Protein AF-0000000084808706 (afdb_homodimer)

Secondary structure (DSSP, 8-state):
-EEEEEETT-SSS--HHHHHHHHHHHHTT-EEEE--TTT---SEEEEE---TTSPPP----SSEEEEEBGGGTB-S----HHHHTSPP-GGGTT-SSEEE-SEES-S---TT--HHHHH-S-EE---THHHHTT-SEEEE--S-GGG-HHHHHHHHHHHHHT-EEEETT-B-HHHHHH-HHHHHHHHTSEESS-EEEE--SGGGHHHHHHHHHHHHHTT--GGGEEEEEEE-S-HHHHHHHHHHHHHTT-EEEEEE---SSS--PPPHHHHHHHHHHHSHHHHHHS-HHHHHHHT-/-EEEEEETT-SSS--HHHHHHHHHHHHTT-EEEE--TTT---SEEEEE---TTSPPP----SSEEEEEBGGGTB-S----HHHHTSPP-GGGTT-SSEEE-SEES-S---TT--HHHHH-S-EE---THHHHTT-SEEEE--S-GGG-HHHHHHHHHHHHHT-EEEETT-B-HHHHHH-HHHHHHHHTSEESS-EEEE--SGGGHHHHHHHHHHHHHTT--GGGEEEEEEE-S-HHHHHHHHHHHHHTT-EEEEEE---SSS--PPPHHHHHHHHHHHSHHHHHHS-HHHHHHHT-

Nearest PDB structures (foldseek):
  1ybe-assembly1_B  TM=5.327E-01  e=7.512E-02  Agrobacterium tumefaciens
  2im5-assembly4_D  TM=5.122E-01  e=2.230E-01  Porphyromonas gingivalis
  3os4-assembly1_A  TM=6.161E-01  e=4.696E-01  Yersinia pestis CO92
  3os4-assembly2_B  TM=5.072E-01  e=1.582E-01  Yersinia pestis CO92
  1yir-assembly2_B  TM=6.209E-01  e=4.140E+00  Pseudomonas aeruginosa

Solvent-accessible surface area (backbone atoms only — not comparable to full-atom values): 31709 Å² total; per-residue (Å²): 93,39,38,22,37,41,62,44,68,44,84,88,54,85,54,63,70,57,21,15,52,44,31,54,40,45,75,70,68,26,47,71,44,33,48,40,69,73,78,54,81,47,63,32,33,43,37,42,25,66,50,66,83,45,65,77,76,80,76,67,70,96,42,56,71,48,77,38,28,60,22,70,72,35,66,76,68,68,70,55,68,75,42,64,68,40,48,55,32,46,34,73,78,51,55,78,54,19,65,50,49,45,29,40,24,25,84,61,78,56,90,88,54,63,47,44,80,56,52,30,58,57,42,78,68,41,60,73,75,62,37,30,68,87,43,55,32,34,41,33,62,25,58,36,38,82,82,31,72,57,30,48,52,47,51,51,48,34,44,74,70,63,37,27,34,30,53,72,62,19,44,58,30,57,57,30,42,74,34,60,66,50,24,54,54,55,50,62,47,44,56,70,71,41,55,32,23,57,52,62,47,78,88,43,46,66,31,45,53,43,22,52,51,48,26,38,73,54,65,41,56,41,71,38,34,29,28,41,28,40,25,60,92,52,52,65,60,36,50,50,53,46,51,51,34,49,73,62,42,30,39,56,36,46,41,54,50,62,55,87,87,45,98,51,75,57,49,70,65,39,46,52,51,22,51,42,45,57,37,54,73,38,44,77,72,46,56,66,72,64,52,53,56,76,76,102,93,39,38,22,36,40,62,46,68,45,85,89,56,85,56,65,70,59,22,15,50,43,32,54,41,45,74,70,68,26,46,71,44,33,50,41,68,72,78,54,81,46,63,32,33,44,36,42,26,67,50,65,83,45,66,76,78,81,74,66,71,95,44,55,71,48,78,38,28,59,22,70,72,35,67,75,68,69,72,54,69,76,41,65,68,40,47,54,32,46,35,73,78,51,54,78,55,20,64,47,48,45,29,42,24,25,83,62,80,56,90,89,53,61,49,44,81,55,53,30,59,58,41,78,68,42,59,73,76,62,36,31,68,86,43,55,32,33,41,34,63,26,58,38,38,82,80,32,73,58,31,48,51,48,52,52,49,34,42,74,70,63,37,27,34,29,54,72,61,22,44,60,31,57,57,30,41,74,34,59,68,50,25,54,56,56,50,61,45,43,56,70,71,40,54,35,23,56,52,62,48,77,90,43,47,67,31,43,52,43,23,52,50,49,27,39,74,54,65,40,57,43,72,38,35,28,28,42,28,38,26,60,93,52,53,65,59,34,50,52,52,46,49,51,34,49,74,64,42,28,41,56,37,47,40,54,51,62,55,87,86,45,97,53,75,59,50,70,65,38,46,51,51,22,52,42,45,56,37,53,71,40,44,76,71,43,57,65,72,62,54,53,56,74,75,99

InterPro domains:
  IPR007197 Radical SAM [SFLDS00029] (103-145)
  IPR058240 Radical SAM superfamily [SSF102114] (101-260)

Organism: NCBI:txid717959

Radius of gyration: 25.98 Å; Cα contacts (8 Å, |Δi|>4): 1146; chains: 2; bounding box: 60×71×56 Å

Sequence (592 aa):
MRIGLVDVDGHNFPNIALMKLSAWHKRRGDTVEFADPVAGRYDKVYMSKVFTFSRDCTDRYDCEVVRAGTGYRDYATILPEEIEHICPDYSLYGVKEAYGFLTRGCVNRCSWCVVPHKEGEVRAHADIEEFLDGRKRAVLLDNNVLASEWGLMQIEKIVRMGIRVDFNQGLDARRIARTPEIAALLARVRWIRFLRMAYDSRAMQDDVHKAIELLRKHGVPARKLFFYVLIRDDSEDALGRIRELKALGCQPFAQPYRDFEHEGKPSREQWRLAYWCNRKPLFYSVDYEEYRKKRTMRIGLVDVDGHNFPNIALMKLSAWHKRRGDTVEFADPVAGRYDKVYMSKVFTFSRDCTDRYDCEVVRAGTGYRDYATILPEEIEHICPDYSLYGVKEAYGFLTRGCVNRCSWCVVPHKEGEVRAHADIEEFLDGRKRAVLLDNNVLASEWGLMQIEKIVRMGIRVDFNQGLDARRIARTPEIAALLARVRWIRFLRMAYDSRAMQDDVHKAIELLRKHGVPARKLFFYVLIRDDSEDALGRIRELKALGCQPFAQPYRDFEHEGKPSREQWRLAYWCNRKPLFYSVDYEEYRKKRT

pLDDT: mean 94.61, std 6.41, range [48.19, 98.88]

Structure (mmCIF, N/CA/C/O backbone):
data_AF-0000000084808706-model_v1
#
loop_
_entity.id
_entity.type
_entity.pdbx_description
1 polymer 'Radical SAM protein'
#
loop_
_atom_site.group_PDB
_atom_site.id
_atom_site.type_symbol
_atom_site.label_atom_id
_atom_site.label_alt_id
_atom_site.label_comp_id
_atom_site.label_asym_id
_atom_site.label_entity_id
_atom_site.label_seq_id
_atom_site.pdbx_PDB_ins_code
_atom_site.Cartn_x
_atom_site.Cartn_y
_atom_site.Cartn_z
_atom_site.occupancy
_atom_site.B_iso_or_equiv
_atom_site.auth_seq_id
_atom_site.auth_comp_id
_atom_site.auth_asym_id
_atom_site.auth_atom_id
_atom_site.pdbx_PDB_model_num
ATOM 1 N N . MET A 1 1 ? 30.875 5.094 2.734 1 95.38 1 MET A N 1
ATOM 2 C CA . MET A 1 1 ? 30.219 4.09 3.566 1 95.38 1 MET A CA 1
ATOM 3 C C . MET A 1 1 ? 29 3.508 2.852 1 95.38 1 MET A C 1
ATOM 5 O O . MET A 1 1 ? 28.422 4.145 1.964 1 95.38 1 MET A O 1
ATOM 9 N N . ARG A 1 2 ? 28.781 2.316 3.188 1 96.25 2 ARG A N 1
ATOM 10 C CA . ARG A 1 2 ? 27.547 1.681 2.762 1 96.25 2 ARG A CA 1
ATOM 11 C C . ARG A 1 2 ? 26.5 1.726 3.873 1 96.25 2 ARG A C 1
ATOM 13 O O . ARG A 1 2 ? 26.672 1.091 4.918 1 96.25 2 ARG A O 1
ATOM 20 N N . ILE A 1 3 ? 25.422 2.439 3.629 1 98 3 ILE A N 1
ATOM 21 C CA . ILE A 1 3 ? 24.406 2.691 4.648 1 98 3 ILE A CA 1
ATOM 22 C C . ILE A 1 3 ? 23.156 1.864 4.352 1 98 3 ILE A C 1
ATOM 24 O O . ILE A 1 3 ? 22.672 1.84 3.215 1 98 3 ILE A O 1
ATOM 28 N N . GLY A 1 4 ? 22.688 1.126 5.398 1 98 4 GLY A N 1
ATOM 29 C CA . GLY A 1 4 ? 21.406 0.436 5.316 1 98 4 GLY A CA 1
ATOM 30 C C . GLY A 1 4 ? 20.297 1.139 6.074 1 98 4 GLY A C 1
ATOM 31 O O . GLY A 1 4 ? 20.531 1.665 7.168 1 98 4 GLY A O 1
ATOM 32 N N . LEU A 1 5 ? 19.141 1.18 5.477 1 98.19 5 LEU A N 1
ATOM 33 C CA . LEU A 1 5 ? 17.969 1.77 6.117 1 98.19 5 LEU A CA 1
ATOM 34 C C . LEU A 1 5 ? 16.891 0.718 6.348 1 98.19 5 LEU A C 1
ATOM 36 O O . LEU A 1 5 ? 16.625 -0.115 5.473 1 98.19 5 LEU A O 1
ATOM 40 N N . VAL A 1 6 ? 16.266 0.738 7.508 1 96.94 6 VAL A N 1
ATOM 41 C CA . VAL A 1 6 ? 15.156 -0.148 7.82 1 96.94 6 VAL A CA 1
ATOM 42 C C . VAL A 1 6 ? 13.93 0.679 8.188 1 96.94 6 VAL A C 1
ATOM 44 O O . VAL A 1 6 ? 13.938 1.413 9.18 1 96.94 6 VAL A O 1
ATOM 47 N N . ASP A 1 7 ? 12.961 0.632 7.355 1 96.94 7 ASP A N 1
ATOM 48 C CA . ASP A 1 7 ? 11.641 1.16 7.668 1 96.94 7 ASP A CA 1
ATOM 49 C C . ASP A 1 7 ? 10.805 0.135 8.43 1 96.94 7 ASP A C 1
ATOM 51 O O . ASP A 1 7 ? 10.172 -0.733 7.828 1 96.94 7 ASP A O 1
ATOM 55 N N . VAL A 1 8 ? 10.664 0.259 9.695 1 95.62 8 VAL A N 1
ATOM 56 C CA . VAL A 1 8 ? 10.117 -0.779 10.562 1 95.62 8 VAL A CA 1
ATOM 57 C C . VAL A 1 8 ? 8.609 -0.895 10.336 1 95.62 8 VAL A C 1
ATOM 59 O O . VAL A 1 8 ? 8.039 -1.979 10.469 1 95.62 8 VAL A O 1
ATOM 62 N N . ASP A 1 9 ? 7.969 0.252 9.969 1 93.94 9 ASP A N 1
ATOM 63 C CA . ASP A 1 9 ? 6.52 0.268 9.797 1 93.94 9 ASP A CA 1
ATOM 64 C C . ASP A 1 9 ? 6.121 -0.249 8.422 1 93.94 9 ASP A C 1
ATOM 66 O O . ASP A 1 9 ? 4.934 -0.381 8.117 1 93.94 9 ASP A O 1
ATOM 70 N N . GLY A 1 10 ? 7.043 -0.484 7.676 1 84.25 10 GLY A N 1
ATOM 71 C CA . GLY A 1 10 ? 6.754 -0.882 6.309 1 84.25 10 GLY A CA 1
ATOM 72 C C . GLY A 1 10 ? 6.781 0.277 5.332 1 84.25 10 GLY A C 1
ATOM 73 O O . GLY A 1 10 ? 6.934 1.433 5.734 1 84.25 10 GLY A O 1
ATOM 74 N N . HIS A 1 11 ? 6.566 0.006 3.969 1 73.88 11 HIS A N 1
ATOM 75 C CA . HIS A 1 11 ? 6.805 1 2.928 1 73.88 11 HIS A CA 1
ATOM 76 C C . HIS A 1 11 ? 5.492 1.556 2.385 1 73.88 11 HIS A C 1
ATOM 78 O O . HIS A 1 11 ? 5.453 2.098 1.276 1 73.88 11 HIS A O 1
ATOM 84 N N . ASN A 1 12 ? 4.453 1.418 3.234 1 77.19 12 ASN A N 1
ATOM 85 C CA . ASN A 1 12 ? 3.154 1.896 2.766 1 77.19 12 ASN A CA 1
ATOM 86 C C . ASN A 1 12 ? 3.059 3.418 2.842 1 77.19 12 ASN A C 1
ATOM 88 O O . ASN A 1 12 ? 2.154 4.016 2.258 1 77.19 12 ASN A O 1
ATOM 92 N N . PHE A 1 13 ? 3.895 4.051 3.613 1 89.25 13 PHE A N 1
ATOM 93 C CA . PHE A 1 13 ? 4.086 5.496 3.629 1 89.25 13 PHE A CA 1
ATOM 94 C C . PHE A 1 13 ? 5.562 5.848 3.771 1 89.25 13 PHE A C 1
ATOM 96 O O . PHE A 1 13 ? 6.332 5.086 4.363 1 89.25 13 PHE A O 1
ATOM 103 N N . PRO A 1 14 ? 5.93 6.973 3.275 1 94.69 14 PRO A N 1
ATOM 104 C CA . PRO A 1 14 ? 7.352 7.328 3.342 1 94.69 14 PRO A CA 1
ATOM 105 C C . PRO A 1 14 ? 7.781 7.77 4.738 1 94.69 14 PRO A C 1
ATOM 107 O O . PRO A 1 14 ? 7.035 8.469 5.43 1 94.69 14 PRO A O 1
ATOM 110 N N . ASN A 1 15 ? 8.891 7.242 5.16 1 97.38 15 ASN A N 1
ATOM 111 C CA . ASN A 1 15 ? 9.508 7.648 6.418 1 97.38 15 ASN A CA 1
ATOM 112 C C . ASN A 1 15 ? 10.438 8.844 6.227 1 97.38 15 ASN A C 1
ATOM 114 O O . ASN A 1 15 ? 11.531 8.711 5.672 1 97.38 15 ASN A O 1
ATOM 118 N N . ILE A 1 16 ? 10.039 9.961 6.699 1 97.44 16 ILE A N 1
ATOM 119 C CA . ILE A 1 16 ? 10.734 11.211 6.406 1 97.44 16 ILE A CA 1
ATOM 120 C C . ILE A 1 16 ? 12.117 11.188 7.047 1 97.44 16 ILE A C 1
ATOM 122 O O . ILE A 1 16 ? 13.078 11.727 6.48 1 97.44 16 ILE A O 1
ATOM 126 N N . ALA A 1 17 ? 12.273 10.609 8.227 1 97.75 17 ALA A N 1
ATOM 127 C CA . ALA A 1 17 ? 13.586 10.523 8.859 1 97.75 17 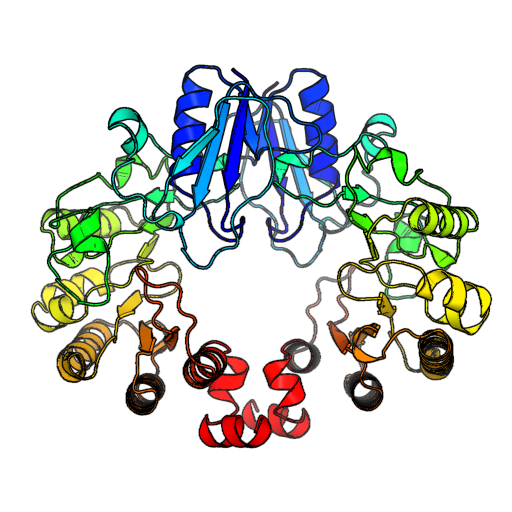ALA A CA 1
ATOM 128 C C . ALA A 1 17 ? 14.57 9.742 7.992 1 97.75 17 ALA A C 1
ATOM 130 O O . ALA A 1 17 ? 15.719 10.156 7.809 1 97.75 17 ALA A O 1
ATOM 131 N N . LEU A 1 18 ? 14.078 8.656 7.438 1 98.31 18 LEU A N 1
ATOM 132 C CA . LEU A 1 18 ? 14.93 7.844 6.582 1 98.31 18 LEU A CA 1
ATOM 133 C C . LEU A 1 18 ? 15.273 8.578 5.293 1 98.31 18 LEU A C 1
ATOM 135 O O . LEU A 1 18 ? 16.391 8.477 4.793 1 98.31 18 LEU A O 1
ATOM 139 N N . MET A 1 19 ? 14.336 9.312 4.734 1 98.38 19 MET A N 1
ATOM 140 C CA . MET A 1 19 ? 14.609 10.086 3.523 1 98.38 19 MET A CA 1
ATOM 141 C C . MET A 1 19 ? 15.672 11.148 3.783 1 98.38 19 MET A C 1
ATOM 143 O O . MET A 1 19 ? 16.531 11.391 2.936 1 98.38 19 MET A O 1
ATOM 147 N N . LYS A 1 20 ? 15.602 11.766 4.945 1 98.69 20 LYS A N 1
ATOM 148 C CA . LYS A 1 20 ? 16.578 12.805 5.281 1 98.69 20 LYS A CA 1
ATOM 149 C C . LYS A 1 20 ? 17.953 12.195 5.547 1 98.69 20 LYS A C 1
ATOM 151 O O . LYS A 1 20 ? 18.969 12.75 5.133 1 98.69 20 LYS A O 1
ATOM 156 N N . LEU A 1 21 ? 17.984 11.055 6.207 1 98.62 21 LEU A N 1
ATOM 157 C CA . LEU A 1 21 ? 19.25 10.359 6.422 1 98.62 21 LEU A CA 1
ATOM 158 C C . LEU A 1 21 ? 19.859 9.922 5.09 1 98.62 21 LEU A C 1
ATOM 160 O O . LEU A 1 21 ? 21.078 10.039 4.895 1 98.62 21 LEU A O 1
ATOM 164 N N . SER A 1 22 ? 19 9.445 4.203 1 98.44 22 SER A N 1
ATOM 165 C CA . SER A 1 22 ? 19.469 9.078 2.869 1 98.44 22 SER A CA 1
ATOM 166 C C . SER A 1 22 ? 20.094 10.273 2.158 1 98.44 22 SER A C 1
ATOM 168 O O . SER A 1 22 ? 21.203 10.172 1.636 1 98.44 22 SER A O 1
ATOM 170 N N . ALA A 1 23 ? 19.422 11.391 2.184 1 98.12 23 ALA A N 1
ATOM 171 C CA . ALA A 1 23 ? 19.938 12.594 1.551 1 98.12 23 ALA A CA 1
ATOM 172 C C . ALA A 1 23 ? 21.281 12.992 2.148 1 98.12 23 ALA A C 1
ATOM 174 O O . ALA A 1 23 ? 22.234 13.305 1.418 1 98.12 23 ALA A O 1
ATOM 175 N N . TRP A 1 24 ? 21.391 12.969 3.445 1 98.44 24 TRP A N 1
ATOM 176 C CA . TRP A 1 24 ? 22.594 13.383 4.16 1 98.44 24 TRP A CA 1
ATOM 177 C C . TRP A 1 24 ? 23.781 12.5 3.787 1 98.44 24 TRP A C 1
ATOM 179 O O . TRP A 1 24 ? 24.859 13 3.455 1 98.44 24 TRP A O 1
ATOM 189 N N . HIS A 1 25 ? 23.625 11.203 3.812 1 98.19 25 HIS A N 1
ATOM 190 C CA . HIS A 1 25 ? 24.703 10.266 3.521 1 98.19 25 HIS A CA 1
ATOM 191 C C . HIS A 1 25 ? 25.094 10.32 2.051 1 98.19 25 HIS A C 1
ATOM 193 O O . HIS A 1 25 ? 26.281 10.305 1.726 1 98.19 25 HIS A O 1
ATOM 199 N N . LYS A 1 26 ? 24.125 10.422 1.167 1 96.44 26 LYS A N 1
ATOM 200 C CA . LYS A 1 26 ? 24.438 10.5 -0.257 1 96.44 26 LYS A CA 1
ATOM 201 C C . LYS A 1 26 ? 25.234 11.758 -0.582 1 96.44 26 LYS A C 1
ATOM 203 O O . LYS A 1 26 ? 26.156 11.734 -1.403 1 96.44 26 LYS A O 1
ATOM 208 N N . ARG A 1 27 ? 24.922 12.844 0.062 1 96.56 27 ARG A N 1
ATOM 209 C CA . ARG A 1 27 ? 25.641 14.094 -0.139 1 96.56 27 ARG A CA 1
ATOM 210 C C . ARG A 1 27 ? 27.109 13.953 0.28 1 96.56 27 ARG A C 1
ATOM 212 O O . ARG A 1 27 ? 27.969 14.688 -0.21 1 96.56 27 ARG A O 1
ATOM 219 N N . ARG A 1 28 ? 27.359 13.016 1.096 1 96.69 28 ARG A N 1
ATOM 220 C CA . ARG A 1 28 ? 28.719 12.812 1.618 1 96.69 28 ARG A CA 1
ATOM 221 C C . ARG A 1 28 ? 29.438 11.711 0.854 1 96.69 28 ARG A C 1
ATOM 223 O O . ARG A 1 28 ? 30.516 11.281 1.255 1 96.69 28 ARG A O 1
ATOM 230 N N . GLY A 1 29 ? 28.75 11.195 -0.149 1 94.88 29 GLY A N 1
ATOM 231 C CA . GLY A 1 29 ? 29.391 10.211 -1.016 1 94.88 29 GLY A CA 1
ATOM 232 C C . GLY A 1 29 ? 29.125 8.781 -0.583 1 94.88 29 GLY A C 1
ATOM 233 O O . GLY A 1 29 ? 29.703 7.848 -1.146 1 94.88 29 GLY A O 1
ATOM 234 N N . ASP A 1 30 ? 28.281 8.586 0.4 1 96.38 30 ASP A N 1
ATOM 235 C CA . ASP A 1 30 ? 27.906 7.246 0.843 1 96.38 30 ASP A CA 1
ATOM 236 C C . ASP A 1 30 ? 26.891 6.613 -0.1 1 96.38 30 ASP A C 1
ATOM 238 O O . ASP A 1 30 ? 26.25 7.312 -0.88 1 96.38 30 ASP A O 1
ATOM 242 N N . THR A 1 31 ? 26.859 5.285 -0.116 1 94.56 31 THR A N 1
ATOM 243 C CA . THR A 1 31 ? 25.766 4.566 -0.764 1 94.56 31 THR A CA 1
ATOM 244 C C . THR A 1 31 ? 24.672 4.234 0.241 1 94.56 31 THR A C 1
ATOM 246 O O . THR A 1 31 ? 24.953 3.908 1.396 1 94.56 31 THR A O 1
ATOM 249 N N . VAL A 1 32 ? 23.453 4.426 -0.222 1 96.69 32 VAL A N 1
ATOM 250 C CA . VAL A 1 32 ? 22.312 4.211 0.666 1 96.69 32 VAL A CA 1
ATOM 251 C C . VAL A 1 32 ? 21.297 3.307 -0.015 1 96.69 32 VAL A C 1
ATOM 253 O O . VAL A 1 32 ? 21 3.475 -1.2 1 96.69 32 VAL A O 1
ATOM 256 N N . GLU A 1 33 ? 20.812 2.365 0.687 1 95.69 33 GLU A N 1
ATOM 257 C CA . GLU A 1 33 ? 19.734 1.497 0.221 1 95.69 33 GLU A CA 1
ATOM 258 C C . GLU A 1 33 ? 18.938 0.937 1.393 1 95.69 33 GLU A C 1
ATOM 260 O O . GLU A 1 33 ? 19.344 1.059 2.549 1 95.69 33 GLU A O 1
ATOM 265 N N . PHE A 1 34 ? 17.797 0.408 1.131 1 96.31 34 PHE A N 1
ATOM 266 C CA . PHE A 1 34 ? 17.125 -0.351 2.178 1 96.31 34 PHE A CA 1
ATOM 267 C C . PHE A 1 34 ? 17.922 -1.583 2.559 1 96.31 34 PHE A C 1
ATOM 269 O O . PHE A 1 34 ? 18.469 -2.275 1.69 1 96.31 34 PHE A O 1
ATOM 276 N N . ALA A 1 35 ? 17.953 -1.838 3.824 1 96 35 ALA A N 1
ATOM 277 C CA . ALA A 1 35 ? 18.844 -2.871 4.324 1 96 35 ALA A CA 1
ATOM 278 C C . ALA A 1 35 ? 18.344 -4.266 3.959 1 96 35 ALA A C 1
ATOM 280 O O . ALA A 1 35 ? 17.156 -4.559 4.102 1 96 35 ALA A O 1
ATOM 281 N N . ASP A 1 36 ? 19.188 -5.051 3.459 1 91.75 36 ASP A N 1
ATOM 282 C CA . ASP A 1 36 ? 18.984 -6.477 3.236 1 91.75 36 ASP A CA 1
ATOM 283 C C . ASP A 1 36 ? 19.656 -7.305 4.324 1 91.75 36 ASP A C 1
ATOM 285 O O . ASP A 1 36 ? 20.875 -7.391 4.379 1 91.75 36 ASP A O 1
ATOM 289 N N . PRO A 1 37 ? 18.875 -7.91 5.18 1 89 37 PRO A N 1
ATOM 290 C CA . PRO A 1 37 ? 19.484 -8.625 6.305 1 89 37 PRO A CA 1
ATOM 291 C C . PRO A 1 37 ? 20.188 -9.914 5.883 1 89 37 PRO A C 1
ATOM 293 O O . PRO A 1 37 ? 20.953 -10.484 6.656 1 89 37 PRO A O 1
ATOM 296 N N . VAL A 1 38 ? 19.875 -10.359 4.73 1 86.56 38 VAL A N 1
ATOM 297 C CA . VAL A 1 38 ? 20.422 -11.648 4.293 1 86.56 38 VAL A CA 1
ATOM 298 C C . VAL A 1 38 ? 21.734 -11.43 3.547 1 86.56 38 VAL A C 1
ATOM 300 O O . VAL A 1 38 ? 22.781 -11.906 3.975 1 86.56 38 VAL A O 1
ATOM 303 N N . ALA A 1 39 ? 21.734 -10.578 2.545 1 76.56 39 ALA A N 1
ATOM 304 C CA . ALA A 1 39 ? 22.875 -10.492 1.638 1 76.56 39 ALA A CA 1
ATOM 305 C C . ALA A 1 39 ? 23.672 -9.211 1.872 1 76.56 39 ALA A C 1
ATOM 307 O O . ALA A 1 39 ? 24.812 -9.086 1.401 1 76.56 39 ALA A O 1
ATOM 308 N N . GLY A 1 40 ? 23.141 -8.414 2.633 1 82.44 40 GLY A N 1
ATOM 309 C CA . GLY A 1 40 ? 23.75 -7.09 2.703 1 82.44 40 GLY A CA 1
ATOM 310 C C . GLY A 1 40 ? 24.844 -6.984 3.746 1 82.44 40 GLY A C 1
ATOM 311 O O . GLY A 1 40 ? 24.781 -7.633 4.793 1 82.44 40 GLY A O 1
ATOM 312 N N . ARG A 1 41 ? 25.906 -6.277 3.354 1 91.62 41 ARG A N 1
ATOM 313 C CA . ARG A 1 41 ? 26.938 -5.824 4.285 1 91.62 41 ARG A CA 1
ATOM 314 C C . ARG A 1 41 ? 26.969 -4.301 4.363 1 91.62 41 ARG A C 1
ATOM 316 O O . ARG A 1 41 ? 27.141 -3.625 3.346 1 91.62 41 ARG A O 1
ATOM 323 N N . TYR A 1 42 ? 26.828 -3.811 5.617 1 97.38 42 TYR A N 1
ATOM 324 C CA . TYR A 1 42 ? 26.703 -2.367 5.789 1 97.38 42 TYR A CA 1
ATOM 325 C C . TYR A 1 42 ? 27.703 -1.854 6.816 1 97.38 42 TYR A C 1
ATOM 327 O O . TYR A 1 42 ? 28.109 -2.592 7.719 1 97.38 42 TYR A O 1
ATOM 335 N N . ASP A 1 43 ? 28.125 -0.626 6.656 1 98.19 43 ASP A N 1
ATOM 336 C CA . ASP A 1 43 ? 28.938 0.05 7.656 1 98.19 43 ASP A CA 1
ATOM 337 C C . ASP A 1 43 ? 28.078 0.559 8.812 1 98.19 43 ASP A C 1
ATOM 339 O O . ASP A 1 43 ? 28.547 0.646 9.945 1 98.19 43 ASP A O 1
ATOM 343 N N . LYS A 1 44 ? 26.891 0.884 8.539 1 98.12 44 LYS A N 1
ATOM 344 C CA . LYS A 1 44 ? 25.938 1.418 9.508 1 98.12 44 LYS A CA 1
ATOM 345 C C . LYS A 1 44 ? 24.5 1.195 9.039 1 98.12 44 LYS A C 1
ATOM 347 O O . LYS A 1 44 ? 24.219 1.246 7.844 1 98.12 44 LYS A O 1
ATOM 352 N N . VAL A 1 45 ? 23.609 0.921 9.992 1 98.12 45 VAL A N 1
ATOM 353 C CA . VAL A 1 45 ? 22.188 0.73 9.68 1 98.12 45 VAL A CA 1
ATOM 354 C C . VAL A 1 45 ? 21.344 1.651 10.555 1 98.12 45 VAL A C 1
ATOM 356 O O . VAL A 1 45 ? 21.609 1.798 11.75 1 98.12 45 VAL A O 1
ATOM 359 N N . TYR A 1 46 ? 20.406 2.346 9.945 1 97.94 46 TYR A N 1
ATOM 360 C CA . TYR A 1 46 ? 19.406 3.121 10.664 1 97.94 46 TYR A CA 1
ATOM 361 C C . TYR A 1 46 ? 18.062 2.41 10.648 1 97.94 46 TYR A C 1
ATOM 363 O O . TYR A 1 46 ? 17.594 1.965 9.602 1 97.94 46 TYR A O 1
ATOM 371 N N . MET A 1 47 ? 17.438 2.279 11.828 1 97.19 47 MET A N 1
ATOM 372 C CA . MET A 1 47 ? 16.094 1.73 11.969 1 97.19 47 MET A CA 1
ATOM 373 C C . MET A 1 47 ? 15.133 2.781 12.508 1 97.19 47 MET A C 1
ATOM 375 O O . MET A 1 47 ? 15.367 3.35 13.578 1 97.19 47 MET A O 1
ATOM 379 N N . SER A 1 48 ? 14.141 3.062 11.734 1 97.06 48 SER A N 1
ATOM 380 C CA . SER A 1 48 ? 13.148 4.047 12.164 1 97.06 48 SER A CA 1
ATOM 381 C C . SER A 1 48 ? 11.773 3.406 12.336 1 97.06 48 SER A C 1
ATOM 383 O O . SER A 1 48 ? 11.297 2.697 11.445 1 97.06 48 SER A O 1
ATOM 385 N N . LYS A 1 49 ? 11.188 3.57 13.516 1 95.75 49 LYS A N 1
ATOM 386 C CA . LYS A 1 49 ? 9.859 3.062 13.844 1 95.75 49 LYS A CA 1
ATOM 387 C C . LYS A 1 49 ? 8.93 4.195 14.289 1 95.75 49 LYS A C 1
ATOM 389 O O . LYS A 1 49 ? 9.234 4.914 15.242 1 95.75 49 LYS A O 1
ATOM 394 N N . VAL A 1 50 ? 7.77 4.367 13.547 1 93.19 50 VAL A N 1
ATOM 395 C CA . VAL A 1 50 ? 6.867 5.488 13.789 1 93.19 50 VAL A CA 1
ATOM 396 C C . VAL A 1 50 ? 5.781 5.074 14.773 1 93.19 50 VAL A C 1
ATOM 398 O O . VAL A 1 50 ? 5.434 5.832 15.688 1 93.19 50 VAL A O 1
ATOM 401 N N . PHE A 1 51 ? 5.227 3.863 14.617 1 90.38 51 PHE A N 1
ATOM 402 C CA . PHE A 1 51 ? 4.086 3.436 15.422 1 90.38 51 PHE A CA 1
ATOM 403 C C . PHE A 1 51 ? 4.508 2.387 16.453 1 90.38 51 PHE A C 1
ATOM 405 O O . PHE A 1 51 ? 5.215 1.434 16.109 1 90.38 51 PHE A O 1
ATOM 412 N N . THR A 1 52 ? 3.969 2.459 17.625 1 88.5 52 THR A N 1
ATOM 413 C CA . THR A 1 52 ? 4.312 1.538 18.703 1 88.5 52 THR A CA 1
ATOM 414 C C . THR A 1 52 ? 3.762 0.144 18.422 1 88.5 52 THR A C 1
ATOM 416 O O . THR A 1 52 ? 4.32 -0.855 18.875 1 88.5 52 THR A O 1
ATOM 419 N N . PHE A 1 53 ? 2.713 0.104 17.594 1 86.69 53 PHE A N 1
ATOM 420 C CA . PHE A 1 53 ? 2.055 -1.18 17.391 1 86.69 53 PHE A CA 1
ATOM 421 C C . PHE A 1 53 ? 2.709 -1.944 16.25 1 86.69 53 PHE A C 1
ATOM 423 O O . PHE A 1 53 ? 2.438 -3.131 16.047 1 86.69 53 PHE A O 1
ATOM 430 N N . SER A 1 54 ? 3.564 -1.279 15.492 1 90.12 54 SER A N 1
ATOM 431 C CA . SER A 1 54 ? 4.281 -2.004 14.445 1 90.12 54 SER A CA 1
ATOM 432 C C . SER A 1 54 ? 5.207 -3.059 15.039 1 90.12 54 SER A C 1
ATOM 434 O O . SER A 1 54 ? 5.898 -2.799 16.031 1 90.12 54 SER A O 1
ATOM 436 N N . ARG A 1 55 ? 5.199 -4.281 14.484 1 89.31 55 ARG A N 1
ATOM 437 C CA . ARG A 1 55 ? 6.129 -5.316 14.914 1 89.31 55 ARG A CA 1
ATOM 438 C C . ARG A 1 55 ? 7.574 -4.883 14.688 1 89.31 55 ARG A C 1
ATOM 440 O O . ARG A 1 55 ? 7.922 -4.398 13.609 1 89.31 55 ARG A O 1
ATOM 447 N N . ASP A 1 56 ? 8.328 -5.051 15.711 1 91.62 56 ASP A N 1
ATOM 448 C CA . ASP A 1 56 ? 9.711 -4.602 15.609 1 91.62 56 ASP A CA 1
ATOM 449 C C . ASP A 1 56 ? 10.508 -5.48 14.648 1 91.62 56 ASP A C 1
ATOM 451 O O . ASP A 1 56 ? 10.156 -6.641 14.43 1 91.62 56 ASP A O 1
ATOM 455 N N . CYS A 1 57 ? 11.5 -4.883 14.094 1 91.25 57 CYS A N 1
ATOM 456 C CA . CYS A 1 57 ? 12.422 -5.609 13.227 1 91.25 57 CYS A CA 1
ATOM 457 C C . CYS A 1 57 ? 13.328 -6.531 14.031 1 91.25 57 CYS A C 1
ATOM 459 O O . CYS A 1 57 ? 13.953 -6.098 15 1 91.25 57 CYS A O 1
ATOM 461 N N . THR A 1 58 ? 13.453 -7.758 13.672 1 90.88 58 THR A N 1
ATOM 462 C CA . THR A 1 58 ? 14.273 -8.727 14.398 1 90.88 58 THR A CA 1
ATOM 463 C C . THR A 1 58 ? 15.516 -9.086 13.594 1 90.88 58 THR A C 1
ATOM 465 O O . THR A 1 58 ? 16.328 -9.906 14.031 1 90.88 58 THR A O 1
ATOM 468 N N . ASP A 1 59 ? 15.68 -8.484 12.484 1 91.81 59 ASP A N 1
ATOM 469 C CA . ASP A 1 59 ? 16.859 -8.75 11.664 1 91.81 59 ASP A CA 1
ATOM 470 C C . ASP A 1 59 ? 18.125 -8.281 12.359 1 91.81 59 ASP A C 1
ATOM 472 O O . ASP A 1 59 ? 18.109 -7.301 13.109 1 91.81 59 ASP A O 1
ATOM 476 N N . ARG A 1 60 ? 19.203 -9.055 12.086 1 91.88 60 ARG A N 1
ATOM 477 C CA . ARG A 1 60 ? 20.484 -8.719 12.688 1 91.88 60 ARG A CA 1
ATOM 478 C C . ARG A 1 60 ? 21.469 -8.211 11.641 1 91.88 60 ARG A C 1
ATOM 480 O O . ARG A 1 60 ? 21.516 -8.734 10.523 1 91.88 60 ARG A O 1
ATOM 487 N N . TYR A 1 61 ? 22.094 -7.168 11.984 1 95.38 61 TYR A N 1
ATOM 488 C CA . TYR A 1 61 ? 23.141 -6.59 11.148 1 95.38 61 TYR A CA 1
ATOM 489 C C . TYR A 1 61 ? 24.453 -6.473 11.922 1 95.38 61 TYR A C 1
ATOM 491 O O . TYR A 1 61 ? 24.469 -6.008 13.062 1 95.38 61 TYR A O 1
ATOM 499 N N . ASP A 1 62 ? 25.594 -6.934 11.328 1 94.38 62 ASP A N 1
ATOM 500 C CA . ASP A 1 62 ? 26.891 -6.906 11.969 1 94.38 62 ASP A CA 1
ATOM 501 C C . ASP A 1 62 ? 27.562 -5.547 11.797 1 94.38 62 ASP A C 1
ATOM 503 O O . ASP A 1 62 ? 28.641 -5.449 11.195 1 94.38 62 ASP A O 1
ATOM 507 N N . CYS A 1 63 ? 26.984 -4.52 12.234 1 97.19 63 CYS A N 1
ATOM 508 C CA . CYS A 1 63 ? 27.469 -3.145 12.195 1 97.19 63 CYS A CA 1
ATOM 509 C C . CYS A 1 63 ? 26.766 -2.287 13.234 1 97.19 63 CYS A C 1
ATOM 511 O O . CYS A 1 63 ? 25.984 -2.799 14.047 1 97.19 63 CYS A O 1
ATOM 513 N N . GLU A 1 64 ? 27.172 -1.059 13.344 1 96.88 64 GLU A N 1
ATOM 514 C CA . GLU A 1 64 ? 26.438 -0.136 14.203 1 96.88 64 GLU A CA 1
ATOM 515 C C . GLU A 1 64 ? 25 0.028 13.742 1 96.88 64 GLU A C 1
ATOM 517 O O . GLU A 1 64 ? 24.75 0.297 12.562 1 96.88 64 GLU A O 1
ATOM 522 N N . VAL A 1 65 ? 24.078 -0.203 14.648 1 96.81 65 VAL A N 1
ATOM 523 C CA . VAL A 1 65 ? 22.656 -0.039 14.359 1 96.81 65 VAL A CA 1
ATOM 524 C C . VAL A 1 65 ? 22.078 1.064 15.242 1 96.81 65 VAL A C 1
ATOM 526 O O . VAL A 1 65 ? 22.188 1.014 16.469 1 96.81 65 VAL A O 1
ATOM 529 N N . VAL A 1 66 ? 21.516 2.078 14.617 1 96.31 66 VAL A N 1
ATOM 530 C CA . VAL A 1 66 ? 20.859 3.172 15.328 1 96.31 66 VAL A CA 1
ATOM 531 C C . VAL A 1 66 ? 19.344 3.02 15.227 1 96.31 66 VAL A C 1
ATOM 533 O O . VAL A 1 66 ? 18.781 3.053 14.133 1 96.31 66 VAL A O 1
ATOM 536 N N . ARG A 1 67 ? 18.703 2.854 16.328 1 95.5 67 ARG A N 1
ATOM 537 C CA . ARG A 1 67 ? 17.25 2.727 16.406 1 95.5 67 ARG A CA 1
ATOM 538 C C . ARG A 1 67 ? 16.625 3.986 16.984 1 95.5 67 ARG A C 1
ATOM 540 O O . ARG A 1 67 ? 17.062 4.484 18.016 1 95.5 67 ARG A O 1
ATOM 547 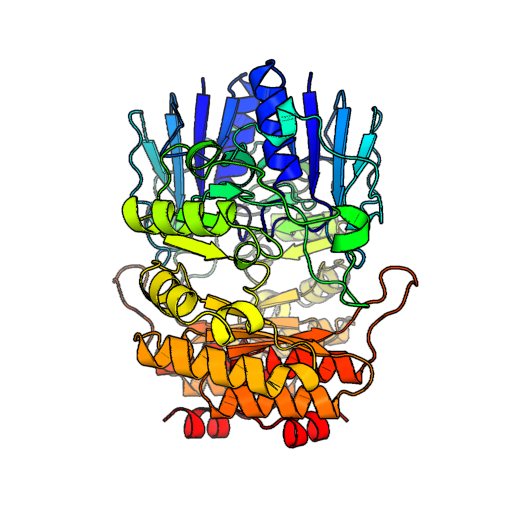N N . ALA A 1 68 ? 15.625 4.559 16.203 1 95.88 68 ALA A N 1
ATOM 548 C CA . ALA A 1 68 ? 14.953 5.746 16.719 1 95.88 68 ALA A CA 1
ATOM 549 C C . ALA A 1 68 ? 13.547 5.879 16.141 1 95.88 68 ALA A C 1
ATOM 551 O O . ALA A 1 68 ? 13.203 5.199 15.164 1 95.88 68 ALA A O 1
ATOM 552 N N . GLY A 1 69 ? 12.758 6.773 16.734 1 94.31 69 GLY A N 1
ATOM 553 C CA . GLY A 1 69 ? 11.398 7.082 16.297 1 94.31 69 GLY A CA 1
ATOM 554 C C . GLY A 1 69 ? 10.375 6.973 17.422 1 94.31 69 GLY A C 1
ATOM 555 O O . GLY A 1 69 ? 10.602 6.277 18.406 1 94.31 69 GLY A O 1
ATOM 556 N N . THR A 1 70 ? 9.234 7.504 17.172 1 91.75 70 THR A N 1
ATOM 557 C CA . THR A 1 70 ? 8.164 7.535 18.156 1 91.75 70 THR A CA 1
ATOM 558 C C . THR A 1 70 ? 7.723 6.121 18.531 1 91.75 70 THR A C 1
ATOM 560 O O . THR A 1 70 ? 7.352 5.859 19.672 1 91.75 70 THR A O 1
ATOM 563 N N . GLY A 1 71 ? 7.836 5.238 17.594 1 91.38 71 GLY A N 1
ATOM 564 C CA . GLY A 1 71 ? 7.406 3.869 17.828 1 91.38 71 GLY A CA 1
ATOM 565 C C . GLY A 1 71 ? 8.234 3.15 18.875 1 91.38 71 GLY A C 1
ATOM 566 O O . GLY A 1 71 ? 7.762 2.193 19.5 1 91.38 71 GLY A O 1
ATOM 567 N N . TYR A 1 72 ? 9.477 3.568 19.047 1 91.88 72 TYR A N 1
ATOM 568 C CA . TYR A 1 72 ? 10.344 3 20.078 1 91.88 72 TYR A CA 1
ATOM 569 C C . TYR A 1 72 ? 10.156 3.725 21.406 1 91.88 72 TYR A C 1
ATOM 571 O O . TYR A 1 72 ? 10.867 3.445 22.375 1 91.88 72 TYR A O 1
ATOM 579 N N . ARG A 1 73 ? 9.211 4.719 21.438 1 88.06 73 ARG A N 1
ATOM 580 C CA . ARG A 1 73 ? 9.008 5.59 22.594 1 88.06 73 ARG A CA 1
ATOM 581 C C . ARG A 1 73 ? 10.297 6.324 22.953 1 88.06 73 ARG A C 1
ATOM 583 O O . ARG A 1 73 ? 10.594 6.527 24.125 1 88.06 73 ARG A O 1
ATOM 590 N N . ASP A 1 74 ? 11.102 6.457 21.891 1 86.56 74 ASP A N 1
ATOM 591 C CA . ASP A 1 74 ? 12.32 7.258 21.984 1 86.56 74 ASP A CA 1
ATOM 592 C C . ASP A 1 74 ? 12.055 8.711 21.609 1 86.56 74 ASP A C 1
ATOM 594 O O . ASP A 1 74 ? 11.93 9.039 20.422 1 86.56 74 ASP A O 1
ATOM 598 N N . TYR A 1 75 ? 12.094 9.516 22.625 1 86.62 75 TYR A N 1
ATOM 599 C CA . TYR A 1 75 ? 11.781 10.914 22.344 1 86.62 75 TYR A CA 1
ATOM 600 C C . TYR A 1 75 ? 13.023 11.789 22.484 1 86.62 75 TYR A C 1
ATOM 602 O O . TYR A 1 75 ? 12.953 13.008 22.281 1 86.62 75 TYR A O 1
ATOM 610 N N . ALA A 1 76 ? 14.055 11.148 22.734 1 85.19 76 ALA A N 1
ATOM 611 C CA . ALA A 1 76 ? 15.297 11.875 22.984 1 85.19 76 ALA A CA 1
ATOM 612 C C . ALA A 1 76 ? 16.172 11.883 21.734 1 85.19 76 ALA A C 1
ATOM 614 O O . ALA A 1 76 ? 16.891 12.852 21.484 1 85.19 76 ALA A O 1
ATOM 615 N N . THR A 1 77 ? 16.094 10.836 21.062 1 84.88 77 THR A N 1
ATOM 616 C CA . THR A 1 77 ? 16.906 10.758 19.844 1 84.88 77 THR A CA 1
ATOM 617 C C . THR A 1 77 ? 16.25 11.531 18.703 1 84.88 77 THR A C 1
ATOM 619 O O . THR A 1 77 ? 15.188 11.148 18.219 1 84.88 77 THR A O 1
ATOM 622 N N . ILE A 1 78 ? 16.859 12.625 18.375 1 90.12 78 ILE A N 1
ATOM 623 C CA . ILE A 1 78 ? 16.359 13.477 17.297 1 90.12 78 ILE A CA 1
ATOM 624 C C . ILE A 1 78 ? 17.438 13.625 16.219 1 90.12 78 ILE A C 1
ATOM 626 O O . ILE A 1 78 ? 18.625 13.398 16.469 1 90.12 78 ILE A O 1
ATOM 630 N N . LEU A 1 79 ? 17.016 13.977 15.102 1 95.62 79 LEU A N 1
ATOM 631 C CA . LEU A 1 79 ? 17.969 14.242 14.031 1 95.62 79 LEU A CA 1
ATOM 632 C C . LEU A 1 79 ? 18.766 15.516 14.305 1 95.62 79 LEU A C 1
ATOM 634 O O . LEU A 1 79 ? 18.203 16.5 14.773 1 95.62 79 LEU A O 1
ATOM 638 N N . PRO A 1 80 ? 20.047 15.484 14.039 1 96.19 80 PRO A N 1
ATOM 639 C CA . PRO A 1 80 ? 20.797 16.75 14.078 1 96.19 80 PRO A CA 1
ATOM 640 C C . PRO A 1 80 ? 20.172 17.812 13.18 1 96.19 80 PRO A C 1
ATOM 642 O O . PRO A 1 80 ? 19.547 17.5 12.172 1 96.19 80 PRO A O 1
ATOM 645 N N . GLU A 1 81 ? 20.422 19.047 13.523 1 96 81 GLU A N 1
ATOM 646 C CA . GLU A 1 81 ? 19.797 20.172 12.836 1 96 81 GLU A CA 1
ATOM 647 C C . GLU A 1 81 ? 20.078 20.141 11.344 1 96 81 GLU A C 1
ATOM 649 O O . GLU A 1 81 ? 19.188 20.391 10.531 1 96 81 GLU A O 1
ATOM 654 N N . GLU A 1 82 ? 21.281 19.781 10.992 1 96.44 82 GLU A N 1
ATOM 655 C CA . GLU A 1 82 ? 21.672 19.766 9.586 1 96.44 82 GLU A CA 1
ATOM 656 C C . GLU A 1 82 ? 20.922 18.688 8.812 1 96.44 82 GLU A C 1
ATOM 658 O O . GLU A 1 82 ? 20.656 18.844 7.621 1 96.44 82 GLU A O 1
ATOM 663 N N . ILE A 1 83 ? 20.594 17.625 9.5 1 97.94 83 ILE A N 1
ATOM 664 C CA . ILE A 1 83 ? 19.828 16.562 8.859 1 97.94 83 ILE A CA 1
ATOM 665 C C . ILE A 1 83 ? 18.344 16.891 8.875 1 97.94 83 ILE A C 1
ATOM 667 O O . ILE A 1 83 ? 17.641 16.688 7.883 1 97.94 83 ILE A O 1
ATOM 671 N N . GLU A 1 84 ? 17.906 17.453 9.953 1 97.5 84 GLU A N 1
ATOM 672 C CA . GLU A 1 84 ? 16.5 17.844 10.117 1 97.5 84 GLU A CA 1
ATOM 673 C C . GLU A 1 84 ? 16.078 18.812 9.016 1 97.5 84 GLU A C 1
ATOM 675 O O . GLU A 1 84 ? 14.938 18.734 8.531 1 97.5 84 GLU A O 1
ATOM 680 N N . HIS A 1 85 ? 16.938 19.625 8.531 1 97.88 85 HIS A N 1
ATOM 681 C CA . HIS A 1 85 ? 16.562 20.688 7.59 1 97.88 85 HIS A CA 1
ATOM 682 C C . HIS A 1 85 ? 17.109 20.391 6.195 1 97.88 85 HIS A C 1
ATOM 684 O O . HIS A 1 85 ? 17.141 21.281 5.344 1 97.88 85 HIS A O 1
ATOM 690 N N . ILE A 1 86 ? 17.547 19.172 5.996 1 98 86 ILE A N 1
ATOM 691 C CA . ILE A 1 86 ? 17.953 18.781 4.648 1 98 86 ILE A CA 1
ATOM 692 C C . ILE A 1 86 ? 16.719 18.406 3.826 1 98 86 ILE A C 1
ATOM 694 O O . ILE A 1 86 ? 15.734 17.891 4.367 1 98 86 ILE A O 1
ATOM 698 N N . CYS A 1 87 ? 16.734 18.734 2.523 1 97.75 87 CYS A N 1
ATOM 699 C CA . CYS A 1 87 ? 15.664 18.266 1.646 1 97.75 87 CYS A CA 1
ATOM 700 C C . CYS A 1 87 ? 15.641 16.734 1.581 1 97.75 87 CYS A C 1
ATOM 702 O O . CYS A 1 87 ? 16.672 16.109 1.343 1 97.75 87 CYS A O 1
ATOM 704 N N . PRO A 1 88 ? 14.508 16.125 1.851 1 98.12 88 PRO A N 1
ATOM 705 C CA . PRO A 1 88 ? 14.43 14.664 1.83 1 98.12 88 PRO A CA 1
ATOM 706 C C . PRO A 1 88 ? 14.828 14.07 0.481 1 98.12 88 PRO A C 1
ATOM 708 O O . PRO A 1 88 ? 14.633 14.711 -0.559 1 98.12 88 PRO A O 1
ATOM 711 N N . ASP A 1 89 ? 15.453 12.891 0.493 1 97.12 89 ASP A N 1
ATOM 712 C CA . ASP A 1 89 ? 15.695 12.086 -0.701 1 97.12 89 ASP A CA 1
ATOM 713 C C . ASP A 1 89 ? 14.422 11.367 -1.146 1 97.12 89 ASP A C 1
ATOM 715 O O . ASP A 1 89 ? 14.164 10.234 -0.716 1 97.12 89 ASP A O 1
ATOM 719 N N . TYR A 1 90 ? 13.688 11.977 -2.062 1 95.94 90 TYR A N 1
ATOM 720 C CA . TYR A 1 90 ? 12.383 11.461 -2.473 1 95.94 90 TYR A CA 1
ATOM 721 C C . TYR A 1 90 ? 12.539 10.234 -3.361 1 95.94 90 TYR A C 1
ATOM 723 O O . TYR A 1 90 ? 11.602 9.453 -3.521 1 95.94 90 TYR A O 1
ATOM 731 N N . SER A 1 91 ? 13.719 10.016 -3.92 1 93.81 91 SER A N 1
ATOM 732 C CA . SER A 1 91 ? 13.977 8.867 -4.777 1 93.81 91 SER A CA 1
ATOM 733 C C . SER A 1 91 ? 14.031 7.574 -3.969 1 93.81 91 SER A C 1
ATOM 735 O O . SER A 1 91 ? 13.93 6.48 -4.531 1 93.81 91 SER A O 1
ATOM 737 N N . LEU A 1 92 ? 14.258 7.754 -2.641 1 94.5 92 LEU A N 1
ATOM 738 C CA . LEU A 1 92 ? 14.32 6.578 -1.777 1 94.5 92 LEU A CA 1
ATOM 739 C C . LEU A 1 92 ? 13.039 5.762 -1.882 1 94.5 92 LEU A C 1
ATOM 741 O O . LEU A 1 92 ? 13.086 4.531 -1.934 1 94.5 92 LEU A O 1
ATOM 745 N N . TYR A 1 93 ? 11.914 6.461 -1.901 1 93.69 93 TYR A N 1
ATOM 746 C CA . TYR A 1 93 ? 10.617 5.805 -1.954 1 93.69 93 TYR A CA 1
ATOM 747 C C . TYR A 1 93 ? 9.977 5.965 -3.33 1 93.69 93 TYR A C 1
ATOM 749 O O . TYR A 1 93 ? 8.961 5.332 -3.627 1 93.69 93 TYR A O 1
ATOM 757 N N . GLY A 1 94 ? 10.508 6.863 -4.18 1 91.38 94 GLY A N 1
ATOM 758 C CA . GLY A 1 94 ? 9.922 7.125 -5.484 1 91.38 94 GLY A CA 1
ATOM 759 C C . GLY A 1 94 ? 8.633 7.922 -5.414 1 91.38 94 GLY A C 1
ATOM 760 O O . GLY A 1 94 ? 7.703 7.672 -6.18 1 91.38 94 GLY A O 1
ATOM 761 N N . VAL A 1 95 ? 8.531 8.781 -4.453 1 92.38 95 VAL A N 1
ATOM 762 C CA . VAL A 1 95 ? 7.32 9.578 -4.277 1 92.38 95 VAL A CA 1
ATOM 763 C C . VAL A 1 95 ? 7.418 10.859 -5.102 1 92.38 95 VAL A C 1
ATOM 765 O O . VAL A 1 95 ? 8.516 11.367 -5.348 1 92.38 95 VAL A O 1
ATOM 768 N N . LYS A 1 96 ? 6.266 11.391 -5.465 1 90.94 96 LYS A N 1
ATOM 769 C CA . LYS A 1 96 ? 6.211 12.602 -6.273 1 90.94 96 LYS A CA 1
ATOM 770 C C . LYS A 1 96 ? 5.961 13.828 -5.402 1 90.94 96 LYS A C 1
ATOM 772 O O . LYS A 1 96 ? 6.332 14.945 -5.773 1 90.94 96 LYS A O 1
ATOM 777 N N . GLU A 1 97 ? 5.309 13.609 -4.254 1 95.88 97 GLU A N 1
ATOM 778 C CA . GLU A 1 97 ? 5.012 14.711 -3.344 1 95.88 97 GLU A CA 1
ATOM 779 C C . GLU A 1 97 ? 6.211 15.039 -2.461 1 95.88 97 GLU A C 1
ATOM 781 O O . GLU A 1 97 ? 7.039 14.172 -2.18 1 95.88 97 GLU A O 1
ATOM 786 N N . ALA A 1 98 ? 6.285 16.25 -2.062 1 97.88 98 ALA A N 1
ATOM 787 C CA . ALA A 1 98 ? 7.211 16.641 -1.001 1 97.88 98 ALA A CA 1
ATOM 788 C C . ALA A 1 98 ? 6.645 16.297 0.374 1 97.88 98 ALA A C 1
ATOM 790 O O . ALA A 1 98 ? 5.43 16.156 0.532 1 97.88 98 ALA A O 1
ATOM 791 N N . TYR A 1 99 ? 7.52 16.156 1.298 1 98.31 99 TYR A N 1
ATOM 792 C CA . TYR A 1 99 ? 7.141 15.852 2.672 1 98.31 99 TYR A CA 1
ATOM 793 C C . TYR A 1 99 ? 7.887 16.734 3.656 1 98.31 99 TYR A C 1
ATOM 795 O O . TYR A 1 99 ? 9.086 16.984 3.494 1 98.31 99 TYR A O 1
ATOM 803 N N . GLY A 1 100 ? 7.184 17.234 4.594 1 98.19 100 GLY A N 1
ATOM 804 C CA . GLY A 1 100 ? 7.895 18.016 5.582 1 98.19 100 GLY A CA 1
ATOM 805 C C . GLY A 1 100 ? 6.988 18.594 6.656 1 98.19 100 GLY A C 1
ATOM 806 O O . GLY A 1 100 ? 5.832 18.188 6.777 1 98.19 100 GLY A O 1
ATOM 807 N N . PHE A 1 101 ? 7.641 19.375 7.473 1 98.44 101 PHE A N 1
ATOM 808 C CA . PHE A 1 101 ? 6.996 20.109 8.555 1 98.44 101 PHE A CA 1
ATOM 809 C C . PHE A 1 101 ? 7.188 21.625 8.375 1 98.44 101 PHE A C 1
ATOM 811 O O . PHE A 1 101 ? 8.289 22.078 8.07 1 98.44 101 PHE A O 1
ATOM 818 N N . LEU A 1 102 ? 6.094 22.266 8.547 1 98.81 102 LEU A N 1
ATOM 819 C CA . LEU A 1 102 ? 6.199 23.719 8.633 1 98.81 102 LEU A CA 1
ATOM 820 C C . LEU A 1 102 ? 6.367 24.172 10.078 1 98.81 102 LEU A C 1
ATOM 822 O O . LEU A 1 102 ? 7.039 25.156 10.352 1 98.81 102 LEU A O 1
ATOM 826 N N . THR A 1 103 ? 5.742 23.5 10.961 1 98.69 103 THR A N 1
ATOM 827 C CA . THR A 1 103 ? 5.793 23.734 12.398 1 98.69 103 THR A CA 1
ATOM 828 C C . THR A 1 103 ? 6.047 22.438 13.156 1 98.69 103 THR A C 1
ATOM 830 O O . THR A 1 103 ? 5.812 21.344 12.625 1 98.69 103 THR A O 1
ATOM 833 N N . ARG A 1 104 ? 6.598 22.578 14.305 1 97.38 104 ARG A N 1
ATOM 834 C CA . ARG A 1 104 ? 6.727 21.469 15.234 1 97.38 104 ARG A CA 1
ATOM 835 C C . ARG A 1 104 ? 6.043 21.766 16.562 1 97.38 104 ARG A C 1
ATOM 837 O O . ARG A 1 104 ? 5.82 22.938 16.906 1 97.38 104 ARG A O 1
ATOM 844 N N . GLY A 1 105 ? 5.676 20.75 17.234 1 96.88 105 GLY A N 1
ATOM 845 C CA . GLY A 1 105 ? 5.039 20.922 18.547 1 96.88 105 GLY A CA 1
ATOM 846 C C . GLY A 1 105 ? 3.547 21.172 18.438 1 96.88 105 GLY A C 1
ATOM 847 O O . GLY A 1 105 ? 2.963 21.078 17.359 1 96.88 105 GLY A O 1
ATOM 848 N N . CYS A 1 106 ? 2.988 21.391 19.594 1 97.62 106 CYS A N 1
ATOM 849 C CA . CYS A 1 106 ? 1.551 21.625 19.672 1 97.62 106 CYS A CA 1
ATOM 850 C C . CYS A 1 106 ? 1.191 22.422 20.922 1 97.62 106 CYS A C 1
ATOM 852 O O . CYS A 1 106 ? 1.834 22.266 21.969 1 97.62 106 CYS A O 1
ATOM 854 N N . VAL A 1 107 ? 0.161 23.203 20.844 1 97 107 VAL A N 1
ATOM 855 C CA . VAL A 1 107 ? -0.271 24.031 21.969 1 97 107 VAL A CA 1
ATOM 856 C C . VAL A 1 107 ? -1.245 23.234 22.828 1 97 107 VAL A C 1
ATOM 858 O O . VAL A 1 107 ? -1.471 23.578 24 1 97 107 VAL A O 1
ATOM 861 N N . ASN A 1 108 ? -1.867 22.203 22.188 1 95.5 108 ASN A N 1
ATOM 862 C CA . ASN A 1 108 ? -2.85 21.422 22.922 1 95.5 108 ASN A CA 1
ATOM 863 C C . ASN A 1 108 ? -2.18 20.438 23.875 1 95.5 108 ASN A C 1
ATOM 865 O O . ASN A 1 108 ? -1 20.125 23.719 1 95.5 108 ASN A O 1
ATOM 869 N N . ARG A 1 109 ? -2.912 20.109 24.859 1 93.12 109 ARG A N 1
ATOM 870 C CA . ARG A 1 109 ? -2.422 19.156 25.859 1 93.12 109 ARG A CA 1
ATOM 871 C C . ARG A 1 109 ? -3.377 17.969 26 1 93.12 109 ARG A C 1
ATOM 873 O O . ARG A 1 109 ? -3.779 17.625 27.125 1 93.12 109 ARG A O 1
ATOM 880 N N . CYS A 1 110 ? -3.668 17.438 24.875 1 92.69 110 CYS A N 1
ATOM 881 C CA . CYS A 1 110 ? -4.586 16.312 24.891 1 92.69 110 CYS A CA 1
ATOM 882 C C . CYS A 1 110 ? -3.982 15.133 25.656 1 92.69 110 CYS A C 1
ATOM 884 O O . CYS A 1 110 ? -2.799 14.82 25.5 1 92.69 110 CYS A O 1
ATOM 886 N N . SER A 1 111 ? -4.734 14.445 26.484 1 88.81 111 SER A N 1
ATOM 887 C CA . SER A 1 111 ? -4.246 13.391 27.359 1 88.81 111 SER A CA 1
ATOM 888 C C . SER A 1 111 ? -3.812 12.164 26.562 1 88.81 111 SER A C 1
ATOM 890 O O . SER A 1 111 ? -3.059 11.328 27.062 1 88.81 111 SER A O 1
ATOM 892 N N . TRP A 1 112 ? -4.289 12.031 25.344 1 89.62 112 TRP A N 1
ATOM 893 C CA . TRP A 1 112 ? -4.004 10.852 24.531 1 89.62 112 TRP A CA 1
ATOM 894 C C . TRP A 1 112 ? -2.889 11.133 23.531 1 89.62 112 TRP A C 1
ATOM 896 O O . TRP A 1 112 ? -2.568 10.281 22.703 1 89.62 112 TRP A O 1
ATOM 906 N N . CYS A 1 113 ? -2.328 12.305 23.672 1 92.06 113 CYS A N 1
ATOM 907 C CA . CYS A 1 113 ? -1.37 12.734 22.656 1 92.06 113 CYS A CA 1
ATOM 908 C C . CYS A 1 113 ? 0.044 12.773 23.219 1 92.06 113 CYS A C 1
ATOM 910 O O . CYS A 1 113 ? 0.261 13.273 24.328 1 92.06 113 CYS A O 1
ATOM 912 N N . VAL A 1 114 ? 0.994 12.336 22.484 1 91.25 114 VAL A N 1
ATOM 913 C CA . VAL A 1 114 ? 2.377 12.266 22.938 1 91.25 114 VAL A CA 1
ATOM 914 C C . VAL A 1 114 ? 3.113 13.547 22.562 1 91.25 114 VAL A C 1
ATOM 916 O O . VAL A 1 114 ? 4.199 13.828 23.078 1 91.25 114 VAL A O 1
ATOM 919 N N . VAL A 1 115 ? 2.578 14.383 21.719 1 93.06 115 VAL A N 1
ATOM 920 C CA . VAL A 1 115 ? 3.281 15.461 21.031 1 93.06 115 VAL A CA 1
ATOM 921 C C . VAL A 1 115 ? 3.809 16.469 22.031 1 93.06 115 VAL A C 1
ATOM 923 O O . VAL A 1 115 ? 4.973 16.875 21.984 1 93.06 115 VAL A O 1
ATOM 926 N N . PRO A 1 116 ? 2.992 16.859 23 1 91.38 116 PRO A N 1
ATOM 927 C CA . PRO A 1 116 ? 3.523 17.859 23.938 1 91.38 116 PRO A CA 1
ATOM 928 C C . PRO A 1 116 ? 4.773 17.359 24.656 1 91.38 116 PRO A C 1
ATOM 930 O O . PRO A 1 116 ? 5.695 18.141 24.906 1 91.38 116 PRO A O 1
ATOM 933 N N . HIS A 1 117 ? 4.797 16.156 24.938 1 89.69 117 HIS A N 1
ATOM 934 C CA . HIS A 1 117 ? 5.945 15.57 25.609 1 89.69 117 HIS A CA 1
ATOM 935 C C . HIS A 1 117 ? 7.129 15.414 24.656 1 89.69 117 HIS A C 1
ATOM 937 O O . HIS A 1 117 ? 8.266 15.734 25.016 1 89.69 117 HIS A O 1
ATOM 943 N N . LYS A 1 118 ? 6.848 15.086 23.484 1 92.44 118 LYS A N 1
ATOM 944 C CA . LYS A 1 118 ? 7.879 14.719 22.516 1 92.44 118 LYS A CA 1
ATOM 945 C C . LYS A 1 118 ? 8.453 15.961 21.828 1 92.44 118 LYS A C 1
ATOM 947 O O . LYS A 1 118 ? 9.648 16.016 21.562 1 92.44 118 LYS A O 1
ATOM 952 N N . GLU A 1 119 ? 7.586 16.938 21.562 1 94.62 119 GLU A N 1
ATOM 953 C CA . GLU A 1 119 ? 8.023 18.016 20.688 1 94.62 119 GLU A CA 1
ATOM 954 C C . GLU A 1 119 ? 7.875 19.375 21.375 1 94.62 119 GLU A C 1
ATOM 956 O O . GLU A 1 119 ? 8.383 20.375 20.875 1 94.62 119 GLU A O 1
ATOM 961 N N . GLY A 1 120 ? 7.168 19.438 22.422 1 94.62 120 GLY A N 1
ATOM 962 C CA . GLY A 1 120 ? 7.016 20.688 23.141 1 94.62 120 GLY A CA 1
ATOM 963 C C . GLY A 1 120 ? 5.98 21.609 22.531 1 94.62 120 GLY A C 1
ATOM 964 O O . GLY A 1 120 ? 4.984 21.156 21.969 1 94.62 120 GLY A O 1
ATOM 965 N N . GLU A 1 121 ? 6.168 22.891 22.703 1 96.75 121 GLU A N 1
ATOM 966 C CA . GLU A 1 121 ? 5.211 23.906 22.25 1 96.75 121 GLU A CA 1
ATOM 967 C C . GLU A 1 121 ? 5.344 24.156 20.766 1 96.75 121 GLU A C 1
ATOM 969 O O . GLU A 1 121 ? 6.402 23.906 20.172 1 96.75 121 GLU A O 1
ATOM 974 N N . VAL A 1 122 ? 4.273 24.672 20.219 1 97.75 122 VAL A N 1
ATOM 975 C CA . VAL A 1 122 ? 4.258 24.922 18.781 1 97.75 122 VAL A CA 1
ATOM 976 C C . VAL A 1 122 ? 5.293 26 18.438 1 97.75 122 VAL A C 1
ATOM 978 O O . VAL A 1 122 ? 5.449 26.984 19.172 1 97.75 122 VAL A O 1
ATOM 981 N N . ARG A 1 123 ? 6.066 25.781 17.406 1 98.12 123 ARG A N 1
ATOM 982 C CA . ARG A 1 123 ? 7.094 26.719 16.969 1 98.12 123 ARG A CA 1
ATOM 983 C C . ARG A 1 123 ? 7.328 26.609 15.461 1 98.12 123 ARG A C 1
ATOM 985 O O . ARG A 1 123 ? 7.047 25.562 14.867 1 98.12 123 ARG A O 1
ATOM 992 N N . ALA A 1 124 ? 7.844 27.703 14.953 1 98.5 124 ALA A N 1
ATOM 993 C CA . ALA A 1 124 ? 8.25 27.688 13.547 1 98.5 124 ALA A CA 1
ATOM 994 C C . ALA A 1 124 ? 9.328 26.641 13.297 1 98.5 124 ALA A C 1
ATOM 996 O O . ALA A 1 124 ? 10.219 26.453 14.133 1 98.5 124 ALA A O 1
ATOM 997 N N . HIS A 1 125 ? 9.281 25.969 12.156 1 98.25 125 HIS A N 1
ATOM 998 C CA . HIS A 1 125 ? 10.25 24.906 11.906 1 98.25 125 HIS A CA 1
ATOM 999 C C . HIS A 1 125 ? 10.914 25.078 10.547 1 98.25 125 HIS A C 1
ATOM 1001 O O . HIS A 1 125 ? 12.148 25.125 10.461 1 98.25 125 HIS A O 1
ATOM 1007 N N . ALA A 1 126 ? 10.141 25.172 9.461 1 98.56 126 ALA A N 1
ATOM 1008 C CA . ALA A 1 126 ? 10.742 25.297 8.133 1 98.56 126 ALA A CA 1
ATOM 1009 C C . ALA A 1 126 ? 9.844 26.094 7.195 1 98.56 126 ALA A C 1
ATOM 1011 O O . ALA A 1 126 ? 8.633 26.172 7.402 1 98.56 126 ALA A O 1
ATOM 1012 N N . ASP A 1 127 ? 10.484 26.672 6.25 1 98.69 127 ASP A N 1
ATOM 1013 C CA . ASP A 1 127 ? 9.789 27.25 5.105 1 98.69 127 ASP A CA 1
ATOM 1014 C C . ASP A 1 127 ? 9.422 26.172 4.086 1 98.69 127 ASP A C 1
ATOM 1016 O O . ASP A 1 127 ? 10.211 25.266 3.816 1 98.69 127 ASP A O 1
ATOM 1020 N N . ILE A 1 128 ? 8.188 26.297 3.512 1 98.62 128 ILE A N 1
ATOM 1021 C CA . ILE A 1 128 ? 7.691 25.312 2.564 1 98.62 128 ILE A CA 1
ATOM 1022 C C . ILE A 1 128 ? 8.711 25.125 1.44 1 98.62 128 ILE A C 1
ATOM 1024 O O . ILE A 1 128 ? 8.852 24.016 0.911 1 98.62 128 ILE A O 1
ATOM 1028 N N . GLU A 1 129 ? 9.492 26.062 1.051 1 98.19 129 GLU A N 1
ATOM 1029 C CA . GLU A 1 129 ? 10.43 26 -0.063 1 98.19 129 GLU A CA 1
ATOM 1030 C C . GLU A 1 129 ? 11.68 25.203 0.317 1 98.19 129 GLU A C 1
ATOM 1032 O O . GLU A 1 129 ? 12.477 24.828 -0.55 1 98.19 129 GLU A O 1
ATOM 1037 N N . GLU A 1 130 ? 11.867 25.016 1.621 1 97.5 130 GLU A N 1
ATOM 1038 C CA . GLU A 1 130 ? 13.031 24.281 2.1 1 97.5 130 GLU A CA 1
ATOM 1039 C C . GLU A 1 130 ? 13.039 22.844 1.559 1 97.5 130 GLU A C 1
ATOM 1041 O O . GLU A 1 130 ? 14.102 22.266 1.338 1 97.5 130 GLU A O 1
ATOM 1046 N N . PHE A 1 131 ? 11.789 22.328 1.26 1 98.12 131 PHE A N 1
ATOM 1047 C CA . PHE A 1 131 ? 11.789 20.906 0.955 1 98.12 131 PHE A CA 1
ATOM 1048 C C . PHE A 1 131 ? 10.914 20.609 -0.257 1 98.12 131 PHE A C 1
ATOM 1050 O O . PHE A 1 131 ? 10.727 19.453 -0.63 1 98.12 131 PHE A O 1
ATOM 1057 N N . LEU A 1 132 ? 10.375 21.578 -0.937 1 97.5 132 LEU A N 1
ATOM 1058 C CA . LEU A 1 132 ? 9.547 21.359 -2.115 1 97.5 132 LEU A CA 1
ATOM 1059 C C . LEU A 1 132 ? 10.367 20.781 -3.26 1 97.5 132 LEU A C 1
ATOM 1061 O O . LEU A 1 132 ? 9.898 19.891 -3.979 1 97.5 132 LEU A O 1
ATOM 1065 N N . ASP A 1 133 ? 11.641 21.297 -3.354 1 95.38 133 ASP A N 1
ATOM 1066 C CA . ASP A 1 133 ? 12.547 20.844 -4.406 1 95.38 133 ASP A CA 1
ATOM 1067 C C . ASP A 1 133 ? 11.859 20.875 -5.77 1 95.38 133 ASP A C 1
ATOM 1069 O O . ASP A 1 133 ? 11.914 19.891 -6.52 1 95.38 133 ASP A O 1
ATOM 1073 N N . GLY A 1 134 ? 11.055 21.953 -6.051 1 93.44 134 GLY A N 1
ATOM 1074 C CA . GLY A 1 134 ? 10.422 22.156 -7.344 1 93.44 134 GLY A CA 1
ATOM 1075 C C . GLY A 1 134 ? 9.094 21.438 -7.48 1 93.44 134 GLY A C 1
ATOM 1076 O O . GLY A 1 134 ? 8.406 21.594 -8.492 1 93.44 134 GLY A O 1
ATOM 1077 N N . ARG A 1 135 ? 8.672 20.703 -6.512 1 96 135 ARG A N 1
ATOM 1078 C CA . ARG A 1 135 ? 7.422 19.953 -6.543 1 96 135 ARG A CA 1
ATOM 1079 C C . ARG A 1 135 ? 6.23 20.875 -6.305 1 96 135 ARG A C 1
ATOM 1081 O O . ARG A 1 135 ? 6.367 21.938 -5.68 1 96 135 ARG A O 1
ATOM 1088 N N . LYS A 1 136 ? 5.102 20.375 -6.797 1 96.25 136 LYS A N 1
ATOM 1089 C CA . LYS A 1 136 ? 3.891 21.188 -6.695 1 96.25 136 LYS A CA 1
ATOM 1090 C C . LYS A 1 136 ? 2.877 20.547 -5.754 1 96.25 136 LYS A C 1
ATOM 1092 O O . LYS A 1 136 ? 1.749 21.031 -5.625 1 96.25 136 LYS A O 1
ATOM 1097 N N . ARG A 1 137 ? 3.266 19.469 -5.172 1 97.81 137 ARG A N 1
ATOM 1098 C CA . ARG A 1 137 ? 2.449 18.781 -4.184 1 97.81 137 ARG A CA 1
ATOM 1099 C C . ARG A 1 137 ? 3.254 18.469 -2.922 1 97.81 137 ARG A C 1
ATOM 1101 O O . ARG A 1 137 ? 4.438 18.141 -3 1 97.81 137 ARG A O 1
ATOM 1108 N N . ALA A 1 138 ? 2.6 18.594 -1.783 1 98.5 138 ALA A N 1
ATOM 1109 C CA . ALA A 1 138 ? 3.314 18.344 -0.533 1 98.5 138 ALA A CA 1
ATOM 1110 C C . ALA A 1 138 ? 2.393 17.734 0.516 1 98.5 138 ALA A C 1
ATOM 1112 O O . ALA A 1 138 ? 1.222 18.109 0.619 1 98.5 138 ALA A O 1
ATOM 1113 N N . VAL A 1 139 ? 2.904 16.797 1.187 1 98.5 139 VAL A N 1
ATOM 1114 C CA . VAL A 1 139 ? 2.268 16.25 2.383 1 98.5 139 VAL A CA 1
ATOM 1115 C C . VAL A 1 139 ? 2.914 16.859 3.629 1 98.5 139 VAL A C 1
ATOM 1117 O O . VAL A 1 139 ? 4.117 16.703 3.85 1 98.5 139 VAL A O 1
ATOM 1120 N N . LEU A 1 140 ? 2.146 17.531 4.355 1 98.75 140 LEU A N 1
ATOM 1121 C CA . LEU A 1 140 ? 2.623 18.25 5.531 1 98.75 140 LEU A CA 1
ATOM 1122 C C . LEU A 1 140 ? 2.197 17.547 6.812 1 98.75 140 LEU A C 1
ATOM 1124 O O . LEU A 1 140 ? 1.027 17.188 6.973 1 98.75 140 LEU A O 1
ATOM 1128 N N . LEU A 1 141 ? 3.143 17.359 7.719 1 98 141 LEU A N 1
ATOM 1129 C CA . LEU A 1 141 ? 2.963 16.453 8.844 1 98 141 LEU A CA 1
ATOM 1130 C C . LEU A 1 141 ? 2.834 17.219 10.156 1 98 141 LEU A C 1
ATOM 1132 O O . LEU A 1 141 ? 3.055 16.656 11.227 1 98 141 LEU A O 1
ATOM 1136 N N . ASP A 1 142 ? 2.473 18.438 10.102 1 98.25 142 ASP A N 1
ATOM 1137 C CA . ASP A 1 142 ? 2.375 19.312 11.266 1 98.25 142 ASP A CA 1
ATOM 1138 C C . ASP A 1 142 ? 1.283 18.844 12.219 1 98.25 142 ASP A C 1
ATOM 1140 O O . ASP A 1 142 ? 0.229 18.375 11.781 1 98.25 142 ASP A O 1
ATOM 1144 N N . ASN A 1 143 ? 1.507 19.078 13.469 1 96.81 143 ASN A N 1
ATOM 1145 C CA . ASN A 1 143 ? 0.542 18.672 14.484 1 96.81 143 ASN A CA 1
ATOM 1146 C C . ASN A 1 143 ? -0.552 19.719 14.664 1 96.81 143 ASN A C 1
ATOM 1148 O O . ASN A 1 143 ? -1.715 19.375 14.891 1 96.81 143 ASN A O 1
ATOM 1152 N N . ASN A 1 144 ? -0.171 20.938 14.672 1 97.31 144 ASN A N 1
ATOM 1153 C CA . ASN A 1 144 ? -1.105 22.047 14.875 1 97.31 144 ASN A CA 1
ATOM 1154 C C . ASN A 1 144 ? -0.626 23.312 14.188 1 97.31 144 ASN A C 1
ATOM 1156 O O . ASN A 1 144 ? -0.363 24.328 14.852 1 97.31 144 ASN A O 1
ATOM 1160 N N . VAL A 1 145 ? -0.636 23.266 12.891 1 98.62 145 VAL A N 1
ATOM 1161 C CA . VAL A 1 145 ? -0.064 24.328 12.078 1 98.62 145 VAL A CA 1
ATOM 1162 C C . VAL A 1 145 ? -0.892 25.609 12.227 1 98.62 145 VAL A C 1
ATOM 1164 O O . VAL A 1 145 ? -0.354 26.719 12.18 1 98.62 145 VAL A O 1
ATOM 1167 N N . LEU A 1 146 ? -2.162 25.484 12.5 1 98.62 146 LEU A N 1
ATOM 1168 C CA . LEU A 1 146 ? -3.059 26.641 12.578 1 98.62 146 LEU A CA 1
ATOM 1169 C C . LEU A 1 146 ? -2.812 27.438 13.852 1 98.62 146 LEU A C 1
ATOM 1171 O O . LEU A 1 146 ? -3.25 28.578 13.969 1 98.62 146 LEU A O 1
ATOM 1175 N N . ALA A 1 147 ? -2.143 26.844 14.844 1 97.5 147 ALA A N 1
ATOM 1176 C CA . ALA A 1 147 ? -1.891 27.5 16.125 1 97.5 147 ALA A CA 1
ATOM 1177 C C . ALA A 1 147 ? -0.648 28.375 16.047 1 97.5 147 ALA A C 1
ATOM 1179 O O . ALA A 1 147 ? -0.292 29.047 17.016 1 97.5 147 ALA A O 1
ATOM 1180 N N . SER A 1 148 ? 0.015 28.422 14.922 1 98 148 SER A N 1
ATOM 1181 C CA . SER A 1 148 ? 1.254 29.172 14.719 1 98 148 SER A CA 1
ATOM 1182 C C . SER A 1 148 ? 1.071 30.281 13.688 1 98 148 SER A C 1
ATOM 1184 O O . SER A 1 148 ? 0.593 30.031 12.578 1 98 148 SER A O 1
ATOM 1186 N N . GLU A 1 149 ? 1.539 31.484 14.086 1 98.12 149 GLU A N 1
ATOM 1187 C CA . GLU A 1 149 ? 1.526 32.562 13.102 1 98.12 149 GLU A CA 1
ATOM 1188 C C . GLU A 1 149 ? 2.377 32.219 11.883 1 98.12 149 GLU A C 1
ATOM 1190 O O . GLU A 1 149 ? 1.991 32.5 10.75 1 98.12 149 GLU A O 1
ATOM 1195 N N . TRP A 1 150 ? 3.459 31.609 12.195 1 98.69 150 TRP A N 1
ATOM 1196 C CA . TRP A 1 150 ? 4.309 31.141 11.109 1 98.69 150 TRP A CA 1
ATOM 1197 C C . TRP A 1 150 ? 3.553 30.156 10.219 1 98.69 150 TRP A C 1
ATOM 1199 O O . TRP A 1 150 ? 3.604 30.25 8.992 1 98.69 150 TRP A O 1
ATOM 1209 N N . GLY A 1 151 ? 2.861 29.25 10.844 1 98.75 151 GLY A N 1
ATOM 1210 C CA . GLY A 1 151 ? 2.068 28.297 10.094 1 98.75 151 GLY A CA 1
ATOM 1211 C C . GLY A 1 151 ? 1.059 28.938 9.164 1 98.75 151 GLY A C 1
ATOM 1212 O O . GLY A 1 151 ? 0.952 28.562 7.996 1 98.75 151 GLY A O 1
ATOM 1213 N N . LEU A 1 152 ? 0.364 29.891 9.672 1 98.75 152 LEU A N 1
ATOM 1214 C CA . LEU A 1 152 ? -0.633 30.594 8.867 1 98.75 152 LEU A CA 1
ATOM 1215 C C . LEU A 1 152 ? 0.024 31.328 7.703 1 98.75 152 LEU A C 1
ATOM 1217 O O . LEU A 1 152 ? -0.494 31.312 6.586 1 98.75 152 LEU A O 1
ATOM 1221 N N . MET A 1 153 ? 1.162 31.891 8 1 98.81 153 MET A N 1
ATOM 1222 C CA . MET A 1 153 ? 1.91 32.562 6.945 1 98.81 153 MET A CA 1
ATOM 1223 C C . MET A 1 153 ? 2.328 31.594 5.859 1 98.81 153 MET A C 1
ATOM 1225 O O . MET A 1 153 ? 2.271 31.906 4.668 1 98.81 153 MET A O 1
ATOM 1229 N N . GLN A 1 154 ? 2.748 30.438 6.281 1 98.88 154 GLN A N 1
ATOM 1230 C CA . GLN A 1 154 ? 3.162 29.422 5.32 1 98.88 154 GLN A CA 1
ATOM 1231 C C . GLN A 1 154 ? 1.979 28.938 4.48 1 98.88 154 GLN A C 1
ATOM 1233 O O . GLN A 1 154 ? 2.127 28.672 3.287 1 98.88 154 GLN A O 1
ATOM 1238 N N . ILE A 1 155 ? 0.783 28.812 5.074 1 98.88 155 ILE A N 1
ATOM 1239 C CA . ILE A 1 155 ? -0.399 28.406 4.324 1 98.88 155 ILE A CA 1
ATOM 1240 C C . ILE A 1 155 ? -0.746 29.469 3.279 1 98.88 155 ILE A C 1
ATOM 1242 O O . ILE A 1 155 ? -1.095 29.125 2.145 1 98.88 155 ILE A O 1
ATOM 1246 N N . GLU A 1 156 ? -0.613 30.703 3.633 1 98.88 156 GLU A N 1
ATOM 1247 C CA . GLU A 1 156 ? -0.811 31.781 2.658 1 98.88 156 GLU A CA 1
ATOM 1248 C C . GLU A 1 156 ? 0.175 31.656 1.499 1 98.88 156 GLU A C 1
ATOM 1250 O O . GLU A 1 156 ? -0.201 31.812 0.337 1 98.88 156 GLU A O 1
ATOM 1255 N N . LYS A 1 157 ? 1.391 31.438 1.863 1 98.81 157 LYS A N 1
ATOM 1256 C CA . LYS A 1 157 ? 2.428 31.266 0.85 1 98.81 157 LYS A CA 1
ATOM 1257 C C . LYS A 1 157 ? 2.113 30.078 -0.063 1 98.81 157 LYS A C 1
ATOM 1259 O O . LYS A 1 157 ? 2.281 30.172 -1.281 1 98.81 157 LYS A O 1
ATOM 1264 N N . ILE A 1 158 ? 1.661 28.984 0.491 1 98.81 158 ILE A N 1
ATOM 1265 C CA . ILE A 1 158 ? 1.271 27.781 -0.248 1 98.81 158 ILE A CA 1
ATOM 1266 C C . ILE A 1 158 ? 0.191 28.141 -1.268 1 98.81 158 ILE A C 1
ATOM 1268 O O . ILE A 1 158 ? 0.271 27.734 -2.432 1 98.81 158 ILE A O 1
ATOM 1272 N N . VAL A 1 159 ? -0.802 28.891 -0.792 1 98.81 159 VAL A N 1
ATOM 1273 C CA . VAL A 1 159 ? -1.883 29.328 -1.671 1 98.81 159 VAL A CA 1
ATOM 1274 C C . VAL A 1 159 ? -1.315 30.172 -2.809 1 98.81 159 VAL A C 1
ATOM 1276 O O . VAL A 1 159 ? -1.627 29.938 -3.979 1 98.81 159 VAL A O 1
ATOM 1279 N N . ARG A 1 160 ? -0.432 31.094 -2.473 1 98.62 160 ARG A N 1
ATOM 1280 C CA . ARG A 1 160 ? 0.148 32 -3.465 1 98.62 160 ARG A CA 1
ATOM 1281 C C . ARG A 1 160 ? 0.971 31.219 -4.488 1 98.62 160 ARG A C 1
ATOM 1283 O O . ARG A 1 160 ? 0.951 31.547 -5.68 1 98.62 160 ARG A O 1
ATOM 1290 N N . MET A 1 161 ? 1.652 30.234 -4.047 1 98.44 161 MET A N 1
ATOM 1291 C CA . MET A 1 161 ? 2.549 29.469 -4.91 1 98.44 161 MET A CA 1
ATOM 1292 C C . MET A 1 161 ? 1.776 28.422 -5.703 1 98.44 161 MET A C 1
ATOM 1294 O O . MET A 1 161 ? 2.326 27.797 -6.609 1 98.44 161 MET A O 1
ATOM 1298 N N . GLY A 1 162 ? 0.523 28.172 -5.32 1 98.12 162 GLY A N 1
ATOM 1299 C CA . GLY A 1 162 ? -0.305 27.203 -6.023 1 98.12 162 GLY A CA 1
ATOM 1300 C C . GLY A 1 162 ? 0.078 25.766 -5.73 1 98.12 162 GLY A C 1
ATOM 1301 O O . GLY A 1 162 ? -0.07 24.891 -6.59 1 98.12 162 GLY A O 1
ATOM 1302 N N . ILE A 1 163 ? 0.66 25.469 -4.539 1 98.44 163 ILE A N 1
ATOM 1303 C CA . ILE A 1 163 ? 1.055 24.125 -4.137 1 98.44 163 ILE A CA 1
ATOM 1304 C C . ILE A 1 163 ? -0.167 23.359 -3.633 1 98.44 163 ILE A C 1
ATOM 1306 O O . ILE A 1 163 ? -0.945 23.875 -2.828 1 98.44 163 ILE A O 1
ATOM 1310 N N . ARG A 1 164 ? -0.446 22.203 -4.121 1 98.5 164 ARG A N 1
ATOM 1311 C CA . ARG A 1 164 ? -1.474 21.312 -3.584 1 98.5 164 ARG A CA 1
ATOM 1312 C C . ARG A 1 164 ? -0.972 20.578 -2.344 1 98.5 164 ARG A C 1
ATOM 1314 O O . ARG A 1 164 ? 0.134 20.031 -2.344 1 98.5 164 ARG A O 1
ATOM 1321 N N . VAL A 1 165 ? -1.79 20.531 -1.292 1 98.69 165 VAL A N 1
ATOM 1322 C CA . VAL A 1 165 ? -1.208 20 -0.064 1 98.69 165 VAL A CA 1
ATOM 1323 C C . VAL A 1 165 ? -2.18 19.016 0.583 1 98.69 165 VAL A C 1
ATOM 1325 O O . VAL A 1 165 ? -3.363 18.984 0.238 1 98.69 165 VAL A O 1
ATOM 1328 N N . ASP A 1 166 ? -1.673 18.156 1.336 1 98.38 166 ASP A N 1
ATOM 1329 C CA . ASP A 1 166 ? -2.361 17.312 2.307 1 98.38 166 ASP A CA 1
ATOM 1330 C C . ASP A 1 166 ? -1.798 17.516 3.711 1 98.38 166 ASP A C 1
ATOM 1332 O O . ASP A 1 166 ? -0.631 17.219 3.969 1 98.38 166 ASP A O 1
ATOM 1336 N N . PHE A 1 167 ? -2.533 18.109 4.543 1 98.5 167 PHE A N 1
ATOM 1337 C CA . PHE A 1 167 ? -2.18 18.125 5.957 1 98.5 167 PHE A CA 1
ATOM 1338 C C . PHE A 1 167 ? -2.635 16.844 6.641 1 98.5 167 PHE A C 1
ATOM 1340 O O . PHE A 1 167 ? -3.809 16.703 6.992 1 98.5 167 PHE A O 1
ATOM 1347 N N . ASN A 1 168 ? -1.653 15.984 6.961 1 96.38 168 ASN A N 1
ATOM 1348 C CA . ASN A 1 168 ? -1.974 14.594 7.254 1 96.38 168 ASN A CA 1
ATOM 1349 C C . ASN A 1 168 ? -2.391 14.414 8.711 1 96.38 168 ASN A C 1
ATOM 1351 O O . ASN A 1 168 ? -3.088 13.453 9.047 1 96.38 168 ASN A O 1
ATOM 1355 N N . GLN A 1 169 ? -2.029 15.188 9.773 1 93.69 169 GLN A N 1
ATOM 1356 C CA . GLN A 1 169 ? -2.316 15 11.188 1 93.69 169 GLN A CA 1
ATOM 1357 C C . GLN A 1 169 ? -3.627 15.68 11.578 1 93.69 169 GLN A C 1
ATOM 1359 O O . GLN A 1 169 ? -4.082 15.555 12.719 1 93.69 169 GLN A O 1
ATOM 1364 N N . GLY A 1 170 ? -4.355 16.312 10.789 1 93.69 170 GLY A N 1
ATOM 1365 C CA . GLY A 1 170 ? -5.633 16.953 11.07 1 93.69 170 GLY A CA 1
ATOM 1366 C C . GLY A 1 170 ? -5.5 18.391 11.547 1 93.69 170 GLY A C 1
ATOM 1367 O O . GLY A 1 170 ? -4.727 18.672 12.461 1 93.69 170 GLY A O 1
ATOM 1368 N N . LEU A 1 171 ? -6.188 19.203 10.953 1 98.19 171 LEU A N 1
ATOM 1369 C CA . LEU A 1 171 ? -6.246 20.609 11.344 1 98.19 171 LEU A CA 1
ATOM 1370 C C . LEU A 1 171 ? -7.18 20.812 12.531 1 98.19 171 LEU A C 1
ATOM 1372 O O . LEU A 1 171 ? -8.188 20.109 12.656 1 98.19 171 LEU A O 1
ATOM 1376 N N . ASP A 1 172 ? -6.832 21.719 13.406 1 97.75 172 ASP A N 1
ATOM 1377 C CA . ASP A 1 172 ? -7.551 21.953 14.656 1 97.75 172 ASP A CA 1
ATOM 1378 C C . ASP A 1 172 ? -8.859 22.688 14.398 1 97.75 172 ASP A C 1
ATOM 1380 O O . ASP A 1 172 ? -8.867 23.906 14.203 1 97.75 172 ASP A O 1
ATOM 1384 N N . ALA A 1 173 ? -9.945 22 14.508 1 98.19 173 ALA A N 1
ATOM 1385 C CA . ALA A 1 173 ? -11.266 22.562 14.242 1 98.19 173 ALA A CA 1
ATOM 1386 C C . ALA A 1 173 ? -11.562 23.734 15.18 1 98.19 173 ALA A C 1
ATOM 1388 O O . ALA A 1 173 ? -12.305 24.656 14.82 1 98.19 173 ALA A O 1
ATOM 1389 N N . ARG A 1 174 ? -11.047 23.781 16.375 1 97 174 ARG A N 1
ATOM 1390 C CA . ARG A 1 174 ? -11.273 24.844 17.344 1 97 174 ARG A CA 1
ATOM 1391 C C . ARG A 1 174 ? -10.758 26.188 16.812 1 97 174 ARG A C 1
ATOM 1393 O O . ARG A 1 174 ? -11.414 27.219 16.969 1 97 174 ARG A O 1
ATOM 1400 N N . ARG A 1 175 ? -9.602 26.062 16.172 1 97.62 175 ARG A N 1
ATOM 1401 C CA . ARG A 1 175 ? -9 27.266 15.617 1 97.62 175 ARG A CA 1
ATOM 1402 C C . ARG A 1 175 ? -9.836 27.797 14.461 1 97.62 175 ARG A C 1
ATOM 1404 O O . ARG A 1 175 ? -10.008 29.016 14.32 1 97.62 175 ARG A O 1
ATOM 1411 N N . ILE A 1 176 ? -10.32 26.891 13.648 1 98.5 176 ILE A N 1
ATOM 1412 C CA . ILE A 1 176 ? -11.156 27.281 12.523 1 98.5 176 ILE A CA 1
ATOM 1413 C C . ILE A 1 176 ? -12.453 27.906 13.031 1 98.5 176 ILE A C 1
ATOM 1415 O O . ILE A 1 176 ? -12.883 28.953 12.539 1 98.5 176 ILE A O 1
ATOM 1419 N N . ALA A 1 177 ? -13.047 27.281 14.047 1 98.19 177 ALA A N 1
ATOM 1420 C CA . ALA A 1 177 ? -14.312 27.734 14.617 1 98.19 177 ALA A CA 1
ATOM 1421 C C . ALA A 1 177 ? -14.172 29.125 15.234 1 98.19 177 ALA A C 1
ATOM 1423 O O . ALA A 1 177 ? -15.07 29.953 15.117 1 98.19 177 ALA A O 1
ATOM 1424 N N . ARG A 1 178 ? -13.039 29.422 15.844 1 96.5 178 ARG A N 1
ATOM 1425 C CA . ARG A 1 178 ? -12.859 30.641 16.625 1 96.5 178 ARG A CA 1
ATOM 1426 C C . ARG A 1 178 ? -12.32 31.766 15.758 1 96.5 178 ARG A C 1
ATOM 1428 O O . ARG A 1 178 ? -12.43 32.938 16.125 1 96.5 178 ARG A O 1
ATOM 1435 N N . THR A 1 179 ? -11.711 31.453 14.672 1 96.38 179 THR A N 1
ATOM 1436 C CA . THR A 1 179 ? -11.141 32.469 13.781 1 96.38 179 THR A CA 1
ATOM 1437 C C . THR A 1 179 ? -11.617 32.219 12.344 1 96.38 179 THR A C 1
ATOM 1439 O O . THR A 1 179 ? -10.938 31.594 11.547 1 96.38 179 THR A O 1
ATOM 1442 N N . PRO A 1 180 ? -12.711 32.844 11.961 1 96.06 180 PRO A N 1
ATOM 1443 C CA . PRO A 1 180 ? -13.336 32.625 10.656 1 96.06 180 PRO A CA 1
ATOM 1444 C C . PRO A 1 180 ? -12.375 32.875 9.492 1 96.06 180 PRO A C 1
ATOM 1446 O O . PRO A 1 180 ? -12.492 32.25 8.445 1 96.06 180 PRO A O 1
ATOM 1449 N N . GLU A 1 181 ? -11.43 33.781 9.703 1 97.81 181 GLU A N 1
ATOM 1450 C CA . GLU A 1 181 ? -10.453 34.094 8.664 1 97.81 181 GLU A CA 1
ATOM 1451 C C . GLU A 1 181 ? -9.656 32.844 8.273 1 97.81 181 GLU A C 1
ATOM 1453 O O . GLU A 1 181 ? -9.203 32.719 7.133 1 97.81 181 GLU A O 1
ATOM 1458 N N . ILE A 1 182 ? -9.508 31.938 9.18 1 98.5 182 ILE A N 1
ATOM 1459 C CA . ILE A 1 182 ? -8.781 30.703 8.906 1 98.5 182 ILE A CA 1
ATOM 1460 C C . ILE A 1 182 ? -9.57 29.844 7.922 1 98.5 182 ILE A C 1
ATOM 1462 O O . ILE A 1 182 ? -9 29.25 7.004 1 98.5 182 ILE A O 1
ATOM 1466 N N . ALA A 1 183 ? -10.883 29.75 8.102 1 98.5 183 ALA A N 1
ATOM 1467 C CA . ALA A 1 183 ? -11.734 29 7.176 1 98.5 183 ALA A CA 1
ATOM 1468 C C . ALA A 1 183 ? -11.617 29.547 5.758 1 98.5 183 ALA A C 1
ATOM 1470 O O . ALA A 1 183 ? -11.523 28.797 4.797 1 98.5 183 ALA A O 1
ATOM 1471 N N . ALA A 1 184 ? -11.633 30.891 5.699 1 98.56 184 ALA A N 1
ATOM 1472 C CA . ALA A 1 184 ? -11.492 31.531 4.395 1 98.56 184 ALA A CA 1
ATOM 1473 C C . ALA A 1 184 ? -10.148 31.188 3.75 1 98.56 184 ALA A C 1
ATOM 1475 O O . ALA A 1 184 ? -10.086 30.906 2.551 1 98.56 184 ALA A O 1
ATOM 1476 N N . LEU A 1 185 ? -9.117 31.234 4.527 1 98.75 185 LEU A N 1
ATOM 1477 C CA . LEU A 1 185 ? -7.785 30.906 4.047 1 98.75 185 LEU A CA 1
ATOM 1478 C C . LEU A 1 185 ? -7.73 29.453 3.564 1 98.75 185 LEU A C 1
ATOM 1480 O O . LEU A 1 185 ? -7.254 29.172 2.463 1 98.75 185 LEU A O 1
ATOM 1484 N N . LEU A 1 186 ? -8.281 28.516 4.312 1 98.81 186 LEU A N 1
ATOM 1485 C CA . LEU A 1 186 ? -8.234 27.094 4.004 1 98.81 186 LEU A CA 1
ATOM 1486 C C . LEU A 1 186 ? -9.055 26.766 2.76 1 98.81 186 LEU A C 1
ATOM 1488 O O . LEU A 1 186 ? -8.727 25.859 2.008 1 98.81 186 LEU A O 1
ATOM 1492 N N . ALA A 1 187 ? -10.102 27.516 2.555 1 98.5 187 ALA A N 1
ATOM 1493 C CA . ALA A 1 187 ? -10.953 27.312 1.384 1 98.5 187 ALA A CA 1
ATOM 1494 C C . ALA A 1 187 ? -10.195 27.609 0.095 1 98.5 187 ALA A C 1
ATOM 1496 O O . ALA A 1 187 ? -10.594 27.156 -0.984 1 98.5 187 ALA A O 1
ATOM 1497 N N . ARG A 1 188 ? -9.117 28.391 0.203 1 98.5 188 ARG A N 1
ATOM 1498 C CA . ARG A 1 188 ? -8.336 28.766 -0.969 1 98.5 188 ARG A CA 1
ATOM 1499 C C . ARG A 1 188 ? -7.219 27.766 -1.228 1 98.5 188 ARG A C 1
ATOM 1501 O O . ARG A 1 188 ? -6.551 27.812 -2.262 1 98.5 188 ARG A O 1
ATOM 1508 N N . VAL A 1 189 ? -6.957 26.875 -0.3 1 98.56 189 VAL A N 1
ATOM 1509 C CA . VAL A 1 189 ? -5.91 25.859 -0.429 1 98.56 189 VAL A CA 1
ATOM 1510 C C . VAL A 1 189 ? -6.34 24.797 -1.433 1 98.56 189 VAL A C 1
ATOM 1512 O O . VAL A 1 189 ? -7.492 24.359 -1.424 1 98.56 189 VAL A O 1
ATOM 1515 N N . ARG A 1 190 ? -5.457 24.469 -2.316 1 98.12 190 ARG A N 1
ATOM 1516 C CA . ARG A 1 190 ? -5.684 23.312 -3.172 1 98.12 190 ARG A CA 1
ATOM 1517 C C . ARG A 1 190 ? -5.34 22.016 -2.441 1 98.12 190 ARG A C 1
ATOM 1519 O O . ARG A 1 190 ? -4.164 21.688 -2.273 1 98.12 190 ARG A O 1
ATOM 1526 N N . TRP A 1 191 ? -6.359 21.297 -2.148 1 98.25 191 TRP A N 1
ATOM 1527 C CA . TRP A 1 191 ? -6.191 20.094 -1.344 1 98.25 191 TRP A CA 1
ATOM 1528 C C . TRP A 1 191 ? -5.949 18.875 -2.23 1 98.25 191 TRP A C 1
ATOM 1530 O O . TRP A 1 191 ? -6.613 18.703 -3.254 1 98.25 191 TRP A O 1
ATOM 1540 N N . ILE A 1 192 ? -4.984 18.016 -1.938 1 96.69 192 ILE A N 1
ATOM 1541 C CA . ILE A 1 192 ? -4.734 16.797 -2.682 1 96.69 192 ILE A CA 1
ATOM 1542 C C . ILE A 1 192 ? -5.957 15.875 -2.6 1 96.69 192 ILE A C 1
ATOM 1544 O O . ILE A 1 192 ? -6.391 15.32 -3.609 1 96.69 192 ILE A O 1
ATOM 1548 N N . ARG A 1 193 ? -6.555 15.695 -1.397 1 91.81 193 ARG A N 1
ATOM 1549 C CA . ARG A 1 193 ? -7.746 14.852 -1.3 1 91.81 193 ARG A CA 1
ATOM 1550 C C . ARG A 1 193 ? -8.75 15.438 -0.309 1 91.81 193 ARG A C 1
ATOM 1552 O O . ARG A 1 193 ? -9.797 15.953 -0.708 1 91.81 193 ARG A O 1
ATOM 1559 N N . PHE A 1 194 ? -8.312 15.516 0.949 1 97.56 194 PHE A N 1
ATOM 1560 C CA . PHE A 1 194 ? -9.227 15.922 2.008 1 97.56 194 PHE A CA 1
ATOM 1561 C C . PHE A 1 194 ? -8.648 17.078 2.805 1 97.56 194 PHE A C 1
ATOM 1563 O O . PHE A 1 194 ? -7.434 17.281 2.824 1 97.56 194 PHE A O 1
ATOM 1570 N N . LEU A 1 195 ? -9.5 17.891 3.264 1 98.69 195 LEU A N 1
ATOM 1571 C CA . LEU A 1 195 ? -9.195 18.688 4.445 1 98.69 195 LEU A CA 1
ATOM 1572 C C . LEU A 1 195 ? -9.461 17.891 5.723 1 98.69 195 LEU A C 1
ATOM 1574 O O . LEU A 1 195 ? -10.617 17.594 6.035 1 98.69 195 LEU A O 1
ATOM 1578 N N . ARG A 1 196 ? -8.391 17.594 6.441 1 98.69 196 ARG A N 1
ATOM 1579 C CA . ARG A 1 196 ? -8.5 16.656 7.562 1 98.69 196 ARG A CA 1
ATOM 1580 C C . ARG A 1 196 ? -8.586 17.422 8.891 1 98.69 196 ARG A C 1
ATOM 1582 O O . ARG A 1 196 ? -7.836 18.375 9.117 1 98.69 196 ARG A O 1
ATOM 1589 N N . MET A 1 197 ? -9.477 17.016 9.711 1 98.69 197 MET A N 1
ATOM 1590 C CA . MET A 1 197 ? -9.641 17.516 11.078 1 98.69 197 MET A CA 1
ATOM 1591 C C . MET A 1 197 ? -9.828 16.375 12.055 1 98.69 197 MET A C 1
ATOM 1593 O O . MET A 1 197 ? -9.789 15.203 11.664 1 98.69 197 MET A O 1
ATOM 1597 N N . ALA A 1 198 ? -9.867 16.703 13.328 1 97.25 198 ALA A N 1
ATOM 1598 C CA . ALA A 1 198 ? -10.094 15.695 14.352 1 97.25 198 ALA A CA 1
ATOM 1599 C C . ALA A 1 198 ? -11.383 15.977 15.125 1 97.25 198 ALA A C 1
ATOM 1601 O O . ALA A 1 198 ? -11.742 17.125 15.344 1 97.25 198 ALA A O 1
ATOM 1602 N N . TYR A 1 199 ? -12.086 15 15.383 1 97.94 199 TYR A N 1
ATOM 1603 C CA . TYR A 1 199 ? -13.234 14.984 16.281 1 97.94 199 TYR A CA 1
ATOM 1604 C C . TYR A 1 199 ? -13.062 13.93 17.375 1 97.94 199 TYR A C 1
ATOM 1606 O O . TYR A 1 199 ? -13.797 12.938 17.406 1 97.94 199 TYR A O 1
ATOM 1614 N N . ASP A 1 200 ? -12.195 14.195 18.391 1 95.81 200 ASP A N 1
ATOM 1615 C CA . ASP A 1 200 ? -11.664 13.203 19.312 1 95.81 200 ASP A CA 1
ATOM 1616 C C . ASP A 1 200 ? -12.609 12.984 20.484 1 95.81 200 ASP A C 1
ATOM 1618 O O . ASP A 1 200 ? -12.539 11.961 21.172 1 95.81 200 ASP A O 1
ATOM 1622 N N . SER A 1 201 ? -13.414 14.031 20.781 1 94.44 201 SER A N 1
ATOM 1623 C CA . SER A 1 201 ? -14.328 13.938 21.922 1 94.44 201 SER A CA 1
ATOM 1624 C C . SER A 1 201 ? -15.586 14.773 21.688 1 94.44 201 SER A C 1
ATOM 1626 O O . SER A 1 201 ? -15.586 15.695 20.875 1 94.44 201 SER A O 1
ATOM 1628 N N . ARG A 1 202 ? -16.578 14.391 22.438 1 94.88 202 ARG A N 1
ATOM 1629 C CA . ARG A 1 202 ? -17.859 15.094 22.344 1 94.88 202 ARG A CA 1
ATOM 1630 C C . ARG A 1 202 ? -17.719 16.547 22.766 1 94.88 202 ARG A C 1
ATOM 1632 O O . ARG A 1 202 ? -18.5 17.406 22.344 1 94.88 202 ARG A O 1
ATOM 1639 N N . ALA A 1 203 ? -16.766 16.812 23.562 1 94.31 203 ALA A N 1
ATOM 1640 C CA . ALA A 1 203 ? -16.516 18.172 24.031 1 94.31 203 ALA A CA 1
ATOM 1641 C C . ALA A 1 203 ? -16.203 19.109 22.875 1 94.31 203 ALA A C 1
ATOM 1643 O O . ALA A 1 203 ? -16.344 20.328 23 1 94.31 203 ALA A O 1
ATOM 1644 N N . MET A 1 204 ? -15.828 18.578 21.734 1 96.12 204 MET A N 1
ATOM 1645 C CA . MET A 1 204 ? -15.43 19.375 20.578 1 96.12 204 MET A CA 1
ATOM 1646 C C . MET A 1 204 ? -16.609 19.594 19.625 1 96.12 204 MET A C 1
ATOM 1648 O O . MET A 1 204 ? -16.453 20.219 18.578 1 96.12 204 MET A O 1
ATOM 1652 N N . GLN A 1 205 ? -17.75 19.062 19.938 1 97.94 205 GLN A N 1
ATOM 1653 C CA . GLN A 1 205 ? -18.875 19 19.016 1 97.94 205 GLN A CA 1
ATOM 1654 C C . GLN A 1 205 ? -19.203 20.391 18.453 1 97.94 205 GLN A C 1
ATOM 1656 O O . GLN A 1 205 ? -19.281 20.562 17.234 1 97.94 205 GLN A O 1
ATOM 1661 N N . ASP A 1 206 ? -19.312 21.375 19.312 1 98.12 206 ASP A N 1
ATOM 1662 C CA . ASP A 1 206 ? -19.688 22.703 18.875 1 98.12 206 ASP A CA 1
ATOM 1663 C C . ASP A 1 206 ? -18.641 23.297 17.938 1 98.12 206 ASP A C 1
ATOM 1665 O O . ASP A 1 206 ? -18.969 23.891 16.906 1 98.12 206 ASP A O 1
ATOM 1669 N N . ASP A 1 207 ? -17.406 23.125 18.344 1 98.12 207 ASP A N 1
ATOM 1670 C CA . ASP A 1 207 ? -16.312 23.641 17.516 1 98.12 207 ASP A CA 1
ATOM 1671 C C . ASP A 1 207 ? -16.281 22.953 16.156 1 98.12 207 ASP A C 1
ATOM 1673 O O . ASP A 1 207 ? -16.094 23.609 15.133 1 98.12 207 ASP A O 1
ATOM 1677 N N . VAL A 1 208 ? -16.469 21.625 16.125 1 98.56 208 VAL A N 1
ATOM 1678 C CA . VAL A 1 208 ? -16.453 20.859 14.898 1 98.56 208 VAL A CA 1
ATOM 1679 C C . VAL A 1 208 ? -17.594 21.297 13.984 1 98.56 208 VAL A C 1
ATOM 1681 O O . VAL A 1 208 ? -17.375 21.578 12.797 1 98.56 208 VAL A O 1
ATOM 1684 N N . HIS A 1 209 ? -18.797 21.469 14.547 1 98.56 209 HIS A N 1
ATOM 1685 C CA . HIS A 1 209 ? -19.953 21.891 13.766 1 98.56 209 HIS A CA 1
ATOM 1686 C C . HIS A 1 209 ? -19.734 23.297 13.188 1 98.56 209 HIS A C 1
ATOM 1688 O O . HIS A 1 209 ? -20.016 23.547 12.016 1 98.56 209 HIS A O 1
ATOM 1694 N N . LYS A 1 210 ? -19.219 24.125 14.031 1 98.62 210 LYS A N 1
ATOM 1695 C CA . LYS A 1 210 ? -18.969 25.5 13.586 1 98.62 210 LYS A CA 1
ATOM 1696 C C . LYS A 1 210 ? -17.906 25.531 12.492 1 98.62 210 LYS A C 1
ATOM 1698 O O . LYS A 1 210 ? -18.031 26.281 11.516 1 98.62 210 LYS A O 1
ATOM 1703 N N . ALA A 1 211 ? -16.859 24.781 12.633 1 98.75 211 ALA A N 1
ATOM 1704 C CA . ALA A 1 211 ? -15.805 24.703 11.617 1 98.75 211 ALA A CA 1
ATOM 1705 C C . ALA A 1 211 ? -16.375 24.219 10.281 1 98.75 211 ALA A C 1
ATOM 1707 O O . ALA A 1 211 ? -16.078 24.797 9.234 1 98.75 211 ALA A O 1
ATOM 1708 N N . ILE A 1 212 ? -17.219 23.125 10.32 1 98.75 212 ILE A N 1
ATOM 1709 C CA . ILE A 1 212 ? -17.844 22.594 9.117 1 98.75 212 ILE A CA 1
ATOM 1710 C C . ILE A 1 212 ? -18.688 23.672 8.453 1 98.75 212 ILE A C 1
ATOM 1712 O O . ILE A 1 212 ? -18.594 23.891 7.238 1 98.75 212 ILE A O 1
ATOM 1716 N N . GLU A 1 213 ? -19.453 24.375 9.273 1 98.56 213 GLU A N 1
ATOM 1717 C CA . GLU A 1 213 ? -20.312 25.422 8.766 1 98.56 213 GLU A CA 1
ATOM 1718 C C . GLU A 1 213 ? -19.5 26.531 8.078 1 98.56 213 GLU A C 1
ATOM 1720 O O . GLU A 1 213 ? -19.828 26.938 6.969 1 98.56 213 GLU A O 1
ATOM 1725 N N . LEU A 1 214 ? -18.469 26.984 8.727 1 98.69 214 LEU A N 1
ATOM 1726 C CA . LEU A 1 214 ? -17.641 28.047 8.195 1 98.69 214 LEU A CA 1
ATOM 1727 C C . LEU A 1 214 ? -16.969 27.625 6.902 1 98.69 214 LEU A C 1
ATOM 1729 O O . LEU A 1 214 ? -16.938 28.375 5.93 1 98.69 214 LEU A O 1
ATOM 1733 N N . LEU A 1 215 ? -16.422 26.422 6.852 1 98.75 215 LEU A N 1
ATOM 1734 C CA . LEU A 1 215 ? -15.75 25.906 5.652 1 98.75 215 LEU A CA 1
ATOM 1735 C C . LEU A 1 215 ? -16.734 25.781 4.5 1 98.75 215 LEU A C 1
ATOM 1737 O O . LEU A 1 215 ? -16.438 26.172 3.371 1 98.75 215 LEU A O 1
ATOM 1741 N N . ARG A 1 216 ? -17.906 25.25 4.809 1 98.44 216 ARG A N 1
ATOM 1742 C CA . ARG A 1 216 ? -18.938 25.125 3.785 1 98.44 216 ARG A CA 1
ATOM 1743 C C . ARG A 1 216 ? -19.359 26.5 3.252 1 98.44 216 ARG A C 1
ATOM 1745 O O . ARG A 1 216 ? -19.594 26.656 2.051 1 98.44 216 ARG A O 1
ATOM 1752 N N . LYS A 1 217 ? -19.484 27.438 4.129 1 98.12 217 LYS A N 1
ATOM 1753 C CA . LYS A 1 217 ? -19.844 28.797 3.74 1 98.12 217 LYS A CA 1
ATOM 1754 C C . LYS A 1 217 ? -18.844 29.359 2.73 1 98.12 217 LYS A C 1
ATOM 1756 O O . LYS A 1 217 ? -19.203 30.141 1.853 1 98.12 217 LYS A O 1
ATOM 1761 N N . HIS A 1 218 ? -17.625 28.922 2.863 1 98.25 218 HIS A N 1
ATOM 1762 C CA . HIS A 1 218 ? -16.594 29.422 1.967 1 98.25 218 HIS A CA 1
ATOM 1763 C C . HIS A 1 218 ? -16.422 28.5 0.763 1 98.25 218 HIS A C 1
ATOM 1765 O O . HIS A 1 218 ? -15.469 28.656 -0.007 1 98.25 218 HIS A O 1
ATOM 1771 N N . GLY A 1 219 ? -17.266 27.453 0.659 1 97.38 219 GLY A N 1
ATOM 1772 C CA . GLY A 1 219 ? -17.328 26.703 -0.58 1 97.38 219 GLY A CA 1
ATOM 1773 C C . GLY A 1 219 ? -16.656 25.344 -0.486 1 97.38 219 GLY A C 1
ATOM 1774 O O . GLY A 1 219 ? -16.516 24.641 -1.489 1 97.38 219 GLY A O 1
ATOM 1775 N N . VAL A 1 220 ? -16.203 24.875 0.642 1 98.19 220 VAL A N 1
ATOM 1776 C CA . VAL A 1 220 ? -15.633 23.531 0.794 1 98.19 220 VAL A CA 1
ATOM 1777 C C . VAL A 1 220 ? -16.766 22.516 0.98 1 98.19 220 VAL A C 1
ATOM 1779 O O . VAL A 1 220 ? -17.5 22.578 1.962 1 98.19 220 VAL A O 1
ATOM 1782 N N . PRO A 1 221 ? -16.922 21.641 0.051 1 98 221 PRO A N 1
ATOM 1783 C CA . PRO A 1 221 ? -18.016 20.688 0.205 1 98 221 PRO A CA 1
ATOM 1784 C C . PRO A 1 221 ? -17.797 19.719 1.371 1 98 221 PRO A C 1
ATOM 1786 O O . PRO A 1 221 ? -16.656 19.344 1.659 1 98 221 PRO A O 1
ATOM 1789 N N . ALA A 1 222 ? -18.828 19.281 1.963 1 98.06 222 ALA A N 1
ATOM 1790 C CA . ALA A 1 222 ? -18.781 18.406 3.131 1 98.06 222 ALA A CA 1
ATOM 1791 C C . ALA A 1 222 ? -18.047 17.109 2.816 1 98.06 222 ALA A C 1
ATOM 1793 O O . ALA A 1 222 ? -17.312 16.578 3.656 1 98.06 222 ALA A O 1
ATOM 1794 N N . ARG A 1 223 ? -18.234 16.594 1.635 1 97.31 223 ARG A N 1
ATOM 1795 C CA . ARG A 1 223 ? -17.641 15.32 1.244 1 97.31 223 ARG A CA 1
ATOM 1796 C C . ARG A 1 223 ? -16.125 15.391 1.245 1 97.31 223 ARG A C 1
ATOM 1798 O O . ARG A 1 223 ? -15.445 14.359 1.241 1 97.31 223 ARG A O 1
ATOM 1805 N N . LYS A 1 224 ? -15.523 16.578 1.26 1 98.12 224 LYS A N 1
ATOM 1806 C CA . LYS A 1 224 ? -14.07 16.766 1.257 1 98.12 224 LYS A CA 1
ATOM 1807 C C . LYS A 1 224 ? -13.539 16.953 2.676 1 98.12 224 LYS A C 1
ATOM 1809 O O . LYS A 1 224 ? -12.328 17.031 2.881 1 98.12 224 LYS A O 1
ATOM 1814 N N . LEU A 1 225 ? -14.469 17.047 3.588 1 98.75 225 LEU A N 1
ATOM 1815 C CA . LEU A 1 225 ? -14.062 17.203 4.984 1 98.75 225 LEU A CA 1
ATOM 1816 C C . LEU A 1 225 ? -13.906 15.836 5.648 1 98.75 225 LEU A C 1
ATOM 1818 O O . LEU A 1 225 ? -14.875 15.086 5.781 1 98.75 225 LEU A O 1
ATOM 1822 N N . PHE A 1 226 ? -12.688 15.5 6.02 1 98.75 226 PHE A N 1
ATOM 1823 C CA . PHE A 1 226 ? -12.289 14.234 6.633 1 98.75 226 PHE A CA 1
ATOM 1824 C C . PHE A 1 226 ? -12.039 14.414 8.125 1 98.75 226 PHE A C 1
ATOM 1826 O O . PHE A 1 226 ? -11.422 15.398 8.547 1 98.75 226 PHE A O 1
ATOM 1833 N N . PHE A 1 227 ? -12.484 13.461 8.969 1 98.81 227 PHE A N 1
ATOM 1834 C CA . PHE A 1 227 ? -12.328 13.602 10.414 1 98.81 227 PHE A CA 1
ATOM 1835 C C . PHE A 1 227 ? -11.734 12.336 11.016 1 98.81 227 PHE A C 1
ATOM 1837 O O . PHE A 1 227 ? -12.312 11.25 10.891 1 98.81 227 PHE A O 1
ATOM 1844 N N . TYR A 1 228 ? -10.633 12.484 11.703 1 98.5 228 TYR A N 1
ATOM 1845 C CA . TYR A 1 228 ? -10.203 11.438 12.625 1 98.5 228 TYR A CA 1
ATOM 1846 C C . TYR A 1 228 ? -11.117 11.375 13.844 1 98.5 228 TYR A C 1
ATOM 1848 O O . TYR A 1 228 ? -11.359 12.391 14.5 1 98.5 228 TYR A O 1
ATOM 1856 N N . VAL A 1 229 ? -11.609 10.266 14.094 1 98.56 229 VAL A N 1
ATOM 1857 C CA . VAL A 1 229 ? -12.469 10.062 15.258 1 98.56 229 VAL A CA 1
ATOM 1858 C C . VAL A 1 229 ? -11.805 9.094 16.234 1 98.56 229 VAL A C 1
ATOM 1860 O O . VAL A 1 229 ? -11.664 7.902 15.93 1 98.56 229 VAL A O 1
ATOM 1863 N N . LEU A 1 230 ? -11.422 9.578 17.406 1 97.5 230 LEU A N 1
ATOM 1864 C CA . LEU A 1 230 ? -10.766 8.75 18.422 1 97.5 230 LEU A CA 1
ATOM 1865 C C . LEU A 1 230 ? -11.789 7.898 19.156 1 97.5 230 LEU A C 1
ATOM 1867 O O . LEU A 1 230 ? -12.828 8.398 19.594 1 97.5 230 LEU A O 1
ATOM 1871 N N . ILE A 1 231 ? -11.477 6.617 19.188 1 97.31 231 ILE A N 1
ATOM 1872 C CA . ILE A 1 231 ? -12.305 5.707 19.969 1 97.31 231 ILE A CA 1
ATOM 1873 C C . ILE A 1 231 ? -11.594 5.375 21.281 1 97.31 231 ILE A C 1
ATOM 1875 O O . ILE A 1 231 ? -10.609 4.633 21.297 1 97.31 231 ILE A O 1
ATOM 1879 N N . ARG A 1 232 ? -12.102 5.879 22.266 1 92.94 232 ARG A N 1
ATOM 1880 C CA . ARG A 1 232 ? -11.57 5.559 23.594 1 92.94 232 ARG A CA 1
ATOM 1881 C C . ARG A 1 232 ? -12.445 4.535 24.297 1 92.94 232 ARG A C 1
ATOM 1883 O O . ARG A 1 232 ? -12.898 3.564 23.688 1 92.94 232 ARG A O 1
ATOM 1890 N N . ASP A 1 233 ? -12.711 4.605 25.578 1 88.56 233 ASP A N 1
ATOM 1891 C CA . ASP A 1 233 ? -13.398 3.576 26.344 1 88.56 233 ASP A CA 1
ATOM 1892 C C . ASP A 1 233 ? -14.891 3.553 26.016 1 88.56 233 ASP A C 1
ATOM 1894 O O . ASP A 1 233 ? -15.531 2.504 26.094 1 88.56 233 ASP A O 1
ATOM 1898 N N . ASP A 1 234 ? -15.375 4.633 25.547 1 93 234 ASP A N 1
ATOM 1899 C CA . ASP A 1 234 ? -16.797 4.723 25.234 1 93 234 ASP A CA 1
ATOM 1900 C C . ASP A 1 234 ? -17.031 4.629 23.734 1 93 234 ASP A C 1
ATOM 1902 O O . ASP A 1 234 ? -17.109 5.652 23.047 1 93 234 ASP A O 1
ATOM 1906 N N . SER A 1 235 ? -17.312 3.463 23.266 1 94.75 235 SER A N 1
ATOM 1907 C CA . SER A 1 235 ? -17.516 3.242 21.844 1 94.75 235 SER A CA 1
ATOM 1908 C C . SER A 1 235 ? -18.844 3.83 21.375 1 94.75 235 SER A C 1
ATOM 1910 O O . SER A 1 235 ? -18.969 4.223 20.203 1 94.75 235 SER A O 1
ATOM 1912 N N . GLU A 1 236 ? -19.766 3.912 22.203 1 95.94 236 GLU A N 1
ATOM 1913 C CA . GLU A 1 236 ? -21.062 4.488 21.844 1 95.94 236 GLU A CA 1
ATOM 1914 C C . GLU A 1 236 ? -20.938 5.98 21.547 1 95.94 236 GLU A C 1
ATOM 1916 O O . GLU A 1 236 ? -21.594 6.496 20.641 1 95.94 236 GLU A O 1
ATOM 1921 N N . ASP A 1 237 ? -20.172 6.582 22.406 1 97.25 237 ASP A N 1
ATOM 1922 C CA . ASP A 1 237 ? -19.891 7.992 22.141 1 97.25 237 ASP A CA 1
ATOM 1923 C C . ASP A 1 237 ? -19.266 8.188 20.766 1 97.25 237 ASP A C 1
ATOM 1925 O O . ASP A 1 237 ? -19.672 9.07 20.016 1 97.25 237 ASP A O 1
ATOM 1929 N N . ALA A 1 238 ? -18.266 7.395 20.469 1 98.19 238 ALA A N 1
ATOM 1930 C CA . ALA A 1 238 ? -17.578 7.473 19.188 1 98.19 238 ALA A CA 1
ATOM 1931 C C . ALA A 1 238 ? -18.547 7.199 18.031 1 98.19 238 ALA A C 1
ATOM 1933 O O . ALA A 1 238 ? -18.531 7.895 17.016 1 98.19 238 ALA A O 1
ATOM 1934 N N . LEU A 1 239 ? -19.359 6.172 18.234 1 98.25 239 LEU A N 1
ATOM 1935 C CA . LEU A 1 239 ? -20.359 5.863 17.219 1 98.25 239 LEU A CA 1
ATOM 1936 C C . LEU A 1 239 ? -21.266 7.062 16.969 1 98.25 239 LEU A C 1
ATOM 1938 O O . LEU A 1 239 ? -21.594 7.367 15.82 1 98.25 239 LEU A O 1
ATOM 1942 N N . GLY A 1 240 ? -21.703 7.695 18.031 1 98 240 GLY A N 1
ATOM 1943 C CA . GLY A 1 240 ? -22.516 8.891 17.891 1 98 240 GLY A CA 1
ATOM 1944 C C . GLY A 1 240 ? -21.859 9.969 17.062 1 98 240 GLY A C 1
ATOM 1945 O O . GLY A 1 240 ? -22.5 10.586 16.203 1 98 240 GLY A O 1
ATOM 1946 N N . ARG A 1 241 ? -20.609 10.203 17.297 1 98.56 241 ARG A N 1
ATOM 1947 C CA . ARG A 1 241 ? -19.859 11.203 16.547 1 98.56 241 ARG A CA 1
ATOM 1948 C C . ARG A 1 241 ? -19.719 10.789 15.078 1 98.56 241 ARG A C 1
ATOM 1950 O O . ARG A 1 241 ? -19.844 11.617 14.18 1 98.56 241 ARG A O 1
ATOM 1957 N N . ILE A 1 242 ? -19.453 9.5 14.805 1 98.69 242 ILE A N 1
ATOM 1958 C CA . ILE A 1 242 ? -19.344 8.977 13.453 1 98.69 242 ILE A CA 1
ATOM 1959 C C . ILE A 1 242 ? -20.656 9.195 12.695 1 98.69 242 ILE A C 1
ATOM 1961 O O . ILE A 1 242 ? -20.656 9.672 11.562 1 98.69 242 ILE A O 1
ATOM 1965 N N . ARG A 1 243 ? -21.75 8.914 13.336 1 98 243 ARG A N 1
ATOM 1966 C CA . ARG A 1 243 ? -23.062 9.078 12.719 1 98 243 ARG A CA 1
ATOM 1967 C C . ARG A 1 243 ? -23.344 10.547 12.422 1 98 243 ARG A C 1
ATOM 1969 O O . ARG A 1 243 ? -23.938 10.867 11.391 1 98 243 ARG A O 1
ATOM 1976 N N . GLU A 1 244 ? -22.969 11.336 13.352 1 98.06 244 GLU A N 1
ATOM 1977 C CA . GLU A 1 244 ? -23.125 12.773 13.148 1 98.06 244 GLU A CA 1
ATOM 1978 C C . GLU A 1 244 ? -22.391 13.242 11.898 1 98.06 244 GLU A C 1
ATOM 1980 O O . GLU A 1 244 ? -22.953 13.961 11.07 1 98.06 244 GLU A O 1
ATOM 1985 N N . LEU A 1 245 ? -21.188 12.844 11.766 1 98.69 245 LEU A N 1
ATOM 1986 C CA . LEU A 1 245 ? -20.375 13.219 10.617 1 98.69 245 LEU A CA 1
ATOM 1987 C C . LEU A 1 245 ? -20.969 12.656 9.328 1 98.69 245 LEU A C 1
ATOM 1989 O O . LEU A 1 245 ? -21.016 13.344 8.305 1 98.69 245 LEU A O 1
ATOM 1993 N N . LYS A 1 246 ? -21.391 11.391 9.414 1 98.06 246 LYS A N 1
ATOM 1994 C CA . LYS A 1 246 ? -22.047 10.766 8.266 1 98.06 246 LYS A CA 1
ATOM 1995 C C . LYS A 1 246 ? -23.25 11.57 7.816 1 98.06 246 LYS A C 1
ATOM 1997 O O . LYS A 1 246 ? -23.422 11.828 6.621 1 98.06 246 LYS A O 1
ATOM 2002 N N . ALA A 1 247 ? -24.062 12.031 8.75 1 97.75 247 ALA A N 1
ATOM 2003 C CA . ALA A 1 247 ? -25.266 12.789 8.469 1 97.75 247 ALA A CA 1
ATOM 2004 C C . ALA A 1 247 ? -24.938 14.133 7.82 1 97.75 247 ALA A C 1
ATOM 2006 O O . ALA A 1 247 ? -25.703 14.641 6.996 1 97.75 247 ALA A O 1
ATOM 2007 N N . LEU A 1 248 ? -23.828 14.672 8.164 1 98.12 248 LEU A N 1
ATOM 2008 C CA . LEU A 1 248 ? -23.406 15.961 7.641 1 98.12 248 LEU A CA 1
ATOM 2009 C C . LEU A 1 248 ? -22.719 15.805 6.289 1 98.12 248 LEU A C 1
ATOM 2011 O O . LEU A 1 248 ? -22.344 16.797 5.652 1 98.12 248 LEU A O 1
ATOM 2015 N N . GLY A 1 249 ? -22.516 14.562 5.852 1 97.75 249 GLY A N 1
ATOM 2016 C CA . GLY A 1 249 ? -21.891 14.289 4.566 1 97.75 249 GLY A CA 1
ATOM 2017 C C . GLY A 1 249 ? -20.375 14.289 4.617 1 97.75 249 GLY A C 1
ATOM 2018 O O . GLY A 1 249 ? -19.719 14.328 3.578 1 97.75 249 GLY A O 1
ATOM 2019 N N . CYS A 1 250 ? -19.797 14.32 5.852 1 98.62 250 CYS A N 1
ATOM 2020 C CA . CYS A 1 250 ? -18.344 14.312 6.035 1 98.62 250 CYS A CA 1
ATOM 2021 C C . CYS A 1 250 ? -17.797 12.891 6.047 1 98.62 250 CYS A C 1
ATOM 2023 O O . CYS A 1 250 ? -18.578 11.93 6.027 1 98.62 250 CYS A O 1
ATOM 2025 N N . GLN A 1 251 ? -16.453 12.742 6.047 1 98.38 251 GLN A N 1
ATOM 2026 C CA . GLN A 1 251 ? -15.789 11.445 5.961 1 98.38 251 GLN A CA 1
ATOM 2027 C C . GLN A 1 251 ? -15.086 11.102 7.273 1 98.38 251 GLN A C 1
ATOM 2029 O O . GLN A 1 251 ? -13.969 11.555 7.523 1 98.38 251 GLN A O 1
ATOM 2034 N N . PRO A 1 252 ? -15.742 10.242 8.094 1 98.75 252 PRO A N 1
ATOM 2035 C CA . PRO A 1 252 ? -15.062 9.852 9.328 1 98.75 252 PRO A CA 1
ATOM 2036 C C . PRO A 1 252 ? -14.039 8.742 9.117 1 98.75 252 PRO A C 1
ATOM 2038 O O . PRO A 1 252 ? -14.211 7.902 8.227 1 98.75 252 PRO A O 1
ATOM 2041 N N . PHE A 1 253 ? -13.07 8.734 9.852 1 98.69 253 PHE A N 1
ATOM 2042 C CA . PHE A 1 253 ? -12.062 7.695 10.008 1 98.69 253 PHE A CA 1
ATOM 2043 C C . PHE A 1 253 ? -11.781 7.418 11.477 1 98.69 253 PHE A C 1
ATOM 2045 O O . PHE A 1 253 ? -11.211 8.266 12.18 1 98.69 253 PHE A O 1
ATOM 2052 N N . ALA A 1 254 ? -12.102 6.254 11.93 1 98.38 254 ALA A N 1
ATOM 2053 C CA . ALA A 1 254 ? -12.07 5.941 13.359 1 98.38 254 ALA A CA 1
ATOM 2054 C C . ALA A 1 254 ? -10.719 5.352 13.758 1 98.38 254 ALA A C 1
ATOM 2056 O O . ALA A 1 254 ? -10.203 4.461 13.078 1 98.38 254 ALA A O 1
ATOM 2057 N N . GLN A 1 255 ? -10.195 5.812 14.836 1 96.62 255 GLN A N 1
ATOM 2058 C CA . GLN A 1 255 ? -8.898 5.379 15.344 1 96.62 255 GLN A CA 1
ATOM 2059 C C . GLN A 1 255 ? -9.008 4.914 16.797 1 96.62 255 GLN A C 1
ATOM 2061 O O . GLN A 1 255 ? -9.164 5.73 17.703 1 96.62 255 GLN A O 1
ATOM 2066 N N . PRO A 1 256 ? -8.891 3.617 17.047 1 95.69 256 PRO A N 1
ATOM 2067 C CA . PRO A 1 256 ? -8.875 3.168 18.438 1 95.69 256 PRO A CA 1
ATOM 2068 C C . PRO A 1 256 ? -7.684 3.715 19.219 1 95.69 256 PRO A C 1
ATOM 2070 O O . PRO A 1 256 ? -6.562 3.73 18.703 1 95.69 256 PRO A O 1
ATOM 2073 N N . TYR A 1 257 ? -8.008 4.145 20.359 1 92.44 257 TYR A N 1
ATOM 2074 C CA . TYR A 1 257 ? -6.949 4.656 21.219 1 92.44 257 TYR A CA 1
ATOM 2075 C C . TYR A 1 257 ? -5.988 3.545 21.625 1 92.44 257 TYR A C 1
ATOM 2077 O O . TYR A 1 257 ? -6.41 2.438 21.953 1 92.44 257 TYR A O 1
ATOM 2085 N N . ARG A 1 258 ? -4.727 3.818 21.484 1 86.62 258 ARG A N 1
ATOM 2086 C CA . ARG A 1 258 ? -3.666 2.922 21.938 1 86.62 258 ARG A CA 1
ATOM 2087 C C . ARG A 1 258 ? -2.801 3.592 23 1 86.62 258 ARG A C 1
ATOM 2089 O O . ARG A 1 258 ? -2.232 4.66 22.75 1 86.62 258 ARG A O 1
ATOM 2096 N N . ASP A 1 259 ? -2.764 2.916 24.062 1 78.94 259 ASP A N 1
ATOM 2097 C CA . ASP A 1 259 ? -1.949 3.453 25.141 1 78.94 259 ASP A CA 1
ATOM 2098 C C . ASP A 1 259 ? -0.461 3.357 24.812 1 78.94 259 ASP A C 1
ATOM 2100 O O . ASP A 1 259 ? 0.067 2.26 24.625 1 78.94 259 ASP A O 1
ATOM 2104 N N . PHE A 1 260 ? 0.193 4.41 24.766 1 73.94 260 PHE A N 1
ATOM 2105 C CA . PHE A 1 260 ? 1.589 4.465 24.344 1 73.94 260 PHE A CA 1
ATOM 2106 C C . PHE A 1 260 ? 2.508 3.986 25.469 1 73.94 260 PHE A C 1
ATOM 2108 O O . PHE A 1 260 ? 3.666 3.645 25.219 1 73.94 260 PHE A O 1
ATOM 2115 N N . GLU A 1 261 ? 1.997 4.078 26.656 1 70.88 261 GLU A N 1
ATOM 2116 C CA . GLU A 1 261 ? 2.826 3.742 27.812 1 70.88 261 GLU A CA 1
ATOM 2117 C C . GLU A 1 261 ? 2.674 2.273 28.188 1 70.88 261 GLU A C 1
ATOM 2119 O O . GLU A 1 261 ? 3.623 1.651 28.672 1 70.88 261 GLU A O 1
ATOM 2124 N N . HIS A 1 262 ? 1.454 1.877 28.031 1 70.44 262 HIS A N 1
ATOM 2125 C CA . HIS A 1 262 ? 1.213 0.484 28.375 1 70.44 262 HIS A CA 1
ATOM 2126 C C . HIS A 1 262 ? 0.86 -0.347 27.156 1 70.44 262 HIS A C 1
ATOM 2128 O O . HIS A 1 262 ? 0.24 0.158 26.219 1 70.44 262 HIS A O 1
ATOM 2134 N N . GLU A 1 263 ? 1.604 -1.453 27.078 1 64.5 263 GLU A N 1
ATOM 2135 C CA . GLU A 1 263 ? 1.328 -2.334 25.953 1 64.5 263 GLU A CA 1
ATOM 2136 C C . GLU A 1 263 ? -0.117 -2.826 25.969 1 64.5 263 GLU A C 1
ATOM 2138 O O . GLU A 1 263 ? -0.553 -3.445 26.953 1 64.5 263 GLU A O 1
ATOM 2143 N N . GLY A 1 264 ? -1.087 -2.02 25.516 1 70.75 264 GLY A N 1
ATOM 2144 C CA . GLY A 1 264 ? -2.449 -2.525 25.438 1 70.75 264 GLY A CA 1
ATOM 2145 C C . GLY A 1 264 ? -3.043 -2.428 24.047 1 70.75 264 GLY A C 1
ATOM 2146 O O . GLY A 1 264 ? -2.656 -1.561 23.266 1 70.75 264 GLY A O 1
ATOM 2147 N N . LYS A 1 265 ? -3.725 -3.439 23.781 1 84.19 265 LYS A N 1
ATOM 2148 C CA . LYS A 1 265 ? -4.461 -3.486 22.531 1 84.19 265 LYS A CA 1
ATOM 2149 C C . LYS A 1 265 ? -5.883 -2.965 22.703 1 84.19 265 LYS A C 1
ATOM 2151 O O . LYS A 1 265 ? -6.48 -3.121 23.766 1 84.19 265 LYS A O 1
ATOM 2156 N N . PRO A 1 266 ? -6.32 -2.182 21.703 1 89.81 266 PRO A N 1
ATOM 2157 C CA . PRO A 1 266 ? -7.734 -1.799 21.734 1 89.81 266 PRO A CA 1
ATOM 2158 C C . PRO A 1 266 ? -8.664 -2.996 21.922 1 89.81 266 PRO A C 1
ATOM 2160 O O . PRO A 1 266 ? -8.297 -4.121 21.578 1 89.81 266 PRO A O 1
ATOM 2163 N N . SER A 1 267 ? -9.75 -2.762 22.5 1 90.38 267 SER A N 1
ATOM 2164 C CA . SER A 1 267 ? -10.742 -3.818 22.688 1 90.38 267 SER A CA 1
ATOM 2165 C C . SER A 1 267 ? -11.312 -4.281 21.344 1 90.38 267 SER A C 1
ATOM 2167 O O . SER A 1 267 ? -11.156 -3.604 20.328 1 90.38 267 SER A O 1
ATOM 2169 N N . ARG A 1 268 ? -11.914 -5.391 21.422 1 90.56 268 ARG A N 1
ATOM 2170 C CA . ARG A 1 268 ? -12.562 -5.938 20.234 1 90.56 268 ARG A CA 1
ATOM 2171 C C . ARG A 1 268 ? -13.625 -4.98 19.703 1 90.56 268 ARG A C 1
ATOM 2173 O O . ARG A 1 268 ? -13.758 -4.809 18.484 1 90.56 268 ARG A O 1
ATOM 2180 N N . GLU A 1 269 ? -14.32 -4.375 20.594 1 92.81 269 GLU A N 1
ATOM 2181 C CA . GLU A 1 269 ? -15.375 -3.451 20.188 1 92.81 269 GLU A CA 1
ATOM 2182 C C . GLU A 1 269 ? -14.805 -2.213 19.516 1 92.81 269 GLU A C 1
ATOM 2184 O O . GLU A 1 269 ? -15.359 -1.723 18.531 1 92.81 269 GLU A O 1
ATOM 2189 N N . GLN A 1 270 ? -13.773 -1.705 20.078 1 94.69 270 GLN A N 1
ATOM 2190 C CA . GLN A 1 270 ? -13.109 -0.56 19.469 1 94.69 270 GLN A CA 1
ATOM 2191 C C . GLN A 1 270 ? -12.648 -0.882 18.047 1 94.69 270 GLN A C 1
ATOM 2193 O O . GLN A 1 270 ? -12.859 -0.091 17.125 1 94.69 270 GLN A O 1
ATOM 2198 N N . TRP A 1 271 ? -12.164 -2.053 17.922 1 93.56 271 TRP A N 1
ATOM 2199 C CA . TRP A 1 271 ? -11.672 -2.488 16.625 1 93.56 271 TRP A CA 1
ATOM 2200 C C . TRP A 1 271 ? -12.828 -2.691 15.648 1 93.56 271 TRP A C 1
ATOM 2202 O O . TRP A 1 271 ? -12.742 -2.297 14.477 1 93.56 271 TRP A O 1
ATOM 2212 N N . ARG A 1 272 ? -13.828 -3.328 16.094 1 93.69 272 ARG A N 1
ATOM 2213 C CA . ARG A 1 272 ? -14.992 -3.592 15.25 1 93.69 272 ARG A CA 1
ATOM 2214 C C . ARG A 1 272 ? -15.586 -2.293 14.719 1 93.69 272 ARG A C 1
ATOM 2216 O O . ARG A 1 272 ? -15.914 -2.188 13.539 1 93.69 272 ARG A O 1
ATOM 2223 N N . LEU A 1 273 ? -15.695 -1.345 15.586 1 96.69 273 LEU A N 1
ATOM 2224 C CA . LEU A 1 273 ? -16.25 -0.054 15.195 1 96.69 273 LEU A CA 1
ATOM 2225 C C . LEU A 1 273 ? -15.344 0.635 14.172 1 96.69 273 LEU A C 1
ATOM 2227 O O . LEU A 1 273 ? -15.828 1.17 13.172 1 96.69 273 LEU A O 1
ATOM 2231 N N . ALA A 1 274 ? -14.078 0.616 14.453 1 97.44 274 ALA A N 1
ATOM 2232 C CA . ALA A 1 274 ? -13.125 1.223 13.531 1 97.44 274 ALA A CA 1
ATOM 2233 C C . ALA A 1 274 ? -13.156 0.528 12.172 1 97.44 274 ALA A C 1
ATOM 2235 O O . ALA A 1 274 ? -13.133 1.187 11.125 1 97.44 274 ALA A O 1
ATOM 2236 N N . TYR A 1 275 ? -13.203 -0.753 12.227 1 94.88 275 TYR A N 1
ATOM 2237 C CA . TYR A 1 275 ? -13.242 -1.543 11 1 94.88 275 TYR A CA 1
ATOM 2238 C C . TYR A 1 275 ? -14.469 -1.193 10.164 1 94.88 275 TYR A C 1
ATOM 2240 O O . TYR A 1 275 ? -14.359 -0.945 8.961 1 94.88 275 TYR A O 1
ATOM 2248 N N . TRP A 1 276 ? -15.562 -1.13 10.75 1 95.62 276 TRP A N 1
ATOM 2249 C CA . TRP A 1 276 ? -16.812 -0.777 10.094 1 95.62 276 TRP A CA 1
ATOM 2250 C C . TRP A 1 276 ? -16.75 0.63 9.508 1 95.62 276 TRP A C 1
ATOM 2252 O O . TRP A 1 276 ? -17.078 0.844 8.344 1 95.62 276 TRP A O 1
ATOM 2262 N N . CYS A 1 277 ? -16.297 1.521 10.219 1 97.88 277 CYS A N 1
ATOM 2263 C CA . CYS A 1 277 ? -16.25 2.926 9.828 1 97.88 277 CYS A CA 1
ATOM 2264 C C . CYS A 1 277 ? -15.281 3.143 8.68 1 97.88 277 CYS A C 1
ATOM 2266 O O . CYS A 1 277 ? -15.555 3.916 7.762 1 97.88 277 CYS A O 1
ATOM 2268 N N . ASN A 1 278 ? -14.172 2.451 8.75 1 97.25 278 ASN A N 1
ATOM 2269 C CA . ASN A 1 278 ? -13.055 2.748 7.867 1 97.25 278 ASN A CA 1
ATOM 2270 C C . ASN A 1 278 ? -13.164 1.992 6.547 1 97.25 278 ASN A C 1
ATOM 2272 O O . ASN A 1 278 ? -12.492 2.326 5.574 1 97.25 278 ASN A O 1
ATOM 2276 N N . ARG A 1 279 ? -13.945 0.971 6.551 1 93.88 279 ARG A N 1
ATOM 2277 C CA . ARG A 1 279 ? -14.242 0.284 5.297 1 93.88 279 ARG A CA 1
ATOM 2278 C C . ARG A 1 279 ? -15.484 0.868 4.637 1 93.88 279 ARG A C 1
ATOM 2280 O O . ARG A 1 279 ? -16.594 0.385 4.859 1 93.88 279 ARG A O 1
ATOM 2287 N N . LYS A 1 280 ? -15.312 1.777 3.727 1 92.31 280 LYS A N 1
ATOM 2288 C CA . LYS A 1 280 ? -16.359 2.697 3.275 1 92.31 280 LYS A CA 1
ATOM 2289 C C . LYS A 1 280 ? -17.469 1.95 2.559 1 92.31 280 LYS A C 1
ATOM 2291 O O . LYS A 1 280 ? -18.656 2.275 2.727 1 92.31 280 LYS A O 1
ATOM 2296 N N . PRO A 1 281 ? -17.141 0.943 1.815 1 85.56 281 PRO A N 1
ATOM 2297 C CA . PRO A 1 281 ? -18.281 0.219 1.252 1 85.56 281 PRO A CA 1
ATOM 2298 C C . PRO A 1 281 ? -19.188 -0.374 2.326 1 85.56 281 PRO A C 1
ATOM 2300 O O . PRO A 1 281 ? -20.422 -0.353 2.182 1 85.56 281 PRO A O 1
ATOM 2303 N N . LEU A 1 282 ? -18.562 -0.929 3.336 1 89.62 282 LEU A N 1
ATOM 2304 C CA . LEU A 1 282 ? -19.328 -1.437 4.465 1 89.62 282 LEU A CA 1
ATOM 2305 C C . LEU A 1 282 ? -20.031 -0.3 5.195 1 89.62 282 LEU A C 1
ATOM 2307 O O . LEU A 1 282 ? -21.234 -0.383 5.461 1 89.62 282 LEU A O 1
ATOM 2311 N N . PHE A 1 283 ? -19.438 0.777 5.379 1 94.69 283 PHE A N 1
ATOM 2312 C CA . PHE A 1 283 ? -19.875 1.949 6.129 1 94.69 283 PHE A CA 1
ATOM 2313 C C . PHE A 1 283 ? -21.141 2.539 5.523 1 94.69 283 PHE A C 1
ATOM 2315 O O . PHE A 1 283 ? -22.047 2.949 6.25 1 94.69 283 PHE A O 1
ATOM 2322 N N . TYR A 1 284 ? -21.203 2.521 4.203 1 91.38 284 TYR A N 1
ATOM 2323 C CA . TYR A 1 284 ? -22.328 3.168 3.535 1 91.38 284 TYR A CA 1
ATOM 2324 C C . TYR A 1 284 ? -23.406 2.156 3.205 1 91.38 284 TYR A C 1
ATOM 2326 O O . TYR A 1 284 ? -24.531 2.535 2.865 1 91.38 284 TYR A O 1
ATOM 2334 N N . SER A 1 285 ? -23.125 0.812 3.385 1 88.25 285 SER A N 1
ATOM 2335 C CA . SER A 1 285 ? -24.078 -0.195 2.951 1 88.25 285 SER A CA 1
ATOM 2336 C C . SER A 1 285 ? -24.844 -0.78 4.137 1 88.25 285 SER A C 1
ATOM 2338 O O . SER A 1 285 ? -25.969 -1.236 3.988 1 88.25 285 SER A O 1
ATOM 2340 N N . VAL A 1 286 ? -24.141 -0.845 5.328 1 89.56 286 VAL A N 1
ATOM 2341 C CA . VAL A 1 286 ? -24.75 -1.51 6.477 1 89.56 286 VAL A CA 1
ATOM 2342 C C . VAL A 1 286 ? -24.578 -0.639 7.723 1 89.56 286 VAL A C 1
ATOM 2344 O O . VAL A 1 286 ? -23.5 -0.11 7.98 1 89.56 286 VAL A O 1
ATOM 2347 N N . ASP A 1 287 ? -25.672 -0.509 8.414 1 91.19 287 ASP A N 1
ATOM 2348 C CA . ASP A 1 287 ? -25.562 0.218 9.68 1 91.19 287 ASP A CA 1
ATOM 2349 C C . ASP A 1 287 ? -24.75 -0.575 10.703 1 91.19 287 ASP A C 1
ATOM 2351 O O . ASP A 1 287 ? -24.719 -1.806 10.648 1 91.19 287 ASP A O 1
ATOM 2355 N N . TYR A 1 288 ? -24.203 0.097 11.648 1 94.62 288 TYR A N 1
ATOM 2356 C CA . TYR A 1 288 ? -23.297 -0.537 12.594 1 94.62 288 TYR A CA 1
ATOM 2357 C C . TYR A 1 288 ? -24.016 -1.6 13.414 1 94.62 288 TYR A C 1
ATOM 2359 O O . TYR A 1 288 ? -23.453 -2.66 13.703 1 94.62 288 TYR A O 1
ATOM 2367 N N . GLU A 1 289 ? -25.219 -1.308 13.883 1 92.5 289 GLU A N 1
ATOM 2368 C CA . GLU A 1 289 ? -25.969 -2.256 14.703 1 92.5 289 GLU A CA 1
ATOM 2369 C C . GLU A 1 289 ? -26.219 -3.559 13.953 1 92.5 289 GLU A C 1
ATOM 2371 O O . GLU A 1 289 ? -26.141 -4.641 14.539 1 92.5 289 GLU A O 1
ATOM 2376 N N . GLU A 1 290 ? -26.531 -3.422 12.703 1 88.5 290 GLU A N 1
ATOM 2377 C CA . GLU A 1 290 ? -26.734 -4.605 11.875 1 88.5 290 GLU A CA 1
ATOM 2378 C C . GLU A 1 290 ? -25.406 -5.348 11.656 1 88.5 290 GLU A C 1
ATOM 2380 O O . GLU A 1 290 ? -25.375 -6.578 11.688 1 88.5 290 GLU A O 1
ATOM 2385 N N . TYR A 1 291 ? -24.391 -4.586 11.477 1 90.19 291 TYR A N 1
ATOM 2386 C CA . TYR A 1 291 ? -23.062 -5.168 11.289 1 90.19 291 TYR A CA 1
ATOM 2387 C C . TYR A 1 291 ? -22.625 -5.934 12.523 1 90.19 291 TYR A C 1
ATOM 2389 O O . TYR A 1 291 ? -22.109 -7.051 12.422 1 90.19 291 TYR A O 1
ATOM 2397 N N . ARG A 1 292 ? -22.859 -5.344 13.594 1 86.75 292 ARG A N 1
ATOM 2398 C CA . ARG A 1 292 ? -22.453 -5.926 14.875 1 86.75 292 ARG A CA 1
ATOM 2399 C C . ARG A 1 292 ? -23.188 -7.238 15.133 1 86.75 292 ARG A C 1
ATOM 2401 O O . ARG A 1 292 ? -22.625 -8.164 15.727 1 86.75 292 ARG A O 1
ATOM 2408 N N . LYS A 1 293 ? -24.438 -7.367 14.68 1 78.75 293 LYS A N 1
ATOM 2409 C CA . LYS A 1 293 ? -25.266 -8.555 14.906 1 78.75 293 LYS A CA 1
ATOM 2410 C C . LYS A 1 293 ? -24.75 -9.734 14.086 1 78.75 293 LYS A C 1
ATOM 2412 O O . LYS A 1 293 ? -24.812 -10.883 14.539 1 78.75 293 LYS A O 1
ATOM 2417 N N . LYS A 1 294 ? -24.172 -9.539 12.961 1 68.06 294 LYS A N 1
ATOM 2418 C CA . LYS A 1 294 ? -23.719 -10.609 12.07 1 68.06 294 LYS A CA 1
ATOM 2419 C C . LYS A 1 294 ? -22.359 -11.148 12.492 1 68.06 294 LYS A C 1
ATOM 2421 O O . LYS A 1 294 ? -21.938 -12.203 12.016 1 68.06 294 LYS A O 1
ATOM 2426 N N . ARG A 1 295 ? -21.688 -10.539 13.297 1 64.12 295 ARG A N 1
ATOM 2427 C CA . ARG A 1 295 ? -20.344 -10.938 13.688 1 64.12 295 ARG A CA 1
ATOM 2428 C C . ARG A 1 295 ? -20.297 -11.383 15.148 1 64.12 295 ARG A C 1
ATOM 2430 O O . ARG A 1 295 ? -19.234 -11.68 15.68 1 64.12 295 ARG A O 1
ATOM 2437 N N . THR A 1 296 ? -21.406 -11.219 15.875 1 48.19 296 THR A N 1
ATOM 2438 C CA . THR A 1 296 ? -21.562 -11.828 17.203 1 48.19 296 THR A CA 1
ATOM 2439 C C . THR A 1 296 ? -22.297 -13.164 17.094 1 48.19 296 THR A C 1
ATOM 2441 O O . THR A 1 296 ? -23.219 -13.32 16.297 1 48.19 296 THR A O 1
ATOM 2444 N N . MET B 1 1 ? 27.578 5.375 -14.297 1 95.44 1 MET B N 1
ATOM 2445 C CA . MET B 1 1 ? 26.359 6.023 -14.766 1 95.44 1 MET B CA 1
ATOM 2446 C C . MET B 1 1 ? 25.359 6.188 -13.633 1 95.44 1 MET B C 1
ATOM 2448 O O . MET B 1 1 ? 25.406 5.445 -12.648 1 95.44 1 MET B O 1
ATOM 2452 N N . ARG B 1 2 ? 24.641 7.199 -13.789 1 96.25 2 ARG B N 1
ATOM 2453 C CA . ARG B 1 2 ? 23.484 7.383 -12.906 1 96.25 2 ARG B CA 1
ATOM 2454 C C . ARG B 1 2 ? 22.203 6.895 -13.57 1 96.25 2 ARG B C 1
ATOM 2456 O O . ARG B 1 2 ? 21.75 7.473 -14.555 1 96.25 2 ARG B O 1
ATOM 2463 N N . ILE B 1 3 ? 21.609 5.859 -13.008 1 98 3 ILE B N 1
ATOM 2464 C CA . ILE B 1 3 ? 20.453 5.195 -13.609 1 98 3 ILE B CA 1
ATOM 2465 C C . ILE B 1 3 ? 19.188 5.547 -12.836 1 98 3 ILE B C 1
ATOM 2467 O O . ILE B 1 3 ? 19.172 5.477 -11.602 1 98 3 ILE B O 1
ATOM 2471 N N . GLY B 1 4 ? 18.156 5.996 -13.586 1 98 4 GLY B N 1
ATOM 2472 C CA . GLY B 1 4 ? 16.828 6.195 -13.008 1 98 4 GLY B CA 1
ATOM 2473 C C . GLY B 1 4 ? 15.852 5.094 -13.367 1 98 4 GLY B C 1
ATOM 2474 O O . GLY B 1 4 ? 15.844 4.605 -14.5 1 98 4 GLY B O 1
ATOM 2475 N N . LEU B 1 5 ? 15.062 4.684 -12.406 1 98.19 5 LEU B N 1
ATOM 2476 C CA . LEU B 1 5 ? 14.031 3.678 -12.625 1 98.19 5 LEU B CA 1
ATOM 2477 C C . LEU B 1 5 ? 12.641 4.262 -12.383 1 9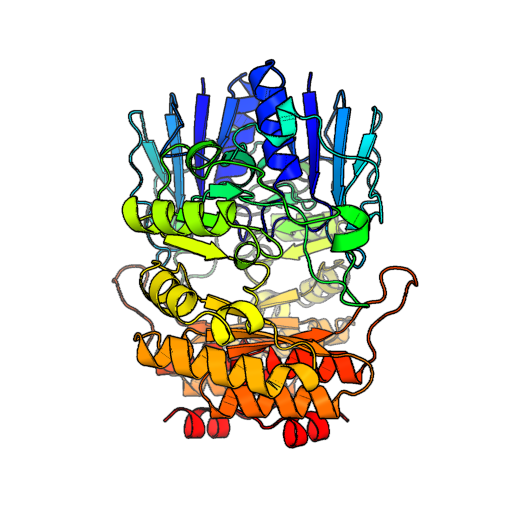8.19 5 LEU B C 1
ATOM 2479 O O . LEU B 1 5 ? 12.43 5 -11.422 1 98.19 5 LEU B O 1
ATOM 2483 N N . VAL B 1 6 ? 11.711 3.953 -13.25 1 96.88 6 VAL B N 1
ATOM 2484 C CA . VAL B 1 6 ? 10.32 4.367 -13.086 1 96.88 6 VAL B CA 1
ATOM 2485 C C . VAL B 1 6 ? 9.422 3.135 -13.047 1 96.88 6 VAL B C 1
ATOM 2487 O O . VAL B 1 6 ? 9.336 2.387 -14.023 1 96.88 6 VAL B O 1
ATOM 2490 N N . ASP B 1 7 ? 8.867 2.889 -11.922 1 96.88 7 ASP B N 1
ATOM 2491 C CA . ASP B 1 7 ? 7.797 1.905 -11.773 1 96.88 7 ASP B CA 1
ATOM 2492 C C . ASP B 1 7 ? 6.438 2.514 -12.117 1 96.88 7 ASP B C 1
ATOM 2494 O O . ASP B 1 7 ? 5.801 3.141 -11.266 1 96.88 7 ASP B O 1
ATOM 2498 N N . VAL B 1 8 ? 5.914 2.271 -13.25 1 95.5 8 VAL B N 1
ATOM 2499 C CA . VAL B 1 8 ? 4.762 2.986 -13.789 1 95.5 8 VAL B CA 1
ATOM 2500 C C . VAL B 1 8 ? 3.5 2.574 -13.031 1 95.5 8 VAL B C 1
ATOM 2502 O O . VAL B 1 8 ? 2.574 3.375 -12.875 1 95.5 8 VAL B O 1
ATOM 2505 N N . ASP B 1 9 ? 3.477 1.299 -12.547 1 93.88 9 ASP B N 1
ATOM 2506 C CA . ASP B 1 9 ? 2.291 0.781 -11.875 1 93.88 9 ASP B CA 1
ATOM 2507 C C . ASP B 1 9 ? 2.262 1.207 -10.414 1 93.88 9 ASP B C 1
ATOM 2509 O O . ASP B 1 9 ? 1.298 0.923 -9.695 1 93.88 9 ASP B O 1
ATOM 2513 N N . GLY B 1 10 ? 3.24 1.803 -10.031 1 84.12 10 GLY B N 1
ATOM 2514 C CA . GLY B 1 10 ? 3.338 2.162 -8.625 1 84.12 10 GLY B CA 1
ATOM 2515 C C . GLY B 1 10 ? 4.113 1.149 -7.805 1 84.12 10 GLY B C 1
ATOM 2516 O O . GLY B 1 10 ? 4.508 0.099 -8.312 1 84.12 10 GLY B O 1
ATOM 2517 N N . HIS B 1 11 ? 4.301 1.415 -6.434 1 73.25 11 HIS B N 1
ATOM 2518 C CA . HIS B 1 11 ? 5.227 0.637 -5.613 1 73.25 11 HIS B CA 1
ATOM 2519 C C . HIS B 1 11 ? 4.477 -0.315 -4.691 1 73.25 11 HIS B C 1
ATOM 2521 O O . HIS B 1 11 ? 5.02 -0.762 -3.678 1 73.25 11 HIS B O 1
ATOM 2527 N N . ASN B 1 12 ? 3.236 -0.608 -5.117 1 76.75 12 ASN B N 1
ATOM 2528 C CA . ASN B 1 12 ? 2.445 -1.485 -4.258 1 76.75 12 ASN B CA 1
ATOM 2529 C C . ASN B 1 12 ? 2.877 -2.941 -4.398 1 76.75 12 ASN B C 1
ATOM 2531 O O . ASN B 1 12 ? 2.5 -3.785 -3.582 1 76.75 12 ASN B O 1
ATOM 2535 N N . PHE B 1 13 ? 3.568 -3.289 -5.449 1 89.12 13 PHE B N 1
ATOM 2536 C CA . PHE B 1 13 ? 4.242 -4.57 -5.633 1 89.12 13 PHE B CA 1
ATOM 2537 C C . PHE B 1 13 ? 5.594 -4.375 -6.316 1 89.12 13 PHE B C 1
ATOM 2539 O O . PHE B 1 13 ? 5.773 -3.434 -7.09 1 89.12 13 PHE B O 1
ATOM 2546 N N . PRO B 1 14 ? 6.488 -5.258 -6.055 1 94.62 14 PRO B N 1
ATOM 2547 C CA . PRO B 1 14 ? 7.816 -5.094 -6.645 1 94.62 14 PRO B CA 1
ATOM 2548 C C . PRO B 1 14 ? 7.852 -5.449 -8.133 1 94.62 14 PRO B C 1
ATOM 2550 O O . PRO B 1 14 ? 7.215 -6.418 -8.547 1 94.62 14 PRO B O 1
ATOM 2553 N N . ASN B 1 15 ? 8.469 -4.582 -8.891 1 97.31 15 ASN B N 1
ATOM 2554 C CA . ASN B 1 15 ? 8.695 -4.832 -10.312 1 97.31 15 ASN B CA 1
ATOM 2555 C C . ASN B 1 15 ? 9.992 -5.605 -10.539 1 97.31 15 ASN B C 1
ATOM 2557 O O . ASN B 1 15 ? 11.086 -5.047 -10.406 1 97.31 15 ASN B O 1
ATOM 2561 N N . ILE B 1 16 ? 9.867 -6.816 -10.922 1 97.44 16 ILE B N 1
ATOM 2562 C CA . ILE B 1 16 ? 11.016 -7.711 -10.977 1 97.44 16 ILE B CA 1
ATOM 2563 C C . ILE B 1 16 ? 11.977 -7.246 -12.062 1 97.44 16 ILE B C 1
ATOM 2565 O O . ILE B 1 16 ? 13.195 -7.367 -11.914 1 97.44 16 ILE B O 1
ATOM 2569 N N . ALA B 1 17 ? 11.492 -6.723 -13.18 1 97.69 17 ALA B N 1
ATOM 2570 C CA . ALA B 1 17 ? 12.367 -6.223 -14.234 1 97.69 17 ALA B CA 1
ATOM 2571 C C . ALA B 1 17 ? 13.25 -5.086 -13.719 1 97.69 17 ALA B C 1
ATOM 2573 O O . ALA B 1 17 ? 14.453 -5.055 -13.984 1 97.69 17 ALA B O 1
ATOM 2574 N N . LEU B 1 18 ? 12.641 -4.215 -12.945 1 98.25 18 LEU B N 1
ATOM 2575 C CA . LEU B 1 18 ? 13.391 -3.096 -12.398 1 98.25 18 LEU B CA 1
ATOM 2576 C C . LEU B 1 18 ? 14.406 -3.574 -11.367 1 98.25 18 LEU B C 1
ATOM 2578 O O . LEU B 1 18 ? 15.523 -3.049 -11.289 1 98.25 18 LEU B O 1
ATOM 2582 N N . MET B 1 19 ? 14.055 -4.555 -10.57 1 98.31 19 MET B N 1
ATOM 2583 C CA . MET B 1 19 ? 14.992 -5.094 -9.594 1 98.31 19 MET B CA 1
ATOM 2584 C C . MET B 1 19 ? 16.188 -5.73 -10.281 1 98.31 19 MET B C 1
ATOM 2586 O O . MET B 1 19 ? 17.328 -5.598 -9.812 1 98.31 19 MET B O 1
ATOM 2590 N N . LYS B 1 20 ? 15.945 -6.406 -11.383 1 98.69 20 LYS B N 1
ATOM 2591 C CA . LYS B 1 20 ? 17.031 -7.047 -12.117 1 98.69 20 LYS B CA 1
ATOM 2592 C C . LYS B 1 20 ? 17.922 -6.008 -12.805 1 98.69 20 LYS B C 1
ATOM 2594 O O . LYS B 1 20 ? 19.141 -6.141 -12.82 1 98.69 20 LYS B O 1
ATOM 2599 N N . LEU B 1 21 ? 17.312 -4.98 -13.359 1 98.62 21 LEU B N 1
ATOM 2600 C CA . LEU B 1 21 ? 18.094 -3.896 -13.953 1 98.62 21 LEU B CA 1
ATOM 2601 C C . LEU B 1 21 ? 18.938 -3.189 -12.898 1 98.62 21 LEU B C 1
ATOM 2603 O O . LEU B 1 21 ? 20.094 -2.852 -13.156 1 98.62 21 LEU B O 1
ATOM 2607 N N . SER B 1 22 ? 18.328 -2.992 -11.734 1 98.38 22 SER B N 1
ATOM 2608 C CA . SER B 1 22 ? 19.078 -2.398 -10.633 1 98.38 22 SER B CA 1
ATOM 2609 C C . SER B 1 22 ? 20.297 -3.238 -10.273 1 98.38 22 SER B C 1
ATOM 2611 O O . SER B 1 22 ? 21.406 -2.713 -10.172 1 98.38 22 SER B O 1
ATOM 2613 N N . ALA B 1 23 ? 20.094 -4.516 -10.141 1 98.12 23 ALA B N 1
ATOM 2614 C CA . ALA B 1 23 ? 21.203 -5.418 -9.812 1 98.12 23 ALA B CA 1
ATOM 2615 C C . ALA B 1 23 ? 22.297 -5.348 -10.875 1 98.12 23 ALA B C 1
ATOM 2617 O O . ALA B 1 23 ? 23.484 -5.254 -10.555 1 98.12 23 ALA B O 1
ATOM 2618 N N . TRP B 1 24 ? 21.922 -5.379 -12.125 1 98.44 24 TRP B N 1
ATOM 2619 C CA . TRP B 1 24 ? 22.859 -5.387 -13.242 1 98.44 24 TRP B CA 1
ATOM 2620 C C . TRP B 1 24 ? 23.703 -4.117 -13.258 1 98.44 24 TRP B C 1
ATOM 2622 O O . TRP B 1 24 ? 24.922 -4.18 -13.367 1 98.44 24 TRP B O 1
ATOM 2632 N N . HIS B 1 25 ? 23.094 -2.969 -13.141 1 98.12 25 HIS B N 1
ATOM 2633 C CA . HIS B 1 25 ? 23.797 -1.69 -13.188 1 98.12 25 HIS B CA 1
ATOM 2634 C C . HIS B 1 25 ? 24.688 -1.503 -11.961 1 98.12 25 HIS B C 1
ATOM 2636 O O . HIS B 1 25 ? 25.828 -1.046 -12.086 1 98.12 25 HIS B O 1
ATOM 2642 N N . LYS B 1 26 ? 24.188 -1.89 -10.805 1 96.44 26 LYS B N 1
ATOM 2643 C CA . LYS B 1 26 ? 25 -1.749 -9.594 1 96.44 26 LYS B CA 1
ATOM 2644 C C . LYS B 1 26 ? 26.25 -2.625 -9.664 1 96.44 26 LYS B C 1
ATOM 2646 O O . LYS B 1 26 ? 27.328 -2.215 -9.219 1 96.44 26 LYS B O 1
ATOM 2651 N N . ARG B 1 27 ? 26.125 -3.787 -10.219 1 96.56 27 ARG B N 1
ATOM 2652 C CA . ARG B 1 27 ? 27.266 -4.684 -10.375 1 96.56 27 ARG B CA 1
ATOM 2653 C C . ARG B 1 27 ? 28.328 -4.07 -11.281 1 96.56 27 ARG B C 1
ATOM 2655 O O . ARG B 1 27 ? 29.516 -4.414 -11.188 1 96.56 27 ARG B O 1
ATOM 2662 N N . ARG B 1 28 ? 27.938 -3.16 -12.07 1 96.75 28 ARG B N 1
ATOM 2663 C CA . ARG B 1 28 ? 28.844 -2.531 -13.023 1 96.75 28 ARG B CA 1
ATOM 2664 C C . ARG B 1 28 ? 29.344 -1.193 -12.5 1 96.75 28 ARG B C 1
ATOM 2666 O O . ARG B 1 28 ? 29.984 -0.433 -13.227 1 96.75 28 ARG B O 1
ATOM 2673 N N . GLY B 1 29 ? 28.938 -0.877 -11.281 1 94.88 29 GLY B N 1
ATOM 2674 C CA . GLY B 1 29 ? 29.453 0.32 -10.633 1 94.88 29 GLY B CA 1
ATOM 2675 C C . GLY B 1 29 ? 28.562 1.534 -10.844 1 94.88 29 GLY B C 1
ATOM 2676 O O . GLY B 1 29 ? 28.922 2.646 -10.453 1 94.88 29 GLY B O 1
ATOM 2677 N N . ASP B 1 30 ? 27.406 1.337 -11.43 1 96.44 30 ASP B N 1
ATOM 2678 C CA . ASP B 1 30 ? 26.453 2.432 -11.625 1 96.44 30 ASP B CA 1
ATOM 2679 C C . ASP B 1 30 ? 25.688 2.723 -10.336 1 96.44 30 ASP B C 1
ATOM 2681 O O . ASP B 1 30 ? 25.641 1.892 -9.43 1 96.44 30 ASP B O 1
ATOM 2685 N N . THR B 1 31 ? 25.203 3.957 -10.227 1 94.56 31 THR B N 1
ATOM 2686 C CA . THR B 1 31 ? 24.234 4.285 -9.188 1 94.56 31 THR B CA 1
ATOM 2687 C C . THR B 1 31 ? 22.812 4.141 -9.711 1 94.56 31 THR B C 1
ATOM 2689 O O . THR B 1 31 ? 22.531 4.469 -10.859 1 94.56 31 THR B O 1
ATOM 2692 N N . VAL B 1 32 ? 21.984 3.562 -8.852 1 96.69 32 VAL B N 1
ATOM 2693 C CA . VAL B 1 32 ? 20.609 3.301 -9.258 1 96.69 32 VAL B CA 1
ATOM 2694 C C . VAL B 1 32 ? 19.641 3.832 -8.203 1 96.69 32 VAL B C 1
ATOM 2696 O O . VAL B 1 32 ? 19.875 3.65 -7.004 1 96.69 32 VAL B O 1
ATOM 2699 N N . GLU B 1 33 ? 18.641 4.492 -8.617 1 95.69 33 GLU B N 1
ATOM 2700 C CA . GLU B 1 33 ? 17.562 4.953 -7.742 1 95.69 33 GLU B CA 1
ATOM 2701 C C . GLU B 1 33 ? 16.25 5.109 -8.508 1 95.69 33 GLU B C 1
ATOM 2703 O O . GLU B 1 33 ? 16.25 5.066 -9.742 1 95.69 33 GLU B O 1
ATOM 2708 N N . PHE B 1 34 ? 15.172 5.211 -7.82 1 96.31 34 PHE B N 1
ATOM 2709 C CA . PHE B 1 34 ? 13.945 5.613 -8.508 1 96.31 34 PHE B CA 1
ATOM 2710 C C . PHE B 1 34 ? 14.078 7.027 -9.07 1 96.31 34 PHE B C 1
ATOM 2712 O O . PHE B 1 34 ? 14.617 7.918 -8.398 1 96.31 34 PHE B O 1
ATOM 2719 N N . ALA B 1 35 ? 13.562 7.188 -10.234 1 96 35 ALA B N 1
ATOM 2720 C CA . ALA B 1 35 ? 13.797 8.438 -10.953 1 96 35 ALA B CA 1
ATOM 2721 C C . ALA B 1 35 ? 13 9.578 -10.336 1 96 35 ALA B C 1
ATOM 2723 O O . ALA B 1 35 ? 11.812 9.422 -10.039 1 96 35 ALA B O 1
ATOM 2724 N N . ASP B 1 36 ? 13.625 10.648 -10.117 1 91.88 36 ASP B N 1
ATOM 2725 C CA . ASP B 1 36 ? 13.016 11.922 -9.734 1 91.88 36 ASP B CA 1
ATOM 2726 C C . ASP B 1 36 ? 12.93 12.859 -10.938 1 91.88 36 ASP B C 1
ATOM 2728 O O . ASP B 1 36 ? 13.945 13.367 -11.406 1 91.88 36 ASP B O 1
ATOM 2732 N N . PRO B 1 37 ? 11.734 13.094 -11.422 1 89.19 37 PRO B N 1
ATOM 2733 C CA . PRO B 1 37 ? 11.617 13.898 -12.641 1 89.19 37 PRO B CA 1
ATOM 2734 C C . PRO B 1 37 ? 11.922 15.375 -12.398 1 89.19 37 PRO B C 1
ATOM 2736 O O . PRO B 1 37 ? 12.117 16.125 -13.359 1 89.19 37 PRO B O 1
ATOM 2739 N N . VAL B 1 38 ? 11.906 15.766 -11.195 1 86.88 38 VAL B N 1
ATOM 2740 C CA . VAL B 1 38 ? 12.07 17.188 -10.891 1 86.88 38 VAL B CA 1
ATOM 2741 C C . VAL B 1 38 ? 13.555 17.484 -10.672 1 86.88 38 VAL B C 1
ATOM 2743 O O . VAL B 1 38 ? 14.148 18.281 -11.406 1 86.88 38 VAL B O 1
ATOM 2746 N N . ALA B 1 39 ? 14.211 16.781 -9.789 1 76.88 39 ALA B N 1
ATOM 2747 C CA . ALA B 1 39 ? 15.547 17.156 -9.352 1 76.88 39 ALA B CA 1
ATOM 2748 C C . ALA B 1 39 ? 16.609 16.234 -9.938 1 76.88 39 ALA B C 1
ATOM 2750 O O . ALA B 1 39 ? 17.797 16.547 -9.906 1 76.88 39 ALA B O 1
ATOM 2751 N N . GLY B 1 40 ? 16.172 15.242 -10.516 1 82.69 40 GLY B N 1
ATOM 2752 C CA . GLY B 1 40 ? 17.125 14.211 -10.891 1 82.69 40 GLY B CA 1
ATOM 2753 C C . GLY B 1 40 ? 17.734 14.43 -12.266 1 82.69 40 GLY B C 1
ATOM 2754 O O . GLY B 1 40 ? 17.078 14.938 -13.164 1 82.69 40 GLY B O 1
ATOM 2755 N N . ARG B 1 41 ? 19.047 14.195 -12.32 1 91.75 41 ARG B N 1
ATOM 2756 C CA . ARG B 1 41 ? 19.766 14.07 -13.594 1 91.75 41 ARG B CA 1
ATOM 2757 C C . ARG B 1 41 ? 20.297 12.656 -13.781 1 91.75 41 ARG B C 1
ATOM 2759 O O . ARG B 1 41 ? 21.047 12.148 -12.938 1 91.75 41 ARG B O 1
ATOM 2766 N N . TYR B 1 42 ? 19.906 12.062 -14.93 1 97.38 42 TYR B N 1
ATOM 2767 C CA . TYR B 1 42 ? 20.25 10.664 -15.148 1 97.38 42 TYR B CA 1
ATOM 2768 C C . TYR B 1 42 ? 20.938 10.469 -16.5 1 97.38 42 TYR B C 1
ATOM 2770 O O . TYR B 1 42 ? 20.703 11.242 -17.438 1 97.38 42 TYR B O 1
ATOM 2778 N N . ASP B 1 43 ? 21.781 9.484 -16.578 1 98.19 43 ASP B N 1
ATOM 2779 C CA . ASP B 1 43 ? 22.375 9.078 -17.844 1 98.19 43 ASP B CA 1
ATOM 2780 C C . ASP B 1 43 ? 21.391 8.219 -18.656 1 98.19 43 ASP B C 1
ATOM 2782 O O . ASP B 1 43 ? 21.422 8.234 -19.891 1 98.19 43 ASP B O 1
ATOM 2786 N N . LYS B 1 44 ? 20.578 7.512 -18 1 98.12 44 LYS B N 1
ATOM 2787 C CA . LYS B 1 44 ? 19.594 6.609 -18.594 1 98.12 44 LYS B CA 1
ATOM 2788 C C . LYS B 1 44 ? 18.438 6.34 -17.641 1 98.12 44 LYS B C 1
ATOM 2790 O O . LYS B 1 44 ? 18.641 6.277 -16.422 1 98.12 44 LYS B O 1
ATOM 2795 N N . VAL B 1 45 ? 17.234 6.215 -18.188 1 98.12 45 VAL B N 1
ATOM 2796 C CA . VAL B 1 45 ? 16.062 5.914 -17.375 1 98.12 45 VAL B CA 1
ATOM 2797 C C . VAL B 1 45 ? 15.336 4.699 -17.953 1 98.12 45 VAL B C 1
ATOM 2799 O O . VAL B 1 45 ? 15.188 4.574 -19.172 1 98.12 45 VAL B O 1
ATOM 2802 N N . TYR B 1 46 ? 14.992 3.756 -17.109 1 97.94 46 TYR B N 1
ATOM 2803 C CA . TYR B 1 46 ? 14.141 2.629 -17.469 1 97.94 46 TYR B CA 1
ATOM 2804 C C . TYR B 1 46 ? 12.727 2.816 -16.922 1 97.94 46 TYR B C 1
ATOM 2806 O O . TYR B 1 46 ? 12.539 3.135 -15.75 1 97.94 46 TYR B O 1
ATOM 2814 N N . MET B 1 47 ? 11.727 2.641 -17.797 1 97.12 47 MET B N 1
ATOM 2815 C CA . MET B 1 47 ? 10.32 2.664 -17.406 1 97.12 47 MET B CA 1
ATOM 2816 C C . MET B 1 47 ? 9.664 1.306 -17.641 1 97.12 47 MET B C 1
ATOM 2818 O O . MET B 1 47 ? 9.695 0.782 -18.75 1 97.12 47 MET B O 1
ATOM 2822 N N . SER B 1 48 ? 9.18 0.746 -16.578 1 96.94 48 SER B N 1
ATOM 2823 C CA . SER B 1 48 ? 8.516 -0.549 -16.703 1 96.94 48 SER B CA 1
ATOM 2824 C C . SER B 1 48 ? 7.039 -0.45 -16.328 1 96.94 48 SER B C 1
ATOM 2826 O O . SER B 1 48 ? 6.695 0.1 -15.281 1 96.94 48 SER B O 1
ATOM 2828 N N . LYS B 1 49 ? 6.168 -0.885 -17.219 1 95.62 49 LYS B N 1
ATOM 2829 C CA . LYS B 1 49 ? 4.719 -0.902 -17.031 1 95.62 49 LYS B CA 1
ATOM 2830 C C . LYS B 1 49 ? 4.16 -2.312 -17.188 1 95.62 49 LYS B C 1
ATOM 2832 O O . LYS B 1 49 ? 4.328 -2.938 -18.234 1 95.62 49 LYS B O 1
ATOM 2837 N N . VAL B 1 50 ? 3.486 -2.842 -16.094 1 93 50 VAL B N 1
ATOM 2838 C CA . VAL B 1 50 ? 3.018 -4.223 -16.078 1 93 50 VAL B CA 1
ATOM 2839 C C . VAL B 1 50 ? 1.577 -4.285 -16.578 1 93 50 VAL B C 1
ATOM 2841 O O . VAL B 1 50 ? 1.224 -5.176 -17.359 1 93 50 VAL B O 1
ATOM 2844 N N . PHE B 1 51 ? 0.719 -3.344 -16.141 1 90.31 51 PHE B N 1
ATOM 2845 C CA . PHE B 1 51 ? -0.704 -3.398 -16.453 1 90.31 51 PHE B CA 1
ATOM 2846 C C . PHE B 1 51 ? -1.07 -2.34 -17.5 1 90.31 51 PHE B C 1
ATOM 2848 O O . PHE B 1 51 ? -0.67 -1.18 -17.375 1 90.31 51 PHE B O 1
ATOM 2855 N N . THR B 1 52 ? -1.926 -2.666 -18.391 1 88.25 52 THR B N 1
ATOM 2856 C CA . THR B 1 52 ? -2.334 -1.756 -19.453 1 88.25 52 THR B CA 1
ATOM 2857 C C . THR B 1 52 ? -3.201 -0.628 -18.906 1 88.25 52 THR B C 1
ATOM 2859 O O . THR B 1 52 ? -3.229 0.47 -19.469 1 88.25 52 THR B O 1
ATOM 2862 N N . PHE B 1 53 ? -3.834 -0.895 -17.766 1 86.56 53 PHE B N 1
ATOM 2863 C CA . PHE B 1 53 ? -4.781 0.088 -17.25 1 86.56 53 PHE B CA 1
ATOM 2864 C C . PHE B 1 53 ? -4.074 1.106 -16.359 1 86.56 53 PHE B C 1
ATOM 2866 O O . PHE B 1 53 ? -4.656 2.133 -16 1 86.56 53 PHE B O 1
ATOM 2873 N N . SER B 1 54 ? -2.832 0.824 -16.016 1 89.94 54 SER B N 1
ATOM 2874 C CA . SER B 1 54 ? -2.092 1.82 -15.25 1 89.94 54 SER B CA 1
ATOM 2875 C C . SER B 1 54 ? -1.874 3.094 -16.062 1 89.94 54 SER B C 1
ATOM 2877 O O . SER B 1 54 ? -1.536 3.031 -17.25 1 89.94 54 SER B O 1
ATOM 2879 N N . ARG B 1 55 ? -2.125 4.277 -15.445 1 89.19 55 ARG B N 1
ATOM 2880 C CA . ARG B 1 55 ? -1.84 5.547 -16.109 1 89.19 55 ARG B CA 1
ATOM 2881 C C . ARG B 1 55 ? -0.357 5.668 -16.453 1 89.19 55 ARG B C 1
ATOM 2883 O O . ARG B 1 55 ? 0.5 5.418 -15.594 1 89.19 55 ARG B O 1
ATOM 2890 N N . ASP B 1 56 ? -0.133 6.012 -17.656 1 91.44 56 ASP B N 1
ATOM 2891 C CA . ASP B 1 56 ? 1.258 6.086 -18.094 1 91.44 56 ASP B CA 1
ATOM 2892 C C . ASP B 1 56 ? 1.98 7.254 -17.422 1 91.44 56 ASP B C 1
ATOM 2894 O O . ASP B 1 56 ? 1.348 8.227 -17.016 1 91.44 56 ASP B O 1
ATOM 2898 N N . CYS B 1 57 ? 3.254 7.078 -17.297 1 91.12 57 CYS B N 1
ATOM 2899 C CA . CYS B 1 57 ? 4.102 8.141 -16.766 1 91.12 57 CYS B CA 1
ATOM 2900 C C . CYS B 1 57 ? 4.266 9.273 -17.781 1 91.12 57 CYS B C 1
ATOM 2902 O O . CYS B 1 57 ? 4.613 9.023 -18.938 1 91.12 57 CYS B O 1
ATOM 2904 N N . THR B 1 58 ? 4.07 10.484 -17.406 1 90.81 58 THR B N 1
ATOM 2905 C CA . THR B 1 58 ? 4.172 11.633 -18.297 1 90.81 58 THR B CA 1
ATOM 2906 C C . THR B 1 58 ? 5.406 12.461 -17.969 1 90.81 58 THR B C 1
ATOM 2908 O O . THR B 1 58 ? 5.66 13.484 -18.609 1 90.81 58 THR B O 1
ATOM 2911 N N . ASP B 1 59 ? 6.164 12.031 -17.031 1 91.81 59 ASP B N 1
ATOM 2912 C CA . ASP B 1 59 ? 7.383 12.75 -16.672 1 91.81 59 ASP B CA 1
ATOM 2913 C C . ASP B 1 59 ? 8.398 12.719 -17.812 1 91.81 59 ASP B C 1
ATOM 2915 O O . ASP B 1 59 ? 8.469 11.742 -18.562 1 91.81 59 ASP B O 1
ATOM 2919 N N . ARG B 1 60 ? 9.141 13.844 -17.875 1 91.94 60 ARG B N 1
ATOM 2920 C CA . ARG B 1 60 ? 10.156 13.938 -18.922 1 91.94 60 ARG B CA 1
ATOM 2921 C C . ARG B 1 60 ? 11.562 13.875 -18.328 1 91.94 60 ARG B C 1
ATOM 2923 O O . ARG B 1 60 ? 11.82 14.461 -17.266 1 91.94 60 ARG B O 1
ATOM 2930 N N . TYR B 1 61 ? 12.359 13.102 -18.938 1 95.38 61 TYR B N 1
ATOM 2931 C CA . TYR B 1 61 ? 13.766 12.984 -18.578 1 95.38 61 TYR B CA 1
ATOM 2932 C C . TYR B 1 61 ? 14.664 13.289 -19.766 1 95.38 61 TYR B C 1
ATOM 2934 O O . TYR B 1 61 ? 14.445 12.789 -20.875 1 95.38 61 TYR B O 1
ATOM 2942 N N . ASP B 1 62 ? 15.695 14.172 -19.578 1 94.44 62 ASP B N 1
ATOM 2943 C CA . ASP B 1 62 ? 16.609 14.57 -20.641 1 94.44 62 ASP B CA 1
ATOM 2944 C C . ASP B 1 62 ? 17.734 13.555 -20.812 1 94.44 62 ASP B C 1
ATOM 2946 O O . ASP B 1 62 ? 18.906 13.883 -20.641 1 94.44 62 ASP B O 1
ATOM 2950 N N . CYS B 1 63 ? 17.438 12.344 -21.094 1 97.12 63 CYS B N 1
ATOM 2951 C CA . CYS B 1 63 ? 18.359 11.242 -21.328 1 97.12 63 CYS B CA 1
ATOM 2952 C C . CYS B 1 63 ? 17.672 10.117 -22.109 1 97.12 63 CYS B C 1
ATOM 2954 O O . CYS B 1 63 ? 16.531 10.266 -22.562 1 97.12 63 CYS B O 1
ATOM 2956 N N . GLU B 1 64 ? 18.422 9.102 -22.438 1 96.88 64 GLU B N 1
ATOM 2957 C CA . GLU B 1 64 ? 17.797 7.926 -23.031 1 96.88 64 GLU B CA 1
ATOM 2958 C C . GLU B 1 64 ? 16.781 7.297 -22.094 1 96.88 64 GLU B C 1
ATOM 2960 O O . GLU B 1 64 ? 17.078 7.035 -20.938 1 96.88 64 GLU B O 1
ATOM 2965 N N . VAL B 1 65 ? 15.586 7.121 -22.625 1 96.81 65 VAL B N 1
ATOM 2966 C CA . VAL B 1 65 ? 14.523 6.484 -21.859 1 96.81 65 VAL B CA 1
ATOM 2967 C C . VAL B 1 65 ? 14.094 5.191 -22.547 1 96.81 65 VAL B C 1
ATOM 2969 O O . VAL B 1 65 ? 13.734 5.195 -23.719 1 96.81 65 VAL B O 1
ATOM 2972 N N . VAL B 1 66 ? 14.188 4.094 -21.828 1 96.19 66 VAL B N 1
ATOM 2973 C CA . VAL B 1 66 ? 13.758 2.791 -22.328 1 96.19 66 VAL B CA 1
ATOM 2974 C C . VAL B 1 66 ? 12.43 2.4 -21.688 1 96.19 66 VAL B C 1
ATOM 2976 O O . VAL B 1 66 ? 12.344 2.248 -20.469 1 96.19 66 VAL B O 1
ATOM 2979 N N . ARG B 1 67 ? 11.438 2.252 -22.484 1 95.38 67 ARG B N 1
ATOM 2980 C CA . ARG B 1 67 ? 10.109 1.852 -22.031 1 95.38 67 ARG B CA 1
ATOM 2981 C C . ARG B 1 67 ? 9.805 0.413 -22.422 1 95.38 67 ARG B C 1
ATOM 2983 O O . ARG B 1 67 ? 9.992 0.031 -23.578 1 95.38 67 ARG B O 1
ATOM 2990 N N . ALA B 1 68 ? 9.414 -0.417 -21.375 1 95.75 68 ALA B N 1
ATOM 2991 C CA . ALA B 1 68 ? 9.07 -1.799 -21.703 1 95.75 68 ALA B CA 1
ATOM 2992 C C . ALA B 1 68 ? 8.102 -2.377 -20.672 1 95.75 68 ALA B C 1
ATOM 2994 O O . ALA B 1 68 ? 7.906 -1.795 -19.594 1 95.75 68 ALA B O 1
ATOM 2995 N N . GLY B 1 69 ? 7.527 -3.545 -21 1 94.12 69 GLY B N 1
ATOM 2996 C CA . GLY B 1 69 ? 6.613 -4.273 -20.141 1 94.12 69 GLY B CA 1
ATOM 2997 C C . GLY B 1 69 ? 5.293 -4.609 -20.812 1 94.12 69 GLY B C 1
ATOM 2998 O O . GLY B 1 69 ? 4.895 -3.947 -21.766 1 94.12 69 GLY B O 1
ATOM 2999 N N . THR B 1 70 ? 4.57 -5.477 -20.203 1 91.56 70 THR B N 1
ATOM 3000 C CA . THR B 1 70 ? 3.307 -5.949 -20.766 1 91.56 70 THR B CA 1
ATOM 3001 C C . THR B 1 70 ? 2.295 -4.812 -20.844 1 91.56 70 THR B C 1
ATOM 3003 O O . THR B 1 70 ? 1.475 -4.773 -21.766 1 91.56 70 THR B O 1
ATOM 3006 N N . GLY B 1 71 ? 2.414 -3.885 -19.969 1 91.25 71 GLY B N 1
ATOM 3007 C CA . GLY B 1 71 ? 1.478 -2.771 -19.922 1 91.25 71 GLY B CA 1
ATOM 3008 C C . GLY B 1 71 ? 1.564 -1.879 -21.141 1 91.25 71 GLY B C 1
ATOM 3009 O O . GLY B 1 71 ? 0.604 -1.184 -21.484 1 91.25 71 GLY B O 1
ATOM 3010 N N . TYR B 1 72 ? 2.727 -1.844 -21.781 1 91.75 72 TYR B N 1
ATOM 3011 C CA . TYR B 1 72 ? 2.91 -1.074 -23.016 1 91.75 72 TYR B CA 1
ATOM 3012 C C . TYR B 1 72 ? 2.535 -1.901 -24.234 1 91.75 72 TYR B C 1
ATOM 3014 O O . TYR B 1 72 ? 2.703 -1.45 -25.375 1 91.75 72 TYR B O 1
ATOM 3022 N N . ARG B 1 73 ? 2.062 -3.162 -24 1 87.81 73 ARG B N 1
ATOM 3023 C CA . ARG B 1 73 ? 1.789 -4.117 -25.062 1 87.81 73 ARG B CA 1
ATOM 3024 C C . ARG B 1 73 ? 3.035 -4.371 -25.906 1 87.81 73 ARG B C 1
ATOM 3026 O O . ARG B 1 73 ? 2.943 -4.523 -27.125 1 87.81 73 ARG B O 1
ATOM 3033 N N . ASP B 1 74 ? 4.145 -4.156 -25.203 1 86.38 74 ASP B N 1
ATOM 3034 C CA . ASP B 1 74 ? 5.441 -4.477 -25.797 1 86.38 74 ASP B CA 1
ATOM 3035 C C . ASP B 1 74 ? 5.871 -5.895 -25.422 1 86.38 74 ASP B C 1
ATOM 3037 O O . ASP B 1 74 ? 6.305 -6.152 -24.297 1 86.38 74 ASP B O 1
ATOM 3041 N N . TYR B 1 75 ? 5.848 -6.711 -26.438 1 86.44 75 TYR B N 1
ATOM 3042 C CA . TYR B 1 75 ? 6.168 -8.109 -26.156 1 86.44 75 TYR B CA 1
ATOM 3043 C C . TYR B 1 75 ? 7.504 -8.492 -26.781 1 86.44 75 TYR B C 1
ATOM 3045 O O . TYR B 1 75 ? 7.961 -9.633 -26.625 1 86.44 75 TYR B O 1
ATOM 3053 N N . ALA B 1 76 ? 8.07 -7.547 -27.344 1 84.88 76 ALA B N 1
ATOM 3054 C CA . ALA B 1 76 ? 9.32 -7.809 -28.062 1 84.88 76 ALA B CA 1
ATOM 3055 C C . ALA B 1 76 ? 10.531 -7.414 -27.203 1 84.88 76 ALA B C 1
ATOM 3057 O O . ALA B 1 76 ? 11.586 -8.039 -27.297 1 84.88 76 ALA B O 1
ATOM 3058 N N . THR B 1 77 ? 10.312 -6.426 -26.484 1 84.81 77 THR B N 1
ATOM 3059 C CA . THR B 1 77 ? 11.422 -5.977 -25.641 1 84.81 77 THR B CA 1
ATOM 3060 C C . THR B 1 77 ? 11.539 -6.852 -24.391 1 84.81 77 THR B C 1
ATOM 3062 O O . THR B 1 77 ? 10.656 -6.832 -23.531 1 84.81 77 THR B O 1
ATOM 3065 N N . ILE B 1 78 ? 12.57 -7.645 -24.375 1 89.94 78 ILE B N 1
ATOM 3066 C CA . ILE B 1 78 ? 12.82 -8.539 -23.25 1 89.94 78 ILE B CA 1
ATOM 3067 C C . ILE B 1 78 ? 14.188 -8.234 -22.641 1 89.94 78 ILE B C 1
ATOM 3069 O O . ILE B 1 78 ? 15.039 -7.621 -23.297 1 89.94 78 ILE B O 1
ATOM 3073 N N . LEU B 1 79 ? 14.352 -8.641 -21.484 1 95.5 79 LEU B N 1
ATOM 3074 C CA . LEU B 1 79 ? 15.648 -8.484 -20.844 1 95.5 79 LEU B CA 1
ATOM 3075 C C . LEU B 1 79 ? 16.688 -9.406 -21.469 1 95.5 79 LEU B C 1
ATOM 3077 O O . LEU B 1 79 ? 16.391 -10.562 -21.781 1 95.5 79 LEU B O 1
ATOM 3081 N N . PRO B 1 80 ? 17.891 -8.906 -21.672 1 96.06 80 PRO B N 1
ATOM 3082 C CA . PRO B 1 80 ? 18.953 -9.82 -22.062 1 96.06 80 PRO B CA 1
ATOM 3083 C C . PRO B 1 80 ? 19.125 -10.977 -21.078 1 96.06 80 PRO B C 1
ATOM 3085 O O . PRO B 1 80 ? 18.828 -10.836 -19.891 1 96.06 80 PRO B O 1
ATOM 3088 N N . GLU B 1 81 ? 19.641 -12.062 -21.578 1 95.88 81 GLU B N 1
ATOM 3089 C CA . GLU B 1 81 ? 19.75 -13.297 -20.797 1 95.88 81 GLU B CA 1
ATOM 3090 C C . GLU B 1 81 ? 20.516 -13.062 -19.5 1 95.88 81 GLU B C 1
ATOM 3092 O O . GLU B 1 81 ? 20.125 -13.555 -18.438 1 95.88 81 GLU B O 1
ATOM 3097 N N . GLU B 1 82 ? 21.562 -12.281 -19.578 1 96.38 82 GLU B N 1
ATOM 3098 C CA . GLU B 1 82 ? 22.391 -12.039 -18.406 1 96.38 82 GLU B CA 1
ATOM 3099 C C . GLU B 1 82 ? 21.641 -11.25 -17.344 1 96.38 82 GLU B C 1
ATOM 3101 O O . GLU B 1 82 ? 21.875 -11.422 -16.156 1 96.38 82 GLU B O 1
ATOM 3106 N N . ILE B 1 83 ? 20.734 -10.414 -17.797 1 97.88 83 ILE B N 1
ATOM 3107 C CA . ILE B 1 83 ? 19.922 -9.648 -16.844 1 97.88 83 ILE B CA 1
ATOM 3108 C C . ILE B 1 83 ? 18.75 -10.492 -16.359 1 97.88 83 ILE B C 1
ATOM 3110 O O . ILE B 1 83 ? 18.422 -10.484 -15.172 1 97.88 83 ILE B O 1
ATOM 3114 N N . GLU B 1 84 ? 18.188 -11.242 -17.25 1 97.44 84 GLU B N 1
ATOM 3115 C CA . GLU B 1 84 ? 17.062 -12.117 -16.922 1 97.44 84 GLU B CA 1
ATOM 3116 C C . GLU B 1 84 ? 17.406 -13.094 -15.812 1 97.44 84 GLU B C 1
ATOM 3118 O O . GLU B 1 84 ? 16.578 -13.398 -14.953 1 97.44 84 GLU B O 1
ATOM 3123 N N . HIS B 1 85 ? 18.625 -13.523 -15.719 1 97.88 85 HIS B N 1
ATOM 3124 C CA . HIS B 1 85 ? 19.016 -14.57 -14.781 1 97.88 85 HIS B CA 1
ATOM 3125 C C . HIS B 1 85 ? 19.875 -14.016 -13.656 1 97.88 85 HIS B C 1
ATOM 3127 O O . HIS B 1 85 ? 20.516 -14.773 -12.93 1 97.88 85 HIS B O 1
ATOM 3133 N N . ILE B 1 86 ? 19.891 -12.703 -13.539 1 97.94 86 ILE B N 1
ATOM 3134 C CA . ILE B 1 86 ? 20.578 -12.102 -12.398 1 97.94 86 ILE B CA 1
ATOM 3135 C C . ILE B 1 86 ? 19.672 -12.133 -11.172 1 97.94 86 ILE B C 1
ATOM 3137 O O . ILE B 1 86 ? 18.453 -12.039 -11.297 1 97.94 86 ILE B O 1
ATOM 3141 N N . CYS B 1 87 ? 20.25 -12.344 -9.992 1 97.75 87 CYS B N 1
ATOM 3142 C CA . CYS B 1 87 ? 19.484 -12.227 -8.766 1 97.75 87 CYS B CA 1
ATOM 3143 C C . CYS B 1 87 ? 18.938 -10.812 -8.594 1 97.75 87 CYS B C 1
ATOM 3145 O O . CYS B 1 87 ? 19.688 -9.844 -8.688 1 97.75 87 CYS B O 1
ATOM 3147 N N . PRO B 1 88 ? 17.656 -10.664 -8.391 1 98.06 88 PRO B N 1
ATOM 3148 C CA . PRO B 1 88 ? 17.078 -9.32 -8.242 1 98.06 88 PRO B CA 1
ATOM 3149 C C . PRO B 1 88 ? 17.688 -8.539 -7.09 1 98.06 88 PRO B C 1
ATOM 3151 O O . PRO B 1 88 ? 18.125 -9.125 -6.098 1 98.06 88 PRO B O 1
ATOM 3154 N N . ASP B 1 89 ? 17.812 -7.215 -7.25 1 97 89 ASP B N 1
ATOM 3155 C CA . ASP B 1 89 ? 18.156 -6.297 -6.172 1 97 89 ASP B CA 1
ATOM 3156 C C . ASP B 1 89 ? 16.969 -6.039 -5.254 1 97 89 ASP B C 1
ATOM 3158 O O . ASP B 1 89 ? 16.188 -5.109 -5.484 1 97 89 ASP B O 1
ATOM 3162 N N . TYR B 1 90 ? 16.859 -6.816 -4.176 1 95.88 90 TYR B N 1
ATOM 3163 C CA . TYR B 1 90 ? 15.695 -6.766 -3.295 1 95.88 90 TYR B CA 1
ATOM 3164 C C . TYR B 1 90 ? 15.719 -5.504 -2.439 1 95.88 90 TYR B C 1
ATOM 3166 O O . TYR B 1 90 ? 14.688 -5.098 -1.901 1 95.88 90 TYR B O 1
ATOM 3174 N N . SER B 1 91 ? 16.859 -4.844 -2.322 1 93.75 91 SER B N 1
ATOM 3175 C CA . SER B 1 91 ? 16.984 -3.621 -1.537 1 93.75 91 SER B CA 1
ATOM 3176 C C . SER B 1 91 ? 16.281 -2.451 -2.221 1 93.75 91 SER B C 1
ATOM 3178 O O . SER B 1 91 ? 16.016 -1.427 -1.589 1 93.75 91 SER B O 1
ATOM 3180 N N . LEU B 1 92 ? 16.062 -2.637 -3.553 1 94.38 92 LEU B N 1
ATOM 3181 C CA . LEU B 1 92 ? 15.398 -1.578 -4.301 1 94.38 92 LEU B CA 1
ATOM 3182 C C . LEU B 1 92 ? 14.031 -1.264 -3.688 1 94.38 92 LEU B C 1
ATOM 3184 O O . LEU B 1 92 ? 13.656 -0.095 -3.568 1 94.38 92 LEU B O 1
ATOM 3188 N N . TYR B 1 93 ? 13.32 -2.311 -3.318 1 93.62 93 TYR B N 1
ATOM 3189 C CA . TYR B 1 93 ? 11.977 -2.154 -2.764 1 93.62 93 TYR B CA 1
ATOM 3190 C C . TYR B 1 93 ? 11.969 -2.438 -1.267 1 93.62 93 TYR B C 1
ATOM 3192 O O . TYR B 1 93 ? 10.977 -2.182 -0.584 1 93.62 93 TYR B O 1
ATOM 3200 N N . GLY B 1 94 ? 13.055 -3.035 -0.719 1 91.19 94 GLY B N 1
ATOM 3201 C CA . GLY B 1 94 ? 13.102 -3.4 0.687 1 91.19 94 GLY B CA 1
ATOM 3202 C C . GLY B 1 94 ? 12.242 -4.605 1.023 1 91.19 94 GLY B C 1
ATOM 3203 O O . GLY B 1 94 ? 11.625 -4.652 2.086 1 91.19 94 GLY B O 1
ATOM 3204 N N . VAL B 1 95 ? 12.117 -5.508 0.105 1 92.25 95 VAL B N 1
ATOM 3205 C CA . VAL B 1 95 ? 11.289 -6.688 0.32 1 92.25 95 VAL B CA 1
ATOM 3206 C C . VAL B 1 95 ? 12.117 -7.793 0.964 1 92.25 95 VAL B C 1
ATOM 3208 O O . VAL B 1 95 ? 13.336 -7.859 0.769 1 92.25 95 VAL B O 1
ATOM 3211 N N . LYS B 1 96 ? 11.438 -8.664 1.663 1 90.75 96 LYS B N 1
ATOM 3212 C CA . LYS B 1 96 ? 12.109 -9.766 2.354 1 90.75 96 LYS B CA 1
ATOM 3213 C C . LYS B 1 96 ? 12.016 -11.062 1.548 1 90.75 96 LYS B C 1
ATOM 3215 O O . LYS B 1 96 ? 12.859 -11.945 1.687 1 90.75 96 LYS B O 1
ATOM 3220 N N . GLU B 1 97 ? 10.969 -11.164 0.726 1 95.81 97 GLU B N 1
ATOM 3221 C CA . GLU B 1 97 ? 10.773 -12.359 -0.09 1 95.81 97 GLU B CA 1
ATOM 3222 C C . GLU B 1 97 ? 11.617 -12.305 -1.361 1 95.81 97 GLU B C 1
ATOM 3224 O O . GLU B 1 97 ? 11.93 -11.219 -1.857 1 95.81 97 GLU B O 1
ATOM 3229 N N . ALA B 1 98 ? 11.969 -13.438 -1.838 1 97.81 98 ALA B N 1
ATOM 3230 C CA . ALA B 1 98 ? 12.531 -13.539 -3.182 1 97.81 98 ALA B CA 1
ATOM 3231 C C . ALA B 1 98 ? 11.438 -13.516 -4.242 1 97.81 98 ALA B C 1
ATOM 3233 O O . ALA B 1 98 ? 10.273 -13.812 -3.949 1 97.81 98 ALA B O 1
ATOM 3234 N N . TYR B 1 99 ? 11.82 -13.133 -5.406 1 98.31 99 TYR B N 1
ATOM 3235 C CA . TYR B 1 99 ? 10.898 -13.07 -6.531 1 98.31 99 TYR B CA 1
ATOM 3236 C C . TYR B 1 99 ? 11.516 -13.703 -7.773 1 98.31 99 TYR B C 1
ATOM 3238 O O . TYR B 1 99 ? 12.695 -13.508 -8.062 1 98.31 99 TYR B O 1
ATOM 3246 N N . GLY B 1 100 ? 10.734 -14.469 -8.43 1 98.19 100 GLY B N 1
ATOM 3247 C CA . GLY B 1 100 ? 11.289 -15.016 -9.656 1 98.19 100 GLY B CA 1
ATOM 3248 C C . GLY B 1 100 ? 10.328 -15.945 -10.383 1 98.19 100 GLY B C 1
ATOM 3249 O O . GLY B 1 100 ? 9.133 -15.984 -10.062 1 98.19 100 GLY B O 1
ATOM 3250 N N . PHE B 1 101 ? 10.883 -16.516 -11.43 1 98.44 101 PHE B N 1
ATOM 3251 C CA . PHE B 1 101 ? 10.203 -17.484 -12.266 1 98.44 101 PHE B CA 1
ATOM 3252 C C . PHE B 1 101 ? 10.961 -18.812 -12.266 1 98.44 101 PHE B C 1
ATOM 3254 O O . PHE B 1 101 ? 12.18 -18.828 -12.406 1 98.44 101 PHE B O 1
ATOM 3261 N N . LEU B 1 102 ? 10.18 -19.812 -12.078 1 98.81 102 LEU B N 1
ATOM 3262 C CA . LEU B 1 102 ? 10.75 -21.141 -12.289 1 98.81 102 LEU B CA 1
ATOM 3263 C C . LEU B 1 102 ? 10.539 -21.594 -13.734 1 98.81 102 LEU B C 1
ATOM 3265 O O . LEU B 1 102 ? 11.383 -22.312 -14.289 1 98.81 102 LEU B O 1
ATOM 3269 N N . THR B 1 103 ? 9.445 -21.25 -14.289 1 98.69 103 THR B N 1
ATOM 3270 C CA . THR B 1 103 ? 9.07 -21.547 -15.664 1 98.69 103 THR B CA 1
ATOM 3271 C C . THR B 1 103 ? 8.555 -20.297 -16.359 1 98.69 103 THR B C 1
ATOM 3273 O O . THR B 1 103 ? 8.156 -19.328 -15.711 1 98.69 103 THR B O 1
ATOM 3276 N N . ARG B 1 104 ? 8.68 -20.312 -17.656 1 97.38 104 ARG B N 1
ATOM 3277 C CA . ARG B 1 104 ? 8.07 -19.281 -18.484 1 97.38 104 ARG B CA 1
ATOM 3278 C C . ARG B 1 104 ? 7.113 -19.906 -19.5 1 97.38 104 ARG B C 1
ATOM 3280 O O . ARG B 1 104 ? 7.215 -21.094 -19.828 1 97.38 104 ARG B O 1
ATOM 3287 N N . GLY B 1 105 ? 6.184 -19.109 -19.938 1 96.88 105 GLY B N 1
ATOM 3288 C CA . GLY B 1 105 ? 5.234 -19.594 -20.922 1 96.88 105 GLY B CA 1
ATOM 3289 C C . GLY B 1 105 ? 4.066 -20.344 -20.328 1 96.88 105 GLY B C 1
ATOM 3290 O O . GLY B 1 105 ? 3.906 -20.391 -19.109 1 96.88 105 GLY B O 1
ATOM 3291 N N . CYS B 1 106 ? 3.262 -20.844 -21.219 1 97.69 106 CYS B N 1
ATOM 3292 C CA . CYS B 1 106 ? 2.072 -21.578 -20.797 1 97.69 106 CYS B CA 1
ATOM 3293 C C . CYS B 1 106 ? 1.593 -22.531 -21.891 1 97.69 106 CYS B C 1
ATOM 3295 O O . CYS B 1 106 ? 1.728 -22.219 -23.078 1 97.69 106 CYS B O 1
ATOM 3297 N N . VAL B 1 107 ? 1.005 -23.609 -21.5 1 97.06 107 VAL B N 1
ATOM 3298 C CA . VAL B 1 107 ? 0.52 -24.609 -22.438 1 97.06 107 VAL B CA 1
ATOM 3299 C C . VAL B 1 107 ? -0.911 -24.266 -22.859 1 97.06 107 VAL B C 1
ATOM 3301 O O . VAL B 1 107 ? -1.395 -24.75 -23.891 1 97.06 107 VAL B O 1
ATOM 3304 N N . ASN B 1 108 ? -1.584 -23.484 -21.969 1 95.62 108 ASN B N 1
ATOM 3305 C CA . ASN B 1 108 ? -2.973 -23.141 -22.25 1 95.62 108 ASN B CA 1
ATOM 3306 C C . ASN B 1 108 ? -3.074 -22.062 -23.312 1 95.62 108 ASN B C 1
ATOM 3308 O O . ASN B 1 108 ? -2.113 -21.328 -23.547 1 95.62 108 ASN B O 1
ATOM 3312 N N . ARG B 1 109 ? -4.176 -22.078 -23.969 1 93.19 109 ARG B N 1
ATOM 3313 C CA . ARG B 1 109 ? -4.438 -21.078 -25 1 93.19 109 ARG B CA 1
ATOM 3314 C C . ARG B 1 109 ? -5.734 -20.328 -24.719 1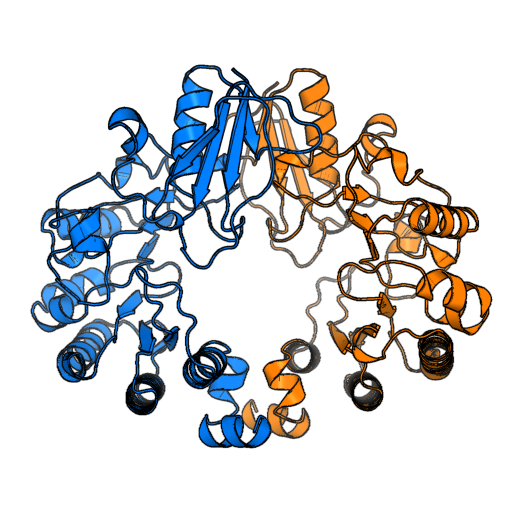 93.19 109 ARG B C 1
ATOM 3316 O O . ARG B 1 109 ? -6.598 -20.234 -25.594 1 93.19 109 ARG B O 1
ATOM 3323 N N . CYS B 1 110 ? -5.773 -19.844 -23.531 1 92.81 110 CYS B N 1
ATOM 3324 C CA . CYS B 1 110 ? -6.977 -19.125 -23.156 1 92.81 110 CYS B CA 1
ATOM 3325 C C . CYS B 1 110 ? -7.145 -17.859 -23.984 1 92.81 110 CYS B C 1
ATOM 3327 O O . CYS B 1 110 ? -6.172 -17.141 -24.234 1 92.81 110 CYS B O 1
ATOM 3329 N N . SER B 1 111 ? -8.336 -17.547 -24.438 1 89 111 SER B N 1
ATOM 3330 C CA . SER B 1 111 ? -8.602 -16.438 -25.359 1 89 111 SER B CA 1
ATOM 3331 C C . SER B 1 111 ? -8.383 -15.094 -24.672 1 89 111 SER B C 1
ATOM 3333 O O . SER B 1 111 ? -8.219 -14.078 -25.344 1 89 111 SER B O 1
ATOM 3335 N N . TRP B 1 112 ? -8.406 -15.07 -23.359 1 89.81 112 TRP B N 1
ATOM 3336 C CA . TRP B 1 112 ? -8.297 -13.812 -22.625 1 89.81 112 TRP B CA 1
ATOM 3337 C C . TRP B 1 112 ? -6.875 -13.609 -22.094 1 89.81 112 TRP B C 1
ATOM 3339 O O . TRP B 1 112 ? -6.609 -12.656 -21.375 1 89.81 112 TRP B O 1
ATOM 3349 N N . CYS B 1 113 ? -6.02 -14.5 -22.516 1 92.19 113 CYS B N 1
ATOM 3350 C CA . CYS B 1 113 ? -4.676 -14.5 -21.938 1 92.19 113 CYS B CA 1
ATOM 3351 C C . CYS B 1 113 ? -3.645 -14.062 -22.969 1 92.19 113 CYS B C 1
ATOM 3353 O O . CYS B 1 113 ? -3.672 -14.516 -24.109 1 92.19 113 CYS B O 1
ATOM 3355 N N . VAL B 1 114 ? -2.715 -13.258 -22.578 1 91.38 114 VAL B N 1
ATOM 3356 C CA . VAL B 1 114 ? -1.704 -12.734 -23.484 1 91.38 114 VAL B CA 1
ATOM 3357 C C . VAL B 1 114 ? -0.48 -13.641 -23.484 1 91.38 114 VAL B C 1
ATOM 3359 O O . VAL B 1 114 ? 0.37 -13.547 -24.375 1 91.38 114 VAL B O 1
ATOM 3362 N N . VAL B 1 115 ? -0.353 -14.562 -22.578 1 93.12 115 VAL B N 1
ATOM 3363 C CA . VAL B 1 115 ? 0.881 -15.266 -22.25 1 93.12 115 VAL B CA 1
ATOM 3364 C C . VAL B 1 115 ? 1.334 -16.094 -23.453 1 93.12 115 VAL B C 1
ATOM 3366 O O . VAL B 1 115 ? 2.506 -16.047 -23.828 1 93.12 115 VAL B O 1
ATOM 3369 N N . PRO B 1 116 ? 0.429 -16.797 -24.094 1 91.38 116 PRO B N 1
ATOM 3370 C CA . PRO B 1 116 ? 0.902 -17.594 -25.234 1 91.38 116 PRO B CA 1
ATOM 3371 C C . PRO B 1 116 ? 1.556 -16.75 -26.312 1 91.38 116 PRO B C 1
ATOM 3373 O O . PRO B 1 116 ? 2.541 -17.172 -26.922 1 91.38 116 PRO B O 1
ATOM 3376 N N . HIS B 1 117 ? 1.059 -15.633 -26.5 1 89.69 117 HIS B N 1
ATOM 3377 C CA . HIS B 1 117 ? 1.609 -14.719 -27.484 1 89.69 117 HIS B CA 1
ATOM 3378 C C . HIS B 1 117 ? 2.916 -14.102 -27 1 89.69 117 HIS B C 1
ATOM 3380 O O . HIS B 1 117 ? 3.883 -14.008 -27.766 1 89.69 117 HIS B O 1
ATOM 3386 N N . LYS B 1 118 ? 2.975 -13.82 -25.781 1 92.44 118 LYS B N 1
ATOM 3387 C CA . LYS B 1 118 ? 4.078 -13.055 -25.219 1 92.44 118 LYS B CA 1
ATOM 3388 C C . LYS B 1 118 ? 5.254 -13.961 -24.859 1 92.44 118 LYS B C 1
ATOM 3390 O O . LYS B 1 118 ? 6.414 -13.578 -25.031 1 92.44 118 LYS B O 1
ATOM 3395 N N . GLU B 1 119 ? 4.945 -15.172 -24.391 1 94.56 119 GLU B N 1
ATOM 3396 C CA . GLU B 1 119 ? 6.016 -15.969 -23.797 1 94.56 119 GLU B CA 1
ATOM 3397 C C . GLU B 1 119 ? 6.121 -17.328 -24.469 1 94.56 119 GLU B C 1
ATOM 3399 O O . GLU B 1 119 ? 7.098 -18.062 -24.281 1 94.56 119 GLU B O 1
ATOM 3404 N N . GLY B 1 120 ? 5.156 -17.719 -25.203 1 94.56 120 GLY B N 1
ATOM 3405 C CA . GLY B 1 120 ? 5.207 -18.984 -25.906 1 94.56 120 GLY B CA 1
ATOM 3406 C C . GLY B 1 120 ? 4.863 -20.172 -25.031 1 94.56 120 GLY B C 1
ATOM 3407 O O . GLY B 1 120 ? 4.051 -20.062 -24.109 1 94.56 120 GLY B O 1
ATOM 3408 N N . GLU B 1 121 ? 5.414 -21.312 -25.359 1 96.75 121 GLU B N 1
ATOM 3409 C CA . GLU B 1 121 ? 5.113 -22.562 -24.656 1 96.75 121 GLU B CA 1
ATOM 3410 C C . GLU B 1 121 ? 5.852 -22.641 -23.328 1 96.75 121 GLU B C 1
ATOM 3412 O O . GLU B 1 121 ? 6.883 -22 -23.141 1 96.75 121 GLU B O 1
ATOM 3417 N N . VAL B 1 122 ? 5.301 -23.484 -22.484 1 97.81 122 VAL B N 1
ATOM 3418 C CA . VAL B 1 122 ? 5.891 -23.625 -21.156 1 97.81 122 VAL B CA 1
ATOM 3419 C C . VAL B 1 122 ? 7.289 -24.234 -21.281 1 97.81 122 VAL B C 1
ATOM 3421 O O . VAL B 1 122 ? 7.512 -25.141 -22.062 1 97.81 122 VAL B O 1
ATOM 3424 N N . ARG B 1 123 ? 8.25 -23.688 -20.578 1 98.12 123 ARG B N 1
ATOM 3425 C CA . ARG B 1 123 ? 9.633 -24.172 -20.594 1 98.12 123 ARG B CA 1
ATOM 3426 C C . ARG B 1 123 ? 10.328 -23.875 -19.266 1 98.12 123 ARG B C 1
ATOM 3428 O O . ARG B 1 123 ? 9.93 -22.969 -18.547 1 98.12 123 ARG B O 1
ATOM 3435 N N . ALA B 1 124 ? 11.344 -24.688 -19.062 1 98.44 124 ALA B N 1
ATOM 3436 C CA . ALA B 1 124 ? 12.188 -24.453 -17.891 1 98.44 124 ALA B CA 1
ATOM 3437 C C . ALA B 1 124 ? 12.844 -23.062 -17.969 1 98.44 124 ALA B C 1
ATOM 3439 O O . ALA B 1 124 ? 13.242 -22.625 -19.047 1 98.44 124 ALA B O 1
ATOM 3440 N N . HIS B 1 125 ? 12.969 -22.391 -16.844 1 98.25 125 HIS B N 1
ATOM 3441 C CA . HIS B 1 125 ? 13.516 -21.031 -16.875 1 98.25 125 HIS B CA 1
ATOM 3442 C C . HIS B 1 125 ? 14.641 -20.875 -15.852 1 98.25 125 HIS B C 1
ATOM 3444 O O . HIS B 1 125 ? 15.75 -20.469 -16.203 1 98.25 125 HIS B O 1
ATOM 3450 N N . ALA B 1 126 ? 14.375 -21.156 -14.555 1 98.56 126 ALA B N 1
ATOM 3451 C CA . ALA B 1 126 ? 15.414 -20.969 -13.547 1 98.56 126 ALA B CA 1
ATOM 3452 C C . ALA B 1 126 ? 15.25 -21.969 -12.406 1 98.56 126 ALA B C 1
ATOM 3454 O O . ALA B 1 126 ? 14.156 -22.484 -12.172 1 98.56 126 ALA B O 1
ATOM 3455 N N . ASP B 1 127 ? 16.344 -22.219 -11.789 1 98.62 127 ASP B N 1
ATOM 3456 C CA . ASP B 1 127 ? 16.344 -22.922 -10.516 1 98.62 127 ASP B CA 1
ATOM 3457 C C . ASP B 1 127 ? 16.016 -21.984 -9.359 1 98.62 127 ASP B C 1
ATOM 3459 O O . ASP B 1 127 ? 16.484 -20.844 -9.328 1 98.62 127 ASP B O 1
ATOM 3463 N N . ILE B 1 128 ? 15.195 -22.5 -8.391 1 98.62 128 ILE B N 1
ATOM 3464 C CA . ILE B 1 128 ? 14.75 -21.688 -7.27 1 98.62 128 ILE B CA 1
ATOM 3465 C C . ILE B 1 128 ? 15.961 -21.078 -6.566 1 98.62 128 ILE B C 1
ATOM 3467 O O . ILE B 1 128 ? 15.883 -19.969 -6.047 1 98.62 128 ILE B O 1
ATOM 3471 N N . GLU B 1 129 ? 17.109 -21.656 -6.547 1 98.12 129 GLU B N 1
ATOM 3472 C CA . GLU B 1 129 ? 18.281 -21.188 -5.836 1 98.12 129 GLU B CA 1
ATOM 3473 C C . GLU B 1 129 ? 18.953 -20.031 -6.578 1 98.12 129 GLU B C 1
ATOM 3475 O O . GLU B 1 129 ? 19.828 -19.344 -6.023 1 98.12 129 GLU B O 1
ATOM 3480 N N . GLU B 1 130 ? 18.594 -19.875 -7.84 1 97.38 130 GLU B N 1
ATOM 3481 C CA . GLU B 1 130 ? 19.172 -18.797 -8.648 1 97.38 130 GLU B CA 1
ATOM 3482 C C . GLU B 1 130 ? 18.859 -17.438 -8.055 1 97.38 130 GLU B C 1
ATOM 3484 O O . GLU B 1 130 ? 19.656 -16.5 -8.188 1 97.38 130 GLU B O 1
ATOM 3489 N N . PHE B 1 131 ? 17.703 -17.375 -7.301 1 98.06 131 PHE B N 1
ATOM 3490 C CA . PHE B 1 131 ? 17.297 -16.016 -6.918 1 98.06 131 PHE B CA 1
ATOM 3491 C C . PHE B 1 131 ? 16.859 -15.977 -5.457 1 98.06 131 PHE B C 1
ATOM 3493 O O . PHE B 1 131 ? 16.422 -14.938 -4.961 1 98.06 131 PHE B O 1
ATOM 3500 N N . LEU B 1 132 ? 16.984 -17.031 -4.695 1 97.5 132 LEU B N 1
ATOM 3501 C CA . LEU B 1 132 ? 16.594 -17.047 -3.289 1 97.5 132 LEU B CA 1
ATOM 3502 C C . LEU B 1 132 ? 17.516 -16.141 -2.471 1 97.5 132 LEU B C 1
ATOM 3504 O O . LEU B 1 132 ? 17.047 -15.43 -1.575 1 97.5 132 LEU B O 1
ATOM 3508 N N . ASP B 1 133 ? 18.828 -16.172 -2.881 1 95.38 133 ASP B N 1
ATOM 3509 C CA . ASP B 1 133 ? 19.828 -15.359 -2.189 1 95.38 133 ASP B CA 1
ATOM 3510 C C . ASP B 1 133 ? 19.734 -15.531 -0.676 1 95.38 133 ASP B C 1
ATOM 3512 O O . ASP B 1 133 ? 19.703 -14.547 0.064 1 95.38 133 ASP B O 1
ATOM 3516 N N . GLY B 1 134 ? 19.516 -16.797 -0.197 1 93.38 134 GLY B N 1
ATOM 3517 C CA . GLY B 1 134 ? 19.5 -17.125 1.22 1 93.38 134 GLY B CA 1
ATOM 3518 C C . GLY B 1 134 ? 18.141 -16.906 1.865 1 93.38 134 GLY B C 1
ATOM 3519 O O . GLY B 1 134 ? 17.953 -17.219 3.045 1 93.38 134 GLY B O 1
ATOM 3520 N N . ARG B 1 135 ? 17.188 -16.453 1.159 1 95.94 135 ARG B N 1
ATOM 3521 C CA . ARG B 1 135 ? 15.844 -16.188 1.683 1 95.94 135 ARG B CA 1
ATOM 3522 C C . ARG B 1 135 ? 15.047 -17.484 1.825 1 95.94 135 ARG B C 1
ATOM 3524 O O . ARG B 1 135 ? 15.32 -18.469 1.129 1 95.94 135 ARG B O 1
ATOM 3531 N N . LYS B 1 136 ? 14.07 -17.375 2.719 1 96.19 136 LYS B N 1
ATOM 3532 C CA . LYS B 1 136 ? 13.273 -18.562 3.002 1 96.19 136 LYS B CA 1
ATOM 3533 C C . LYS B 1 136 ? 11.836 -18.391 2.52 1 96.19 136 LYS B C 1
ATOM 3535 O O . LYS B 1 136 ? 10.984 -19.25 2.754 1 96.19 136 LYS B O 1
ATOM 3540 N N . ARG B 1 137 ? 11.586 -17.281 1.909 1 97.81 137 ARG B N 1
ATOM 3541 C CA . ARG B 1 137 ? 10.281 -17 1.319 1 97.81 137 ARG B CA 1
ATOM 3542 C C . ARG B 1 137 ? 10.43 -16.516 -0.119 1 97.81 137 ARG B C 1
ATOM 3544 O O . ARG B 1 137 ? 11.359 -15.766 -0.438 1 97.81 137 ARG B O 1
ATOM 3551 N N . ALA B 1 138 ? 9.508 -16.938 -0.957 1 98.5 138 ALA B N 1
ATOM 3552 C CA . ALA B 1 138 ? 9.594 -16.531 -2.359 1 98.5 138 ALA B CA 1
ATOM 3553 C C . ALA B 1 138 ? 8.211 -16.359 -2.971 1 98.5 138 ALA B C 1
ATOM 3555 O O . ALA B 1 138 ? 7.293 -17.141 -2.68 1 98.5 138 ALA B O 1
ATOM 3556 N N . VAL B 1 139 ? 8.078 -15.344 -3.715 1 98.5 139 VAL B N 1
ATOM 3557 C CA . VAL B 1 139 ? 6.914 -15.148 -4.57 1 98.5 139 VAL B CA 1
ATOM 3558 C C . VAL B 1 139 ? 7.246 -15.562 -6 1 98.5 139 VAL B C 1
ATOM 3560 O O . VAL B 1 139 ? 8.156 -15.008 -6.621 1 98.5 139 VAL B O 1
ATOM 3563 N N . LEU B 1 140 ? 6.555 -16.5 -6.441 1 98.75 140 LEU B N 1
ATOM 3564 C CA . LEU B 1 140 ? 6.809 -17.094 -7.754 1 98.75 140 LEU B CA 1
ATOM 3565 C C . LEU B 1 140 ? 5.734 -16.672 -8.75 1 98.75 140 LEU B C 1
ATOM 3567 O O . LEU B 1 140 ? 4.539 -16.766 -8.461 1 98.75 140 LEU B O 1
ATOM 3571 N N . LEU B 1 141 ? 6.172 -16.234 -9.93 1 98 141 LEU B N 1
ATOM 3572 C CA . LEU B 1 141 ? 5.293 -15.516 -10.852 1 98 141 LEU B CA 1
ATOM 3573 C C . LEU B 1 141 ? 4.996 -16.375 -12.078 1 98 141 LEU B C 1
ATOM 3575 O O . LEU B 1 141 ? 4.613 -15.844 -13.125 1 98 141 LEU B O 1
ATOM 3579 N N . ASP B 1 142 ? 5.129 -17.625 -11.984 1 98.25 142 ASP B N 1
ATOM 3580 C CA . ASP B 1 142 ? 4.945 -18.562 -13.094 1 98.25 142 ASP B CA 1
ATOM 3581 C C . ASP B 1 142 ? 3.494 -18.562 -13.562 1 98.25 142 ASP B C 1
ATOM 3583 O O . ASP B 1 142 ? 2.57 -18.484 -12.758 1 98.25 142 ASP B O 1
ATOM 3587 N N . ASN B 1 143 ? 3.33 -18.797 -14.828 1 96.75 143 ASN B N 1
ATOM 3588 C CA . ASN B 1 143 ? 1.992 -18.828 -15.406 1 96.75 143 ASN B CA 1
ATOM 3589 C C . ASN B 1 143 ? 1.351 -20.203 -15.266 1 96.75 143 ASN B C 1
ATOM 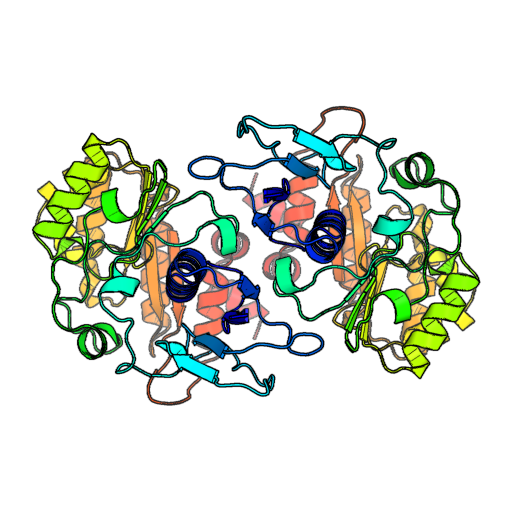3591 O O . ASN B 1 143 ? 0.144 -20.312 -15.039 1 96.75 143 ASN B O 1
ATOM 3595 N N . ASN B 1 144 ? 2.105 -21.203 -15.492 1 97.38 144 ASN B N 1
ATOM 3596 C CA . ASN B 1 144 ? 1.615 -22.578 -15.422 1 97.38 144 ASN B CA 1
ATOM 3597 C C . ASN B 1 144 ? 2.725 -23.547 -15.031 1 97.38 144 ASN B C 1
ATOM 3599 O O . ASN B 1 144 ? 3.072 -24.438 -15.812 1 97.38 144 ASN B O 1
ATOM 3603 N N . VAL B 1 145 ? 3.158 -23.422 -13.82 1 98.62 145 VAL B N 1
ATOM 3604 C CA . VAL B 1 145 ? 4.32 -24.156 -13.328 1 98.62 145 VAL B CA 1
ATOM 3605 C C . VAL B 1 145 ? 3.998 -25.641 -13.266 1 98.62 145 VAL B C 1
ATOM 3607 O O . VAL B 1 145 ? 4.875 -26.484 -13.484 1 98.62 145 VAL B O 1
ATOM 3610 N N . LEU B 1 146 ? 2.764 -26 -13.07 1 98.62 146 LEU B N 1
ATOM 3611 C CA . LEU B 1 146 ? 2.373 -27.391 -12.898 1 98.62 146 LEU B CA 1
ATOM 3612 C C . LEU B 1 146 ? 2.418 -28.141 -14.227 1 98.62 146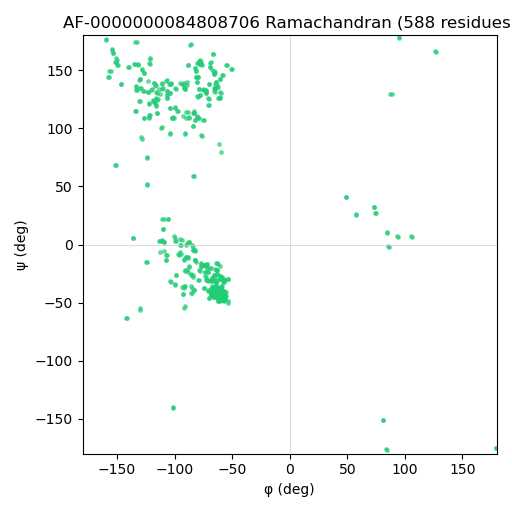 LEU B C 1
ATOM 3614 O O . LEU B 1 146 ? 2.406 -29.375 -14.25 1 98.62 146 LEU B O 1
ATOM 3618 N N . ALA B 1 147 ? 2.436 -27.422 -15.344 1 97.5 147 ALA B N 1
ATOM 3619 C CA . ALA B 1 147 ? 2.434 -28.031 -16.672 1 97.5 147 ALA B CA 1
ATOM 3620 C C . ALA B 1 147 ? 3.848 -28.422 -17.094 1 97.5 147 ALA B C 1
ATOM 3622 O O . ALA B 1 147 ? 4.043 -28.984 -18.172 1 97.5 147 ALA B O 1
ATOM 3623 N N . SER B 1 148 ? 4.832 -28.141 -16.297 1 98 148 SER B N 1
ATOM 3624 C CA . SER B 1 148 ? 6.238 -28.375 -16.594 1 98 148 SER B CA 1
ATOM 3625 C C . SER B 1 148 ? 6.84 -29.406 -15.641 1 98 148 SER B C 1
ATOM 3627 O O . SER B 1 148 ? 6.73 -29.281 -14.422 1 98 148 SER B O 1
ATOM 3629 N N . GLU B 1 149 ? 7.527 -30.391 -16.266 1 98.12 149 GLU B N 1
ATOM 3630 C CA . GLU B 1 149 ? 8.25 -31.344 -15.414 1 98.12 149 GLU B CA 1
ATOM 3631 C C . GLU B 1 149 ? 9.289 -30.625 -14.555 1 98.12 149 GLU B C 1
ATOM 3633 O O . GLU B 1 149 ? 9.461 -30.953 -13.375 1 98.12 149 GLU B O 1
ATOM 3638 N N . TRP B 1 150 ? 9.914 -29.703 -15.188 1 98.69 150 TRP B N 1
ATOM 3639 C CA . TRP B 1 150 ? 10.859 -28.891 -14.438 1 98.69 150 TRP B CA 1
ATOM 3640 C C . TRP B 1 150 ? 10.172 -28.188 -13.281 1 98.69 150 TRP B C 1
ATOM 3642 O O . TRP B 1 150 ? 10.688 -28.172 -12.156 1 98.69 150 TRP B O 1
ATOM 3652 N N . GLY B 1 151 ? 9.031 -27.625 -13.547 1 98.75 151 GLY B N 1
ATOM 3653 C CA . GLY B 1 151 ? 8.266 -26.969 -12.508 1 98.75 151 GLY B CA 1
ATOM 3654 C C . GLY B 1 151 ? 7.953 -27.859 -11.328 1 98.75 151 GLY B C 1
ATOM 3655 O O . GLY B 1 151 ? 8.141 -27.469 -10.172 1 98.75 151 GLY B O 1
ATOM 3656 N N . LEU B 1 152 ? 7.512 -29.016 -11.617 1 98.75 152 LEU B N 1
ATOM 3657 C CA . LEU B 1 152 ? 7.184 -29.984 -10.562 1 98.75 152 LEU B CA 1
ATOM 3658 C C . LEU B 1 152 ? 8.422 -30.344 -9.758 1 98.75 152 LEU B C 1
ATOM 3660 O O . LEU B 1 152 ? 8.367 -30.438 -8.531 1 98.75 152 LEU B O 1
ATOM 3664 N N . MET B 1 153 ? 9.508 -30.5 -10.477 1 98.81 153 MET B N 1
ATOM 3665 C CA . MET B 1 153 ? 10.773 -30.797 -9.797 1 98.81 153 MET B CA 1
ATOM 3666 C C . MET B 1 153 ? 11.164 -29.656 -8.867 1 98.81 153 MET B C 1
ATOM 3668 O O . MET B 1 153 ? 11.648 -29.891 -7.758 1 98.81 153 MET B O 1
ATOM 3672 N N . GLN B 1 154 ? 10.969 -28.469 -9.344 1 98.88 154 GLN B N 1
ATOM 3673 C CA . GLN B 1 154 ? 11.305 -27.297 -8.523 1 98.88 154 GLN B CA 1
ATOM 3674 C C . GLN B 1 154 ? 10.414 -27.219 -7.289 1 98.88 154 GLN B C 1
ATOM 3676 O O . GLN B 1 154 ? 10.867 -26.828 -6.207 1 98.88 154 GLN B O 1
ATOM 3681 N N . ILE B 1 155 ? 9.125 -27.562 -7.395 1 98.88 155 ILE B N 1
ATOM 3682 C CA . ILE B 1 155 ? 8.219 -27.547 -6.25 1 98.88 155 ILE B CA 1
ATOM 3683 C C . ILE B 1 155 ? 8.664 -28.594 -5.227 1 98.88 155 ILE B C 1
ATOM 3685 O O . ILE B 1 155 ? 8.648 -28.328 -4.02 1 98.88 155 ILE B O 1
ATOM 3689 N N . GLU B 1 156 ? 9.094 -29.719 -5.695 1 98.88 156 GLU B N 1
ATOM 3690 C CA . GLU B 1 156 ? 9.641 -30.734 -4.789 1 98.88 156 GLU B CA 1
ATOM 3691 C C . GLU B 1 156 ? 10.867 -30.188 -4.047 1 98.88 156 GLU B C 1
ATOM 3693 O O . GLU B 1 156 ? 11.008 -30.391 -2.84 1 98.88 156 GLU B O 1
ATOM 3698 N N . LYS B 1 157 ? 11.703 -29.578 -4.801 1 98.81 157 LYS B N 1
ATOM 3699 C CA . LYS B 1 157 ? 12.898 -28.984 -4.211 1 98.81 157 LYS B CA 1
ATOM 3700 C C . LYS B 1 157 ? 12.531 -27.938 -3.166 1 98.81 157 LYS B C 1
ATOM 3702 O O . LYS B 1 157 ? 13.141 -27.875 -2.096 1 98.81 157 LYS B O 1
ATOM 3707 N N . ILE B 1 158 ? 11.555 -27.109 -3.449 1 98.81 158 ILE B N 1
ATOM 3708 C CA . ILE B 1 158 ? 11.055 -26.078 -2.541 1 98.81 158 ILE B CA 1
ATOM 3709 C C . ILE B 1 158 ? 10.602 -26.734 -1.232 1 98.81 158 ILE B C 1
ATOM 3711 O O . ILE B 1 158 ? 10.938 -26.25 -0.148 1 98.81 158 ILE B O 1
ATOM 3715 N N . VAL B 1 159 ? 9.852 -27.812 -1.375 1 98.81 159 VAL B N 1
ATOM 3716 C CA . VAL B 1 159 ? 9.375 -28.547 -0.205 1 98.81 159 VAL B CA 1
ATOM 3717 C C . VAL B 1 159 ? 10.57 -29.062 0.6 1 98.81 159 VAL B C 1
ATOM 3719 O O . VAL B 1 159 ? 10.633 -28.875 1.818 1 98.81 159 VAL B O 1
ATOM 3722 N N . ARG B 1 160 ? 11.539 -29.625 -0.083 1 98.62 160 ARG B N 1
ATOM 3723 C CA . ARG B 1 160 ? 12.711 -30.188 0.578 1 98.62 160 ARG B CA 1
ATOM 3724 C C . ARG B 1 160 ? 13.516 -29.109 1.297 1 98.62 160 ARG B C 1
ATOM 3726 O O . ARG B 1 160 ? 14.031 -29.328 2.391 1 98.62 160 ARG B O 1
ATOM 3733 N N . MET B 1 161 ? 13.594 -27.969 0.706 1 98.44 161 MET B N 1
ATOM 3734 C CA . MET B 1 161 ? 14.406 -26.875 1.244 1 98.44 161 MET B CA 1
ATOM 3735 C C . MET B 1 161 ? 13.641 -26.125 2.328 1 98.44 161 MET B C 1
ATOM 3737 O O . MET B 1 161 ? 14.211 -25.281 3.016 1 98.44 161 MET B O 1
ATOM 3741 N N . GLY B 1 162 ? 12.336 -26.359 2.439 1 98.12 162 GLY B N 1
ATOM 3742 C CA . GLY B 1 162 ? 11.523 -25.703 3.453 1 98.12 162 GLY B CA 1
ATOM 3743 C C . GLY B 1 162 ? 11.242 -24.25 3.145 1 98.12 162 GLY B C 1
ATOM 3744 O O . GLY B 1 162 ? 11.094 -23.438 4.055 1 98.12 162 GLY B O 1
ATOM 3745 N N . ILE B 1 163 ? 11.227 -23.844 1.844 1 98.44 163 ILE B N 1
ATOM 3746 C CA . ILE B 1 163 ? 10.953 -22.484 1.417 1 98.44 163 ILE B CA 1
ATOM 3747 C C . ILE B 1 163 ? 9.445 -22.234 1.43 1 98.44 163 ILE B C 1
ATOM 3749 O O . ILE B 1 163 ? 8.672 -23.047 0.92 1 98.44 163 ILE B O 1
ATOM 3753 N N . ARG B 1 164 ? 8.961 -21.219 2.064 1 98.5 164 ARG B N 1
ATOM 3754 C CA . ARG B 1 164 ? 7.57 -20.797 1.983 1 98.5 164 ARG B CA 1
ATOM 3755 C C . ARG B 1 164 ? 7.309 -20.016 0.698 1 98.5 164 ARG B C 1
ATOM 3757 O O . ARG B 1 164 ? 8.078 -19.109 0.344 1 98.5 164 ARG B O 1
ATOM 3764 N N . VAL B 1 165 ? 6.215 -20.344 0.01 1 98.69 165 VAL B N 1
ATOM 3765 C CA . VAL B 1 165 ? 6.098 -19.719 -1.305 1 98.69 165 VAL B CA 1
ATOM 3766 C C . VAL B 1 165 ? 4.68 -19.188 -1.498 1 98.69 165 VAL B C 1
ATOM 3768 O O . VAL B 1 165 ? 3.764 -19.547 -0.757 1 98.69 165 VAL B O 1
ATOM 3771 N N . ASP B 1 166 ? 4.543 -18.25 -2.32 1 98.38 166 ASP B N 1
ATOM 3772 C CA . ASP B 1 166 ? 3.305 -17.766 -2.922 1 98.38 166 ASP B CA 1
ATOM 3773 C C . ASP B 1 166 ? 3.367 -17.844 -4.445 1 98.38 166 ASP B C 1
ATOM 3775 O O . ASP B 1 166 ? 4.176 -17.172 -5.078 1 98.38 166 ASP B O 1
ATOM 3779 N N . PHE B 1 167 ? 2.652 -18.719 -5 1 98.5 167 PHE B N 1
ATOM 3780 C CA . PHE B 1 167 ? 2.463 -18.703 -6.445 1 98.5 167 PHE B CA 1
ATOM 3781 C C . PHE B 1 167 ? 1.373 -17.719 -6.836 1 98.5 167 PHE B C 1
ATOM 3783 O O . PHE B 1 167 ? 0.183 -18.016 -6.738 1 98.5 167 PHE B O 1
ATOM 3790 N N . ASN B 1 168 ? 1.814 -16.609 -7.422 1 96.31 168 ASN B N 1
ATOM 3791 C CA . ASN B 1 168 ? 0.946 -15.43 -7.496 1 96.31 168 ASN B CA 1
ATOM 3792 C C . ASN B 1 168 ? 0.002 -15.508 -8.695 1 96.31 168 ASN B C 1
ATOM 3794 O O . ASN B 1 168 ? -1.066 -14.898 -8.688 1 96.31 168 ASN B O 1
ATOM 3798 N N . GLN B 1 169 ? 0.236 -16.172 -9.859 1 93.75 169 GLN B N 1
ATOM 3799 C CA . GLN B 1 169 ? -0.58 -16.188 -11.07 1 93.75 169 GLN B CA 1
ATOM 3800 C C . GLN B 1 169 ? -1.617 -17.312 -11.016 1 93.75 169 GLN B C 1
ATOM 3802 O O . GLN B 1 169 ? -2.459 -17.422 -11.906 1 93.75 169 GLN B O 1
ATOM 3807 N N . GLY B 1 170 ? -1.777 -18.094 -10.062 1 93.75 170 GLY B N 1
ATOM 3808 C CA . GLY B 1 170 ? -2.764 -19.156 -9.914 1 93.75 170 GLY B CA 1
ATOM 3809 C C . GLY B 1 170 ? -2.312 -20.484 -10.508 1 93.75 170 GLY B C 1
ATOM 3810 O O . GLY B 1 170 ? -1.871 -20.531 -11.656 1 93.75 170 GLY B O 1
ATOM 3811 N N . LEU B 1 171 ? -2.412 -21.453 -9.773 1 98.19 171 LEU B N 1
ATOM 3812 C CA . LEU B 1 171 ? -2.104 -22.812 -10.211 1 98.19 171 LEU B CA 1
ATOM 3813 C C . LEU B 1 171 ? -3.262 -23.391 -11 1 98.19 171 LEU B C 1
ATOM 3815 O O . LEU B 1 171 ? -4.426 -23.109 -10.727 1 98.19 171 LEU B O 1
ATOM 3819 N N . ASP B 1 172 ? -2.945 -24.188 -12.008 1 97.75 172 ASP B N 1
ATOM 3820 C CA . ASP B 1 172 ? -3.928 -24.734 -12.93 1 97.75 172 ASP B CA 1
ATOM 3821 C C . ASP B 1 172 ? -4.711 -25.875 -12.281 1 97.75 172 ASP B C 1
ATOM 3823 O O . ASP B 1 172 ? -4.211 -27 -12.18 1 97.75 172 ASP B O 1
ATOM 3827 N N . ALA B 1 173 ? -5.934 -25.625 -11.945 1 98.19 173 ALA B N 1
ATOM 3828 C CA . ALA B 1 173 ? -6.785 -26.609 -11.273 1 98.19 173 ALA B CA 1
ATOM 3829 C C . ALA B 1 173 ? -6.957 -27.859 -12.117 1 98.19 173 ALA B C 1
ATOM 3831 O O . ALA B 1 173 ? -7.145 -28.953 -11.586 1 98.19 173 ALA B O 1
ATOM 3832 N N . ARG B 1 174 ? -6.906 -27.812 -13.414 1 97.06 174 ARG B N 1
ATOM 3833 C CA . ARG B 1 174 ? -7.066 -28.953 -14.312 1 97.06 174 ARG B CA 1
ATOM 3834 C C . ARG B 1 174 ? -5.961 -29.984 -14.094 1 97.06 174 ARG B C 1
ATOM 3836 O O . ARG B 1 174 ? -6.215 -31.188 -14.078 1 97.06 174 ARG B O 1
ATOM 3843 N N . ARG B 1 175 ? -4.793 -29.406 -13.898 1 97.62 175 ARG B N 1
ATOM 3844 C CA . ARG B 1 175 ? -3.648 -30.281 -13.672 1 97.62 175 ARG B CA 1
ATOM 3845 C C . ARG B 1 175 ? -3.766 -31 -12.336 1 97.62 175 ARG B C 1
ATOM 3847 O O . ARG B 1 175 ? -3.438 -32.188 -12.227 1 97.62 175 ARG B O 1
ATOM 3854 N N . ILE B 1 176 ? -4.215 -30.266 -11.352 1 98.5 176 ILE B N 1
ATOM 3855 C CA . ILE B 1 176 ? -4.406 -30.844 -10.031 1 98.5 176 ILE B CA 1
ATOM 3856 C C . ILE B 1 176 ? -5.488 -31.922 -10.086 1 98.5 176 ILE B C 1
ATOM 3858 O O . ILE B 1 176 ? -5.312 -33.031 -9.547 1 98.5 176 ILE B O 1
ATOM 3862 N N . ALA B 1 177 ? -6.586 -31.625 -10.781 1 98.19 177 ALA B N 1
ATOM 3863 C CA . ALA B 1 177 ? -7.723 -32.531 -10.891 1 98.19 177 ALA B CA 1
ATOM 3864 C C . ALA B 1 177 ? -7.328 -33.812 -11.617 1 98.19 177 ALA B C 1
ATOM 3866 O O . ALA B 1 177 ? -7.773 -34.906 -11.25 1 98.19 177 ALA B O 1
ATOM 3867 N N . ARG B 1 178 ? -6.457 -33.75 -12.594 1 96.44 178 ARG B N 1
ATOM 3868 C CA . ARG B 1 178 ? -6.141 -34.844 -13.477 1 96.44 178 ARG B CA 1
ATOM 3869 C C . ARG B 1 178 ? -4.973 -35.656 -12.93 1 96.44 178 ARG B C 1
ATOM 3871 O O . ARG B 1 178 ? -4.777 -36.812 -13.32 1 96.44 178 ARG B O 1
ATOM 3878 N N . THR B 1 179 ? -4.172 -35.094 -12.109 1 96.38 179 THR B N 1
ATOM 3879 C CA . THR B 1 179 ? -3.006 -35.75 -11.547 1 96.38 179 THR B CA 1
ATOM 3880 C C . THR B 1 179 ? -2.992 -35.625 -10.023 1 96.38 179 THR B C 1
ATOM 3882 O O . THR B 1 179 ? -2.346 -34.719 -9.477 1 96.38 179 THR B O 1
ATOM 3885 N N . PRO B 1 180 ? -3.582 -36.594 -9.328 1 96.06 180 PRO B N 1
ATOM 3886 C CA . PRO B 1 180 ? -3.738 -36.5 -7.875 1 96.06 180 PRO B CA 1
ATOM 3887 C C . PRO B 1 180 ? -2.41 -36.312 -7.148 1 96.06 180 PRO B C 1
ATOM 3889 O O . PRO B 1 180 ? -2.363 -35.688 -6.086 1 96.06 180 PRO B O 1
ATOM 3892 N N . GLU B 1 181 ? -1.346 -36.844 -7.742 1 97.75 181 GLU B N 1
ATOM 3893 C CA . GLU B 1 181 ? -0.024 -36.719 -7.137 1 97.75 181 GLU B CA 1
ATOM 3894 C C . GLU B 1 181 ? 0.366 -35.25 -6.965 1 97.75 181 GLU B C 1
ATOM 3896 O O . GLU B 1 181 ? 1.124 -34.906 -6.055 1 97.75 181 GLU B O 1
ATOM 3901 N N . ILE B 1 182 ? -0.146 -34.406 -7.801 1 98.5 182 ILE B N 1
ATOM 3902 C CA . ILE B 1 182 ? 0.145 -32.969 -7.719 1 98.5 182 ILE B CA 1
ATOM 3903 C C . ILE B 1 182 ? -0.497 -32.406 -6.465 1 98.5 182 ILE B C 1
ATOM 3905 O O . ILE B 1 182 ? 0.116 -31.578 -5.766 1 98.5 182 ILE B O 1
ATOM 3909 N N . ALA B 1 183 ? -1.731 -32.781 -6.16 1 98.5 183 ALA B N 1
ATOM 3910 C CA . ALA B 1 183 ? -2.402 -32.312 -4.945 1 98.5 183 ALA B CA 1
ATOM 3911 C C . ALA B 1 183 ? -1.604 -32.688 -3.701 1 98.5 183 ALA B C 1
ATOM 3913 O O . ALA B 1 183 ? -1.452 -31.891 -2.783 1 98.5 183 ALA B O 1
ATOM 3914 N N . ALA B 1 184 ? -1.124 -33.938 -3.729 1 98.5 184 ALA B N 1
ATOM 3915 C CA . ALA B 1 184 ? -0.316 -34.406 -2.605 1 98.5 184 ALA B CA 1
ATOM 3916 C C . ALA B 1 184 ? 0.95 -33.562 -2.455 1 98.5 184 ALA B C 1
ATOM 3918 O O . ALA B 1 184 ? 1.334 -33.219 -1.339 1 98.5 184 ALA B O 1
ATOM 3919 N N . LEU B 1 185 ? 1.593 -33.312 -3.551 1 98.75 185 LEU B N 1
ATOM 3920 C CA . LEU B 1 185 ? 2.799 -32.5 -3.553 1 98.75 185 LEU B CA 1
ATOM 3921 C C . LEU B 1 185 ? 2.504 -31.094 -3.025 1 98.75 185 LEU B C 1
ATOM 3923 O O . LEU B 1 185 ? 3.211 -30.594 -2.146 1 98.75 185 LEU B O 1
ATOM 3927 N N . LEU B 1 186 ? 1.424 -30.453 -3.461 1 98.81 186 LEU B N 1
ATOM 3928 C CA . LEU B 1 186 ? 1.072 -29.078 -3.094 1 98.81 186 LEU B CA 1
ATOM 3929 C C . LEU B 1 186 ? 0.688 -29 -1.621 1 98.81 186 LEU B C 1
ATOM 3931 O O . LEU B 1 186 ? 0.916 -27.969 -0.975 1 98.81 186 LEU B O 1
ATOM 3935 N N . ALA B 1 187 ? 0.123 -30.031 -1.103 1 98.5 187 ALA B N 1
ATOM 3936 C CA . ALA B 1 187 ? -0.271 -30.078 0.303 1 98.5 187 ALA B CA 1
ATOM 3937 C C . ALA B 1 187 ? 0.949 -30 1.217 1 98.5 187 ALA B C 1
ATOM 3939 O O . ALA B 1 187 ? 0.829 -29.656 2.396 1 98.5 187 ALA B O 1
ATOM 3940 N N . ARG B 1 188 ? 2.111 -30.359 0.677 1 98.5 188 ARG B N 1
ATOM 3941 C CA . ARG B 1 188 ? 3.338 -30.344 1.468 1 98.5 188 ARG B CA 1
ATOM 3942 C C . ARG B 1 188 ? 4.039 -29 1.382 1 98.5 188 ARG B C 1
ATOM 3944 O O . ARG B 1 188 ? 5.004 -28.75 2.105 1 98.5 188 ARG B O 1
ATOM 3951 N N . VAL B 1 189 ? 3.621 -28.141 0.487 1 98.56 189 VAL B N 1
ATOM 3952 C CA . VAL B 1 189 ? 4.219 -26.828 0.304 1 98.56 189 VAL B CA 1
ATOM 3953 C C . VAL B 1 189 ? 3.822 -25.906 1.462 1 98.56 189 VAL B C 1
ATOM 3955 O O . VAL B 1 189 ? 2.664 -25.906 1.89 1 98.56 189 VAL B O 1
ATOM 3958 N N . ARG B 1 190 ? 4.777 -25.234 1.995 1 98.12 190 ARG B N 1
ATOM 3959 C CA . ARG B 1 190 ? 4.473 -24.172 2.951 1 98.12 190 ARG B CA 1
ATOM 3960 C C . ARG B 1 190 ? 4.055 -22.891 2.234 1 98.12 190 ARG B C 1
ATOM 3962 O O . ARG B 1 190 ? 4.898 -22.172 1.681 1 98.12 190 ARG B O 1
ATOM 3969 N N . TRP B 1 191 ? 2.816 -22.594 2.377 1 98.19 191 TRP B N 1
ATOM 3970 C CA . TRP B 1 191 ? 2.25 -21.469 1.646 1 98.19 191 TRP B CA 1
ATOM 3971 C C . TRP B 1 191 ? 2.342 -20.188 2.469 1 98.19 191 TRP B C 1
ATOM 3973 O O . TRP B 1 191 ? 2.064 -20.188 3.67 1 98.19 191 TRP B O 1
ATOM 3983 N N . ILE B 1 192 ? 2.77 -19.078 1.912 1 96.62 192 ILE B N 1
ATOM 3984 C CA . ILE B 1 192 ? 2.811 -17.781 2.6 1 96.62 192 ILE B CA 1
ATOM 3985 C C . ILE B 1 192 ? 1.396 -17.375 3.002 1 96.62 192 ILE B C 1
ATOM 3987 O O . ILE B 1 192 ? 1.17 -16.938 4.133 1 96.62 192 ILE B O 1
ATOM 3991 N N . ARG B 1 193 ? 0.398 -17.484 2.127 1 91.75 193 ARG B N 1
ATOM 3992 C CA . ARG B 1 193 ? -0.964 -17.125 2.504 1 91.75 193 ARG B CA 1
ATOM 3993 C C . ARG B 1 193 ? -1.976 -18.094 1.898 1 91.75 193 ARG B C 1
ATOM 3995 O O . ARG B 1 193 ? -2.568 -18.906 2.611 1 91.75 193 ARG B O 1
ATOM 4002 N N . PHE B 1 194 ? -2.012 -18.094 0.573 1 97.56 194 PHE B N 1
ATOM 4003 C CA . PHE B 1 194 ? -3.037 -18.875 -0.12 1 97.56 194 PHE B CA 1
ATOM 4004 C C . PHE B 1 194 ? -2.41 -19.812 -1.146 1 97.56 194 PHE B C 1
ATOM 4006 O O . PHE B 1 194 ? -1.294 -19.562 -1.612 1 97.56 194 PHE B O 1
ATOM 4013 N N . LEU B 1 195 ? -3.018 -20.891 -1.325 1 98.69 195 LEU B N 1
ATOM 4014 C CA . LEU B 1 195 ? -2.885 -21.609 -2.59 1 98.69 195 LEU B CA 1
ATOM 4015 C C . LEU B 1 195 ? -3.852 -21.047 -3.633 1 98.69 195 LEU B C 1
ATOM 4017 O O . LEU B 1 195 ? -5.066 -21.188 -3.494 1 98.69 195 LEU B O 1
ATOM 4021 N N . ARG B 1 196 ? -3.283 -20.422 -4.672 1 98.69 196 ARG B N 1
ATOM 4022 C CA . ARG B 1 196 ? -4.105 -19.672 -5.621 1 98.69 196 ARG B CA 1
ATOM 4023 C C . ARG B 1 196 ? -4.379 -20.5 -6.875 1 98.69 196 ARG B C 1
ATOM 4025 O O . ARG B 1 196 ? -3.471 -21.141 -7.418 1 98.69 196 ARG B O 1
ATOM 4032 N N . MET B 1 197 ? -5.586 -20.516 -7.297 1 98.69 197 MET B N 1
ATOM 4033 C CA . MET B 1 197 ? -6.031 -21.125 -8.547 1 98.69 197 MET B CA 1
ATOM 4034 C C . MET B 1 197 ? -6.949 -20.188 -9.32 1 98.69 197 MET B C 1
ATOM 4036 O O . MET B 1 197 ? -7.191 -19.047 -8.891 1 98.69 197 MET B O 1
ATOM 4040 N N . ALA B 1 198 ? -7.309 -20.594 -10.516 1 97.31 198 ALA B N 1
ATOM 4041 C CA . ALA B 1 198 ? -8.227 -19.797 -11.32 1 97.31 198 ALA B CA 1
ATOM 4042 C C . ALA B 1 198 ? -9.516 -20.562 -11.602 1 97.31 198 ALA B C 1
ATOM 4044 O O . ALA B 1 198 ? -9.5 -21.781 -11.758 1 97.31 198 ALA B O 1
ATOM 4045 N N . TYR B 1 199 ? -10.57 -19.922 -11.531 1 97.94 199 TYR B N 1
ATOM 4046 C CA . TYR B 1 199 ? -11.891 -20.359 -11.953 1 97.94 199 TYR B CA 1
ATOM 4047 C C . TYR B 1 199 ? -12.492 -19.391 -12.961 1 97.94 199 TYR B C 1
ATOM 4049 O O . TYR B 1 199 ? -13.484 -18.719 -12.664 1 97.94 199 TYR B O 1
ATOM 4057 N N . ASP B 1 200 ? -12 -19.406 -14.234 1 95.94 200 ASP B N 1
ATOM 4058 C CA . ASP B 1 200 ? -12.211 -18.359 -15.219 1 95.94 200 ASP B CA 1
ATOM 4059 C C . ASP B 1 200 ? -13.523 -18.562 -15.977 1 95.94 200 ASP B C 1
ATOM 4061 O O . ASP B 1 200 ? -14.062 -17.625 -16.562 1 95.94 200 ASP B O 1
ATOM 4065 N N . SER B 1 201 ? -13.977 -19.844 -16.031 1 94.5 201 SER B N 1
ATOM 4066 C CA . SER B 1 201 ? -15.203 -20.141 -16.75 1 94.5 201 SER B CA 1
ATOM 4067 C C . SER B 1 201 ? -15.914 -21.344 -16.156 1 94.5 201 SER B C 1
ATOM 4069 O O . SER B 1 201 ? -15.305 -22.156 -15.453 1 94.5 201 SER B O 1
ATOM 4071 N N . ARG B 1 202 ? -17.172 -21.406 -16.484 1 94.94 202 ARG B N 1
ATOM 4072 C CA . ARG B 1 202 ? -18 -22.516 -15.992 1 94.94 202 ARG B CA 1
ATOM 4073 C C . ARG B 1 202 ? -17.5 -23.844 -16.531 1 94.94 202 ARG B C 1
ATOM 4075 O O . ARG B 1 202 ? -17.734 -24.891 -15.922 1 94.94 202 ARG B O 1
ATOM 4082 N N . ALA B 1 203 ? -16.859 -23.797 -17.625 1 94.31 203 ALA B N 1
ATOM 4083 C CA . ALA B 1 203 ? -16.344 -25.016 -18.25 1 94.31 203 ALA B CA 1
ATOM 4084 C C . ALA B 1 203 ? -15.328 -25.703 -17.344 1 94.31 203 ALA B C 1
ATOM 4086 O O . ALA B 1 203 ? -15.062 -26.906 -17.484 1 94.31 203 ALA B O 1
ATOM 4087 N N . MET B 1 204 ? -14.797 -25 -16.359 1 96.06 204 MET B N 1
ATOM 4088 C CA . MET B 1 204 ? -13.758 -25.516 -15.477 1 96.06 204 MET B CA 1
ATOM 4089 C C . MET B 1 204 ? -14.367 -26.078 -14.195 1 96.06 204 MET B C 1
ATOM 4091 O O . MET B 1 204 ? -13.648 -26.547 -13.312 1 96.06 204 MET B O 1
ATOM 4095 N N . GLN B 1 205 ? -15.648 -26.016 -14.055 1 97.94 205 GLN B N 1
ATOM 4096 C CA . GLN B 1 205 ? -16.328 -26.297 -12.789 1 97.94 205 GLN B CA 1
ATOM 4097 C C . GLN B 1 205 ? -15.914 -27.656 -12.242 1 97.94 205 GLN B C 1
ATOM 4099 O O . GLN B 1 205 ? -15.508 -27.766 -11.086 1 97.94 205 GLN B O 1
ATOM 4104 N N . ASP B 1 206 ? -15.977 -28.672 -13.078 1 98.06 206 ASP B N 1
ATOM 4105 C CA . ASP B 1 206 ? -15.68 -30.031 -12.625 1 98.06 206 ASP B CA 1
ATOM 4106 C C . ASP B 1 206 ? -14.227 -30.141 -12.164 1 98.06 206 ASP B C 1
ATOM 4108 O O . ASP B 1 206 ? -13.938 -30.75 -11.133 1 98.06 206 ASP B O 1
ATOM 4112 N N . ASP B 1 207 ? -13.359 -29.578 -12.961 1 98.06 207 ASP B N 1
ATOM 4113 C CA . ASP B 1 207 ? -11.945 -29.609 -12.617 1 98.06 207 ASP B CA 1
ATOM 4114 C C . ASP B 1 207 ? -11.68 -28.875 -11.305 1 98.06 207 ASP B C 1
ATOM 4116 O O . ASP B 1 207 ? -10.914 -29.344 -10.461 1 98.06 207 ASP B O 1
ATOM 4120 N N . VAL B 1 208 ? -12.297 -27.703 -11.125 1 98.56 208 VAL B N 1
ATOM 4121 C CA . VAL B 1 208 ? -12.117 -26.891 -9.93 1 98.56 208 VAL B CA 1
ATOM 4122 C C . VAL B 1 208 ? -12.617 -27.656 -8.703 1 98.56 208 VAL B C 1
ATOM 4124 O O . VAL B 1 208 ? -11.922 -27.75 -7.695 1 98.56 208 VAL B O 1
ATOM 4127 N N . HIS B 1 209 ? -13.805 -28.266 -8.812 1 98.56 209 HIS B N 1
ATOM 4128 C CA . HIS B 1 209 ? -14.359 -29.016 -7.703 1 98.56 209 HIS B CA 1
ATOM 4129 C C . HIS B 1 209 ? -13.477 -30.203 -7.344 1 98.56 209 HIS B C 1
ATOM 4131 O O . HIS B 1 209 ? -13.219 -30.469 -6.164 1 98.56 209 HIS B O 1
ATOM 4137 N N . LYS B 1 210 ? -13.031 -30.859 -8.359 1 98.62 210 LYS B N 1
ATOM 4138 C CA . LYS B 1 210 ? -12.172 -32.031 -8.133 1 98.62 210 LYS B CA 1
ATOM 4139 C C . LYS B 1 210 ? -10.852 -31.609 -7.488 1 98.62 210 LYS B C 1
ATOM 4141 O O . LYS B 1 210 ? -10.359 -32.281 -6.586 1 98.62 210 LYS B O 1
ATOM 4146 N N . ALA B 1 211 ? -10.273 -30.531 -7.941 1 98.75 211 ALA B N 1
ATOM 4147 C CA . ALA B 1 211 ? -9.031 -30.031 -7.359 1 98.75 211 ALA B CA 1
ATOM 4148 C C . ALA B 1 211 ? -9.219 -29.703 -5.883 1 98.75 211 ALA B C 1
ATOM 4150 O O . ALA B 1 211 ? -8.383 -30.062 -5.047 1 98.75 211 ALA B O 1
ATOM 4151 N N . ILE B 1 212 ? -10.344 -28.969 -5.547 1 98.75 212 ILE B N 1
ATOM 4152 C CA . ILE B 1 212 ? -10.648 -28.609 -4.164 1 98.75 212 ILE B CA 1
ATOM 4153 C C . ILE B 1 212 ? -10.758 -29.875 -3.316 1 98.75 212 ILE B C 1
ATOM 4155 O O . ILE B 1 212 ? -10.172 -29.969 -2.234 1 98.75 212 ILE B O 1
ATOM 4159 N N . GLU B 1 213 ? -11.461 -30.859 -3.861 1 98.56 213 GLU B N 1
ATOM 4160 C CA . GLU B 1 213 ? -11.648 -32.125 -3.152 1 98.56 213 GLU B CA 1
ATOM 4161 C C . GLU B 1 213 ? -10.32 -32.812 -2.879 1 98.56 213 GLU B C 1
ATOM 4163 O O . GLU B 1 213 ? -10.055 -33.25 -1.754 1 98.56 213 GLU B O 1
ATOM 4168 N N . LEU B 1 214 ? -9.508 -32.906 -3.873 1 98.69 214 LEU B N 1
ATOM 4169 C CA . LEU B 1 214 ? -8.219 -33.594 -3.746 1 98.69 214 LEU B CA 1
ATOM 4170 C C . LEU B 1 214 ? -7.324 -32.844 -2.746 1 98.69 214 LEU B C 1
ATOM 4172 O O . LEU B 1 214 ? -6.68 -33.5 -1.906 1 98.69 214 LEU B O 1
ATOM 4176 N N . LEU B 1 215 ? -7.262 -31.531 -2.82 1 98.75 215 LEU B N 1
ATOM 4177 C CA . LEU B 1 215 ? -6.441 -30.75 -1.903 1 98.75 215 LEU B CA 1
ATOM 4178 C C . LEU B 1 215 ? -6.934 -30.906 -0.468 1 98.75 215 LEU B C 1
ATOM 4180 O O . LEU B 1 215 ? -6.133 -31.094 0.452 1 98.75 215 LEU B O 1
ATOM 4184 N N . ARG B 1 216 ? -8.242 -30.844 -0.298 1 98.44 216 ARG B N 1
ATOM 4185 C CA . ARG B 1 216 ? -8.82 -31.016 1.03 1 98.44 216 ARG B CA 1
ATOM 4186 C C . ARG B 1 216 ? -8.508 -32.406 1.582 1 98.44 216 ARG B C 1
ATOM 4188 O O . ARG B 1 216 ? -8.234 -32.562 2.773 1 98.44 216 ARG B O 1
ATOM 4195 N N . LYS B 1 217 ? -8.586 -33.375 0.742 1 98.12 217 LYS B N 1
ATOM 4196 C CA . LYS B 1 217 ? -8.281 -34.75 1.139 1 98.12 217 LYS B CA 1
ATOM 4197 C C . LYS B 1 217 ? -6.859 -34.875 1.688 1 98.12 217 LYS B C 1
ATOM 4199 O O . LYS B 1 217 ? -6.594 -35.688 2.582 1 98.12 217 LYS B O 1
ATOM 4204 N N . HIS B 1 218 ? -6.016 -34.031 1.164 1 98.25 218 HIS B N 1
ATOM 4205 C CA . HIS B 1 218 ? -4.625 -34.094 1.599 1 98.25 218 HIS B CA 1
ATOM 4206 C C . HIS B 1 218 ? -4.367 -33.094 2.723 1 98.25 218 HIS B C 1
ATOM 4208 O O . HIS B 1 218 ? -3.219 -32.844 3.092 1 98.25 218 HIS B O 1
ATOM 4214 N N . GLY B 1 219 ? -5.434 -32.406 3.195 1 97.31 219 GLY B N 1
ATOM 4215 C CA . GLY B 1 219 ? -5.312 -31.625 4.422 1 97.31 219 GLY B CA 1
ATOM 4216 C C . GLY B 1 219 ? -5.238 -30.141 4.184 1 97.31 219 GLY B C 1
ATOM 4217 O O . GLY B 1 219 ? -5.008 -29.359 5.117 1 97.31 219 GLY B O 1
ATOM 4218 N N . VAL B 1 220 ? -5.422 -29.609 3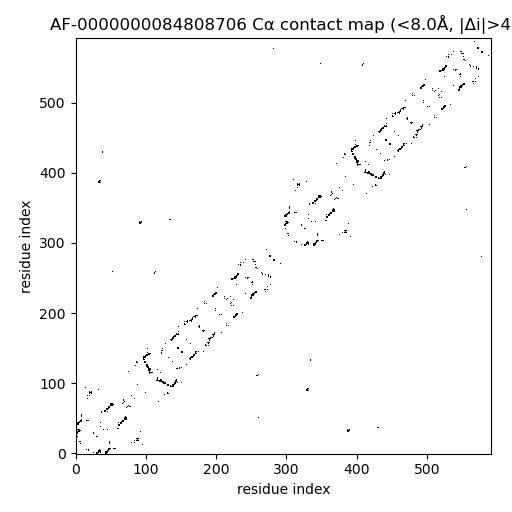 1 98.19 220 VAL B N 1
ATOM 4219 C CA . VAL B 1 220 ? -5.457 -28.172 2.746 1 98.19 220 VAL B CA 1
ATOM 4220 C C . VAL B 1 220 ? -6.855 -27.625 3.039 1 98.19 220 VAL B C 1
ATOM 4222 O O . VAL B 1 220 ? -7.828 -28 2.385 1 98.19 220 VAL B O 1
ATOM 4225 N N . PRO B 1 221 ? -6.973 -26.812 4.031 1 97.94 221 PRO B N 1
ATOM 4226 C CA . PRO B 1 221 ? -8.312 -26.312 4.344 1 97.94 221 PRO B CA 1
ATOM 4227 C C . PRO B 1 221 ? -8.883 -25.422 3.244 1 97.94 221 PRO B C 1
ATOM 4229 O O . PRO B 1 221 ? -8.133 -24.672 2.602 1 97.94 221 PRO B O 1
ATOM 4232 N N . ALA B 1 222 ? -10.141 -25.406 3.082 1 98 222 ALA B N 1
ATOM 4233 C CA . ALA B 1 222 ? -10.828 -24.641 2.039 1 98 222 ALA B CA 1
ATOM 4234 C C . ALA B 1 222 ? -10.539 -23.156 2.162 1 98 222 ALA B C 1
ATOM 4236 O O . ALA B 1 222 ? -10.391 -22.453 1.155 1 98 222 ALA B O 1
ATOM 4237 N N . ARG B 1 223 ? -10.461 -22.672 3.359 1 97.31 223 ARG B N 1
ATOM 4238 C CA . ARG B 1 223 ? -10.266 -21.234 3.605 1 97.31 223 ARG B CA 1
ATOM 4239 C C . ARG B 1 223 ? -8.922 -20.766 3.059 1 97.31 223 ARG B C 1
ATOM 4241 O O . ARG B 1 223 ? -8.695 -19.562 2.895 1 97.31 223 ARG B O 1
ATOM 4248 N N . LYS B 1 224 ? -7.992 -21.672 2.758 1 98.19 224 LYS B N 1
ATOM 4249 C CA . LYS B 1 224 ? -6.672 -21.344 2.236 1 98.19 224 LYS B CA 1
ATOM 4250 C C . LYS B 1 224 ? -6.648 -21.406 0.711 1 98.19 224 LYS B C 1
ATOM 4252 O O . LYS B 1 224 ? -5.637 -21.094 0.085 1 98.19 224 LYS B O 1
ATOM 4257 N N . LEU B 1 225 ? -7.734 -21.891 0.185 1 98.75 225 LEU B N 1
ATOM 4258 C CA . LEU B 1 225 ? -7.832 -21.984 -1.268 1 98.75 225 LEU B CA 1
ATOM 4259 C C . LEU B 1 225 ? -8.406 -20.688 -1.854 1 98.75 225 LEU B C 1
ATOM 4261 O O . LEU B 1 225 ? -9.562 -20.344 -1.589 1 98.75 225 LEU B O 1
ATOM 4265 N N . PHE B 1 226 ? -7.59 -19.969 -2.611 1 98.75 226 PHE B N 1
ATOM 4266 C CA . PHE B 1 226 ? -7.91 -18.703 -3.238 1 98.75 226 PHE B CA 1
ATOM 4267 C C . PHE B 1 226 ? -8.156 -18.875 -4.73 1 98.75 226 PHE B C 1
ATOM 4269 O O . PHE B 1 226 ? -7.422 -19.594 -5.406 1 98.75 226 PHE B O 1
ATOM 4276 N N . PHE B 1 227 ? -9.18 -18.203 -5.297 1 98.81 227 PHE B N 1
ATOM 4277 C CA . PHE B 1 227 ? -9.508 -18.359 -6.711 1 98.81 227 PHE B CA 1
ATOM 4278 C C . PHE B 1 227 ? -9.648 -17.016 -7.395 1 98.81 227 PHE B C 1
ATOM 4280 O O . PHE B 1 227 ? -10.484 -16.188 -7 1 98.81 227 PHE B O 1
ATOM 4287 N N . TYR B 1 228 ? -8.883 -16.812 -8.445 1 98.5 228 TYR B N 1
ATOM 4288 C CA . TYR B 1 228 ? -9.203 -15.742 -9.391 1 98.5 228 TYR B CA 1
ATOM 4289 C C . TYR B 1 228 ? -10.453 -16.078 -10.195 1 98.5 228 TYR B C 1
ATOM 4291 O O . TYR B 1 228 ? -10.539 -17.156 -10.789 1 98.5 228 TYR B O 1
ATOM 4299 N N . VAL B 1 229 ? -11.375 -15.234 -10.172 1 98.56 229 VAL B N 1
ATOM 4300 C CA . VAL B 1 229 ? -12.594 -15.43 -10.938 1 98.56 229 VAL B CA 1
ATOM 4301 C C . VAL B 1 229 ? -12.711 -14.352 -12.016 1 98.56 229 VAL B C 1
ATOM 4303 O O . VAL B 1 229 ? -12.898 -13.172 -11.703 1 98.56 229 VAL B O 1
ATOM 4306 N N . LEU B 1 230 ? -12.617 -14.75 -13.289 1 97.56 230 LEU B N 1
ATOM 4307 C CA . LEU B 1 230 ? -12.703 -13.812 -14.406 1 97.56 230 LEU B CA 1
ATOM 4308 C C . LEU B 1 230 ? -14.148 -13.43 -14.68 1 97.56 230 LEU B C 1
ATOM 4310 O O . LEU B 1 230 ? -15.023 -14.297 -14.758 1 97.56 230 LEU B O 1
ATOM 4314 N N . ILE B 1 231 ? -14.344 -12.117 -14.734 1 97.31 231 ILE B N 1
ATOM 4315 C CA . ILE B 1 231 ? -15.656 -11.617 -15.117 1 97.31 231 ILE B CA 1
ATOM 4316 C C . ILE B 1 231 ? -15.625 -11.141 -16.562 1 97.31 231 ILE B C 1
ATOM 4318 O O . ILE B 1 231 ? -15.039 -10.102 -16.875 1 97.31 231 ILE B O 1
ATOM 4322 N N . ARG B 1 232 ? -16.234 -11.859 -17.328 1 93 232 ARG B N 1
ATOM 4323 C CA . ARG B 1 232 ? -16.359 -11.461 -18.719 1 93 232 ARG B CA 1
ATOM 4324 C C . ARG B 1 232 ? -17.734 -10.867 -19.016 1 93 232 ARG B C 1
ATOM 4326 O O . ARG B 1 232 ? -18.25 -10.07 -18.219 1 93 232 ARG B O 1
ATOM 4333 N N . ASP B 1 233 ? -18.391 -11.125 -20.109 1 88.62 233 ASP B N 1
ATOM 4334 C CA . ASP B 1 233 ? -19.625 -10.461 -20.516 1 88.62 233 ASP B CA 1
ATOM 4335 C C . ASP B 1 233 ? -20.797 -10.938 -19.688 1 88.62 233 ASP B C 1
ATOM 4337 O O . ASP B 1 233 ? -21.766 -10.188 -19.469 1 88.62 233 ASP B O 1
ATOM 4341 N N . ASP B 1 234 ? -20.672 -12.078 -19.156 1 93.06 234 ASP B N 1
ATOM 4342 C CA . ASP B 1 234 ? -21.766 -12.641 -18.359 1 93.06 234 ASP B CA 1
ATOM 4343 C C . ASP B 1 234 ? -21.469 -12.539 -16.859 1 93.06 234 ASP B C 1
ATOM 4345 O O . ASP B 1 234 ? -20.922 -13.477 -16.266 1 93.06 234 ASP B O 1
ATOM 4349 N N . SER B 1 235 ? -21.969 -11.516 -16.25 1 94.75 235 SER B N 1
ATOM 4350 C CA . SER B 1 235 ? -21.703 -11.289 -14.828 1 94.75 235 SER B CA 1
ATOM 4351 C C . SER B 1 235 ? -22.484 -12.273 -13.961 1 94.75 235 SER B C 1
ATOM 4353 O O . SER B 1 235 ? -22.047 -12.609 -12.859 1 94.75 235 SER B O 1
ATOM 4355 N N . GLU B 1 236 ? -23.547 -12.734 -14.414 1 95.94 236 GLU B N 1
ATOM 4356 C CA . GLU B 1 236 ? -24.344 -13.711 -13.664 1 95.94 236 GLU B CA 1
ATOM 4357 C C . GLU B 1 236 ? -23.594 -15.039 -13.539 1 95.94 236 GLU B C 1
ATOM 4359 O O . GLU B 1 236 ? -23.656 -15.688 -12.492 1 95.94 236 GLU B O 1
ATOM 4364 N N . ASP B 1 237 ? -23.031 -15.383 -14.648 1 97.25 237 ASP B N 1
ATOM 4365 C CA . ASP B 1 237 ? -22.203 -16.578 -14.602 1 97.25 237 ASP B CA 1
ATOM 4366 C C . ASP B 1 237 ? -21.094 -16.453 -13.562 1 97.25 237 ASP B C 1
ATOM 4368 O O . ASP B 1 237 ? -20.875 -17.375 -12.766 1 97.25 237 ASP B O 1
ATOM 4372 N N . ALA B 1 238 ? -20.406 -15.344 -13.578 1 98.19 238 ALA B N 1
ATOM 4373 C CA . ALA B 1 238 ? -19.344 -15.086 -12.625 1 98.19 238 ALA B CA 1
ATOM 4374 C C . ALA B 1 238 ? -19.859 -15.102 -11.195 1 98.19 238 ALA B C 1
ATOM 4376 O O . ALA B 1 238 ? -19.234 -15.672 -10.297 1 98.19 238 ALA B O 1
ATOM 4377 N N . LEU B 1 239 ? -20.984 -14.438 -11.016 1 98.25 239 LEU B N 1
ATOM 4378 C CA . LEU B 1 239 ? -21.609 -14.438 -9.695 1 98.25 239 LEU B CA 1
ATOM 4379 C C . LEU B 1 239 ? -21.891 -15.859 -9.219 1 98.25 239 LEU B C 1
ATOM 4381 O O . LEU B 1 239 ? -21.656 -16.188 -8.055 1 98.25 239 LEU B O 1
ATOM 4385 N N . GLY B 1 240 ? -22.422 -16.672 -10.109 1 98 240 GLY B N 1
ATOM 4386 C CA . GLY B 1 240 ? -22.656 -18.078 -9.773 1 98 240 GLY B CA 1
ATOM 4387 C C . GLY B 1 240 ? -21.391 -18.797 -9.305 1 98 240 GLY B C 1
ATOM 4388 O O . GLY B 1 240 ? -21.438 -19.531 -8.32 1 98 240 GLY B O 1
ATOM 4389 N N . ARG B 1 241 ? -20.328 -18.562 -9.969 1 98.56 241 ARG B N 1
ATOM 4390 C CA . ARG B 1 241 ? -19.062 -19.188 -9.602 1 98.56 241 ARG B CA 1
ATOM 4391 C C . ARG B 1 241 ? -18.562 -18.656 -8.266 1 98.56 241 ARG B C 1
ATOM 4393 O O . ARG B 1 241 ? -18.047 -19.422 -7.434 1 98.56 241 ARG B O 1
ATOM 4400 N N . ILE B 1 242 ? -18.688 -17.344 -8.008 1 98.69 242 ILE B N 1
ATOM 4401 C CA . ILE B 1 242 ? -18.297 -16.719 -6.746 1 98.69 242 ILE B CA 1
ATOM 4402 C C . ILE B 1 242 ? -19.078 -17.344 -5.598 1 98.69 242 ILE B C 1
ATOM 4404 O O . ILE B 1 242 ? -18.516 -17.719 -4.57 1 98.69 242 ILE B O 1
ATOM 4408 N N . ARG B 1 243 ? -20.359 -17.516 -5.789 1 98 243 ARG B N 1
ATOM 4409 C CA . ARG B 1 243 ? -21.219 -18.094 -4.762 1 98 243 ARG B CA 1
ATOM 4410 C C . ARG B 1 243 ? -20.844 -19.547 -4.48 1 98 243 ARG B C 1
ATOM 4412 O O . ARG B 1 243 ? -20.875 -19.984 -3.332 1 98 243 ARG B O 1
ATOM 4419 N N . GLU B 1 244 ? -20.562 -20.203 -5.535 1 98.06 244 GLU B N 1
ATOM 4420 C CA . GLU B 1 244 ? -20.125 -21.594 -5.387 1 98.06 244 GLU B CA 1
ATOM 4421 C C . GLU B 1 244 ? -18.875 -21.688 -4.516 1 98.06 244 GLU B C 1
ATOM 4423 O O . GLU B 1 244 ? -18.828 -22.5 -3.594 1 98.06 244 GLU B O 1
ATOM 4428 N N . LEU B 1 245 ? -17.938 -20.891 -4.793 1 98.69 245 LEU B N 1
ATOM 4429 C CA . LEU B 1 245 ? -16.688 -20.875 -4.031 1 98.69 245 LEU B CA 1
ATOM 4430 C C . LEU B 1 245 ? -16.953 -20.469 -2.582 1 98.69 245 LEU B C 1
ATOM 4432 O O . LEU B 1 245 ? -16.375 -21.062 -1.661 1 98.69 245 LEU B O 1
ATOM 4436 N N . LYS B 1 246 ? -17.781 -19.438 -2.426 1 98.12 246 LYS B N 1
ATOM 4437 C CA . LYS B 1 246 ? -18.156 -19.016 -1.082 1 98.12 246 LYS B CA 1
ATOM 4438 C C . LYS B 1 246 ? -18.766 -20.172 -0.291 1 98.12 246 LYS B C 1
ATOM 4440 O O . LYS B 1 246 ? -18.406 -20.391 0.867 1 98.12 246 LYS B O 1
ATOM 4445 N N . ALA B 1 247 ? -19.641 -20.938 -0.909 1 97.75 247 ALA B N 1
ATOM 4446 C CA . ALA B 1 247 ? -20.312 -22.062 -0.267 1 97.75 247 ALA B CA 1
ATOM 4447 C C . ALA B 1 247 ? -19.312 -23.156 0.125 1 97.75 247 ALA B C 1
ATOM 4449 O O . ALA B 1 247 ? -19.516 -23.844 1.131 1 97.75 247 ALA B O 1
ATOM 4450 N N . LEU B 1 248 ? -18.297 -23.281 -0.62 1 98.12 248 LEU B N 1
ATOM 4451 C CA . LEU B 1 248 ? -17.281 -24.297 -0.368 1 98.12 248 LEU B CA 1
ATOM 4452 C C . LEU B 1 248 ? -16.266 -23.812 0.662 1 98.12 248 LEU B C 1
ATOM 4454 O O . LEU B 1 248 ? -15.383 -24.578 1.062 1 98.12 248 LEU B O 1
ATOM 4458 N N . GLY B 1 249 ? -16.375 -22.562 1.084 1 97.75 249 GLY B N 1
ATOM 4459 C CA . GLY B 1 249 ? -15.477 -22 2.084 1 97.75 249 GLY B CA 1
ATOM 4460 C C . GLY B 1 249 ? -14.18 -21.469 1.496 1 97.75 249 GLY B C 1
ATOM 4461 O O . GLY B 1 249 ? -13.227 -21.203 2.227 1 97.75 249 GLY B O 1
ATOM 4462 N N . CYS B 1 250 ? -14.109 -21.375 0.132 1 98.62 250 CYS B N 1
ATOM 4463 C CA . CYS B 1 250 ? -12.922 -20.875 -0.552 1 98.62 250 CYS B CA 1
ATOM 4464 C C . CYS B 1 250 ? -12.961 -19.344 -0.662 1 98.62 250 CYS B C 1
ATOM 4466 O O . CYS B 1 250 ? -13.961 -18.719 -0.311 1 98.62 250 CYS B O 1
ATOM 4468 N N . GLN B 1 251 ? -11.844 -18.734 -1.113 1 98.38 251 GLN B N 1
ATOM 4469 C CA . GLN B 1 251 ? -11.695 -17.281 -1.183 1 98.38 251 GLN B CA 1
ATOM 4470 C C . GLN B 1 251 ? -11.672 -16.812 -2.631 1 98.38 251 GLN B C 1
ATOM 4472 O O . GLN B 1 251 ? -10.633 -16.859 -3.293 1 98.38 251 GLN B O 1
ATOM 4477 N N . PRO B 1 252 ? -12.836 -16.281 -3.113 1 98.75 252 PRO B N 1
ATOM 4478 C CA . PRO B 1 252 ? -12.828 -15.766 -4.48 1 98.75 252 PRO B CA 1
ATOM 4479 C C . PRO B 1 252 ? -12.25 -14.352 -4.566 1 98.75 252 PRO B C 1
ATOM 4481 O O . PRO B 1 252 ? -12.375 -13.57 -3.621 1 98.75 252 PRO B O 1
ATOM 4484 N N . PHE B 1 253 ? -11.664 -14.055 -5.602 1 98.62 253 PHE B N 1
ATOM 4485 C CA . PHE B 1 253 ? -11.219 -12.734 -6.023 1 98.62 253 PHE B CA 1
ATOM 4486 C C . PHE B 1 253 ? -11.594 -12.477 -7.48 1 98.62 253 PHE B C 1
ATOM 4488 O O . PHE B 1 253 ? -11.047 -13.109 -8.391 1 98.62 253 PHE B O 1
ATOM 4495 N N . ALA B 1 254 ? -12.453 -11.539 -7.707 1 98.44 254 ALA B N 1
ATOM 4496 C CA . ALA B 1 254 ? -13.039 -11.328 -9.031 1 98.44 254 ALA B CA 1
ATOM 4497 C C . ALA B 1 254 ? -12.227 -10.32 -9.836 1 98.44 254 ALA B C 1
ATOM 4499 O O . ALA B 1 254 ? -11.844 -9.266 -9.328 1 98.44 254 ALA B O 1
ATOM 4500 N N . GLN B 1 255 ? -11.984 -10.641 -11.07 1 96.62 255 GLN B N 1
ATOM 4501 C CA . GLN B 1 255 ? -11.195 -9.805 -11.969 1 96.62 255 GLN B CA 1
ATOM 4502 C C . GLN B 1 255 ? -11.961 -9.508 -13.258 1 96.62 255 GLN B C 1
ATOM 4504 O O . GLN B 1 255 ? -12.133 -10.383 -14.102 1 96.62 255 GLN B O 1
ATOM 4509 N N . PRO B 1 256 ? -12.406 -8.258 -13.438 1 95.69 256 PRO B N 1
ATOM 4510 C CA . PRO B 1 256 ? -13.047 -7.93 -14.711 1 95.69 256 PRO B CA 1
ATOM 4511 C C . PRO B 1 256 ? -12.102 -8.07 -15.898 1 95.69 256 PRO B C 1
ATOM 4513 O O . PRO B 1 256 ? -10.938 -7.652 -15.828 1 95.69 256 PRO B O 1
ATOM 4516 N N . TYR B 1 257 ? -12.625 -8.664 -16.875 1 92.56 257 TYR B N 1
ATOM 4517 C CA . TYR B 1 257 ? -11.836 -8.828 -18.094 1 92.56 257 TYR B CA 1
ATOM 4518 C C . TYR B 1 257 ? -11.531 -7.473 -18.734 1 92.56 257 TYR B C 1
ATOM 4520 O O . TYR B 1 257 ? -12.406 -6.609 -18.812 1 92.56 257 TYR B O 1
ATOM 4528 N N . ARG B 1 258 ? -10.289 -7.285 -19.062 1 86.88 258 ARG B N 1
ATOM 4529 C CA . ARG B 1 258 ? -9.844 -6.105 -19.797 1 86.88 258 ARG B CA 1
ATOM 4530 C C . ARG B 1 258 ? -9.234 -6.496 -21.141 1 86.88 258 ARG B C 1
ATOM 4532 O O . ARG B 1 258 ? -8.281 -7.281 -21.188 1 86.88 258 ARG B O 1
ATOM 4539 N N . ASP B 1 259 ? -9.805 -5.91 -22.094 1 79.31 259 ASP B N 1
ATOM 4540 C CA . ASP B 1 259 ? -9.289 -6.199 -23.438 1 79.31 259 ASP B CA 1
ATOM 4541 C C . ASP B 1 259 ? -7.918 -5.562 -23.641 1 79.31 259 ASP B C 1
ATOM 4543 O O . ASP B 1 259 ? -7.773 -4.344 -23.547 1 79.31 259 ASP B O 1
ATOM 4547 N N . PHE B 1 260 ? -6.969 -6.324 -23.906 1 74.69 260 PHE B N 1
ATOM 4548 C CA . PHE B 1 260 ? -5.594 -5.855 -24 1 74.69 260 PHE B CA 1
ATOM 4549 C C . PHE B 1 260 ? -5.355 -5.164 -25.344 1 74.69 260 PHE B C 1
ATOM 4551 O O . PHE B 1 260 ? -4.379 -4.426 -25.5 1 74.69 260 PHE B O 1
ATOM 4558 N N . GLU B 1 261 ? -6.191 -5.48 -26.297 1 71.06 261 GLU B N 1
ATOM 4559 C CA . GLU B 1 261 ? -5.996 -4.957 -27.641 1 71.06 261 GLU B CA 1
ATOM 4560 C C . GLU B 1 261 ? -6.789 -3.668 -27.859 1 71.06 261 GLU B C 1
ATOM 4562 O O . GLU B 1 261 ? -6.371 -2.793 -28.609 1 71.06 261 GLU B O 1
ATOM 4567 N N . HIS B 1 262 ? -7.926 -3.725 -27.25 1 70.25 262 HIS B N 1
ATOM 4568 C CA . HIS B 1 262 ? -8.758 -2.543 -27.422 1 70.25 262 HIS B CA 1
ATOM 4569 C C . HIS B 1 262 ? -8.93 -1.796 -26.094 1 70.25 262 HIS B C 1
ATOM 4571 O O . HIS B 1 262 ? -8.938 -2.408 -25.031 1 70.25 262 HIS B O 1
ATOM 4577 N N . GLU B 1 263 ? -8.727 -0.481 -26.297 1 64.62 263 GLU B N 1
ATOM 4578 C CA . GLU B 1 263 ? -8.914 0.336 -25.094 1 64.62 263 GLU B CA 1
ATOM 4579 C C . GLU B 1 263 ? -10.344 0.23 -24.578 1 64.62 263 GLU B C 1
ATOM 4581 O O . GLU B 1 263 ? -11.297 0.458 -25.312 1 64.62 263 GLU B O 1
ATOM 4586 N N . GLY B 1 264 ? -10.648 -0.779 -23.734 1 71 264 GLY B N 1
ATOM 4587 C CA . GLY B 1 264 ? -11.977 -0.827 -23.141 1 71 264 GLY B CA 1
ATOM 4588 C C . GLY B 1 264 ? -11.938 -1.025 -21.641 1 71 264 GLY B C 1
ATOM 4589 O O . GLY B 1 264 ? -11.008 -1.627 -21.109 1 71 264 GLY B O 1
ATOM 4590 N N . LYS B 1 265 ? -12.836 -0.327 -21.094 1 84.62 265 LYS B N 1
ATOM 4591 C CA . LYS B 1 265 ? -13.023 -0.458 -19.656 1 84.62 265 LYS B CA 1
ATOM 4592 C C . LYS B 1 265 ? -14.133 -1.458 -19.328 1 84.62 265 LYS B C 1
ATOM 4594 O O . LYS B 1 265 ? -15.094 -1.596 -20.094 1 84.62 265 LYS B O 1
ATOM 4599 N N . PRO B 1 266 ? -13.867 -2.277 -18.281 1 89.94 266 PRO B N 1
ATOM 4600 C CA . PRO B 1 266 ? -14.969 -3.137 -17.844 1 89.94 266 PRO B CA 1
ATOM 4601 C C . PRO B 1 266 ? -16.266 -2.359 -17.609 1 89.94 266 PRO B C 1
ATOM 4603 O O . PRO B 1 266 ? -16.219 -1.155 -17.344 1 89.94 266 PRO B O 1
ATOM 4606 N N . SER B 1 267 ? -17.328 -2.996 -17.781 1 90.44 267 SER B N 1
ATOM 4607 C CA . SER B 1 267 ? -18.625 -2.371 -17.531 1 90.44 267 SER B CA 1
ATOM 4608 C C . SER B 1 267 ? -18.812 -2.053 -16.047 1 90.44 267 SER B C 1
ATOM 4610 O O . SER B 1 267 ? -18.078 -2.562 -15.203 1 90.44 267 SER B O 1
ATOM 4612 N N . ARG B 1 268 ? -19.75 -1.231 -15.836 1 90.56 268 ARG B N 1
ATOM 4613 C CA . ARG B 1 268 ? -20.078 -0.871 -14.469 1 90.56 268 ARG B CA 1
ATOM 4614 C C . ARG B 1 268 ? -20.484 -2.102 -13.656 1 90.56 268 ARG B C 1
ATOM 4616 O O . ARG B 1 268 ? -20.109 -2.229 -12.484 1 90.56 268 ARG B O 1
ATOM 4623 N N . GLU B 1 269 ? -21.188 -2.965 -14.273 1 92.69 269 GLU B N 1
ATOM 4624 C CA . GLU B 1 269 ? -21.641 -4.176 -13.594 1 92.69 269 GLU B CA 1
ATOM 4625 C C . GLU B 1 269 ? -20.453 -5.082 -13.242 1 92.69 269 GLU B C 1
ATOM 4627 O O . GLU B 1 269 ? -20.422 -5.672 -12.156 1 92.69 269 GLU B O 1
ATOM 4632 N N . GLN B 1 270 ? -19.594 -5.23 -14.18 1 94.62 270 GLN B N 1
ATOM 4633 C CA . GLN B 1 270 ? -18.391 -6.027 -13.914 1 94.62 270 GLN B CA 1
ATOM 4634 C C . GLN B 1 270 ? -17.609 -5.469 -12.734 1 94.62 270 GLN B C 1
ATOM 4636 O O . GLN B 1 270 ? -17.188 -6.219 -11.852 1 94.62 270 GLN B O 1
ATOM 4641 N N . TRP B 1 271 ? -17.562 -4.191 -12.711 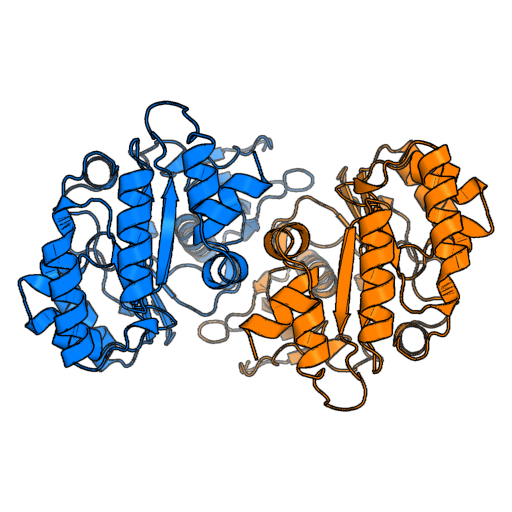1 93.56 271 TRP B N 1
ATOM 4642 C CA . TRP B 1 271 ? -16.828 -3.523 -11.641 1 93.56 271 TRP B CA 1
ATOM 4643 C C . TRP B 1 271 ? -17.547 -3.678 -10.305 1 93.56 271 TRP B C 1
ATOM 4645 O O . TRP B 1 271 ? -16.922 -3.941 -9.273 1 93.56 271 TRP B O 1
ATOM 4655 N N . ARG B 1 272 ? -18.797 -3.467 -10.328 1 93.69 272 ARG B N 1
ATOM 4656 C CA . ARG B 1 272 ? -19.594 -3.576 -9.109 1 93.69 272 ARG B CA 1
ATOM 4657 C C . ARG B 1 272 ? -19.469 -4.965 -8.492 1 93.69 272 ARG B C 1
ATOM 4659 O O . ARG B 1 272 ? -19.281 -5.094 -7.281 1 93.69 272 ARG B O 1
ATOM 4666 N N . LEU B 1 273 ? -19.531 -5.949 -9.328 1 96.69 273 LEU B N 1
ATOM 4667 C CA . LEU B 1 273 ? -19.422 -7.32 -8.844 1 96.69 273 LEU B CA 1
ATOM 4668 C C . LEU B 1 273 ? -18.031 -7.578 -8.266 1 96.69 273 LEU B C 1
ATOM 4670 O O . LEU B 1 273 ? -17.906 -8.18 -7.195 1 96.69 273 LEU B O 1
ATOM 4674 N N . ALA B 1 274 ? -17.047 -7.129 -8.977 1 97.44 274 ALA B N 1
ATOM 4675 C CA . ALA B 1 274 ? -15.672 -7.297 -8.492 1 97.44 274 ALA B CA 1
ATOM 4676 C C . ALA B 1 274 ? -15.469 -6.57 -7.164 1 97.44 274 ALA B C 1
ATOM 4678 O O . ALA B 1 274 ? -14.844 -7.109 -6.246 1 97.44 274 ALA B O 1
ATOM 4679 N N . TYR B 1 275 ? -15.984 -5.395 -7.109 1 94.81 275 TYR B N 1
ATOM 4680 C CA . TYR B 1 275 ? -15.859 -4.594 -5.898 1 94.81 275 TYR B CA 1
ATOM 4681 C C . TYR B 1 275 ? -16.5 -5.297 -4.711 1 94.81 275 TYR B C 1
ATOM 4683 O O . TYR B 1 275 ? -15.898 -5.41 -3.645 1 94.81 275 TYR B O 1
ATOM 4691 N N . TRP B 1 276 ? -17.625 -5.781 -4.891 1 95.56 276 TRP B N 1
ATOM 4692 C CA . TRP B 1 276 ? -18.359 -6.508 -3.854 1 95.56 276 TRP B CA 1
ATOM 4693 C C . TRP B 1 276 ? -17.594 -7.762 -3.432 1 95.56 276 TRP B C 1
ATOM 4695 O O . TRP B 1 276 ? -17.391 -8 -2.24 1 95.56 276 TRP B O 1
ATOM 4705 N N . CYS B 1 277 ? -17.141 -8.484 -4.301 1 97.88 277 CYS B N 1
ATOM 4706 C CA . CYS B 1 277 ? -16.469 -9.758 -4.055 1 97.88 277 CYS B CA 1
ATOM 4707 C C . CYS B 1 277 ? -15.141 -9.539 -3.344 1 97.88 277 CYS B C 1
ATOM 4709 O O . CYS B 1 277 ? -14.781 -10.297 -2.443 1 97.88 277 CYS B O 1
ATOM 4711 N N . ASN B 1 278 ? -14.453 -8.508 -3.756 1 97.25 278 ASN B N 1
ATOM 4712 C CA . ASN B 1 278 ? -13.07 -8.336 -3.346 1 97.25 278 ASN B CA 1
ATOM 4713 C C . ASN B 1 278 ? -12.961 -7.582 -2.021 1 97.25 278 ASN B C 1
ATOM 4715 O O . ASN B 1 278 ? -11.914 -7.594 -1.377 1 97.25 278 ASN B O 1
ATOM 4719 N N . ARG B 1 279 ? -14 -6.914 -1.678 1 93.88 279 ARG B N 1
ATOM 4720 C CA . ARG B 1 279 ? -14.055 -6.297 -0.356 1 93.88 279 ARG B CA 1
ATOM 4721 C C . ARG B 1 279 ? -14.695 -7.238 0.66 1 93.88 279 ARG B C 1
ATOM 4723 O O . ARG B 1 279 ? -15.906 -7.195 0.873 1 93.88 279 ARG B O 1
ATOM 4730 N N . LYS B 1 280 ? -13.898 -7.965 1.392 1 92.44 280 LYS B N 1
ATOM 4731 C CA . LYS B 1 280 ? -14.312 -9.156 2.119 1 92.44 280 LYS B CA 1
ATOM 4732 C C . LYS B 1 280 ? -15.297 -8.812 3.232 1 92.44 280 LYS B C 1
ATOM 4734 O O . LYS B 1 280 ? -16.266 -9.539 3.467 1 92.44 280 LYS B O 1
ATOM 4739 N N . PRO B 1 281 ? -15.109 -7.711 3.879 1 85.69 281 PRO B N 1
ATOM 4740 C CA . PRO B 1 281 ? -16.156 -7.402 4.855 1 85.69 281 PRO B CA 1
ATOM 4741 C C . PRO B 1 281 ? -17.531 -7.246 4.215 1 85.69 281 PRO B C 1
ATOM 4743 O O . PRO B 1 281 ? -18.531 -7.695 4.777 1 85.69 281 PRO B O 1
ATOM 4746 N N . LEU B 1 282 ? -17.531 -6.566 3.078 1 89.69 282 LEU B N 1
ATOM 4747 C CA . LEU B 1 282 ? -18.781 -6.441 2.328 1 89.69 282 LEU B CA 1
ATOM 4748 C C . LEU B 1 282 ? -19.25 -7.801 1.822 1 89.69 282 LEU B C 1
ATOM 4750 O O . LEU B 1 282 ? -20.406 -8.172 2 1 89.69 282 LEU B O 1
ATOM 4754 N N . PHE B 1 283 ? -18.406 -8.602 1.362 1 94.75 283 PHE B N 1
ATOM 4755 C CA . PHE B 1 283 ? -18.641 -9.898 0.738 1 94.75 283 PHE B CA 1
ATOM 4756 C C . PHE B 1 283 ? -19.312 -10.859 1.711 1 94.75 283 PHE B C 1
ATOM 4758 O O . PHE B 1 283 ? -20.203 -11.617 1.326 1 94.75 283 PHE B O 1
ATOM 4765 N N . TYR B 1 284 ? -18.906 -10.766 2.969 1 91.56 284 TYR B N 1
ATOM 4766 C CA . TYR B 1 284 ? -19.422 -11.727 3.945 1 91.56 284 TYR B CA 1
ATOM 4767 C C . TYR B 1 284 ? -20.594 -11.141 4.711 1 91.56 284 TYR B C 1
ATOM 4769 O O . TYR B 1 284 ? -21.312 -11.875 5.398 1 91.56 284 TYR B O 1
ATOM 4777 N N . SER B 1 285 ? -20.891 -9.797 4.535 1 88.5 285 SER B N 1
ATOM 4778 C CA . SER B 1 285 ? -21.922 -9.172 5.352 1 88.5 285 SER B CA 1
ATOM 4779 C C . SER B 1 285 ? -23.203 -8.969 4.555 1 88.5 285 SER B C 1
ATOM 4781 O O . SER B 1 285 ? -24.297 -8.93 5.125 1 88.5 285 SER B O 1
ATOM 4783 N N . VAL B 1 286 ? -23.047 -8.734 3.201 1 89.69 286 VAL B N 1
ATOM 4784 C CA . VAL B 1 286 ? -24.203 -8.406 2.387 1 89.69 286 VAL B CA 1
ATOM 4785 C C . VAL B 1 286 ? -24.203 -9.242 1.109 1 89.69 286 VAL B C 1
ATOM 4787 O O . VAL B 1 286 ? -23.172 -9.375 0.45 1 89.69 286 VAL B O 1
ATOM 4790 N N . ASP B 1 287 ? -25.344 -9.781 0.836 1 91.19 287 ASP B N 1
ATOM 4791 C CA . ASP B 1 287 ? -25.453 -10.508 -0.429 1 91.19 287 ASP B CA 1
ATOM 4792 C C . ASP B 1 287 ? -25.391 -9.547 -1.614 1 91.19 287 ASP B C 1
ATOM 4794 O O . ASP B 1 287 ? -25.766 -8.375 -1.495 1 91.19 287 ASP B O 1
ATOM 4798 N N . TYR B 1 288 ? -25.016 -10.039 -2.734 1 94.62 288 TYR B N 1
ATOM 4799 C CA . TYR B 1 288 ? -24.781 -9.188 -3.895 1 94.62 288 TYR B CA 1
ATOM 4800 C C . TYR B 1 288 ? -26.078 -8.5 -4.336 1 94.62 288 TYR B C 1
ATOM 4802 O O . TYR B 1 288 ? -26.062 -7.328 -4.723 1 94.62 288 TYR B O 1
ATOM 4810 N N . GLU B 1 289 ? -27.188 -9.227 -4.367 1 92.31 289 GLU B N 1
ATOM 4811 C CA . GLU B 1 289 ? -28.453 -8.648 -4.812 1 92.31 289 GLU B CA 1
ATOM 4812 C C . GLU B 1 289 ? -28.875 -7.48 -3.926 1 92.31 289 GLU B C 1
ATOM 4814 O O . GLU B 1 289 ? -29.375 -6.473 -4.422 1 92.31 289 GLU B O 1
ATOM 4819 N N . GLU B 1 290 ? -28.656 -7.645 -2.662 1 88.62 290 GLU B N 1
ATOM 4820 C CA . GLU B 1 290 ? -28.938 -6.559 -1.73 1 88.62 290 GLU B CA 1
ATOM 4821 C C . GLU B 1 290 ? -27.984 -5.387 -1.939 1 88.62 290 GLU B C 1
ATOM 4823 O O . GLU B 1 290 ? -28.406 -4.227 -1.893 1 88.62 290 GLU B O 1
ATOM 4828 N N . TYR B 1 291 ? -26.766 -5.707 -2.184 1 90.25 291 TYR B N 1
ATOM 4829 C CA . TYR B 1 291 ? -25.75 -4.688 -2.436 1 90.25 291 TYR B CA 1
ATOM 4830 C C . TYR B 1 291 ? -26.078 -3.893 -3.695 1 90.25 291 TYR B C 1
ATOM 4832 O O . TYR B 1 291 ? -26 -2.662 -3.701 1 90.25 291 TYR B O 1
ATOM 4840 N N . ARG B 1 292 ? -26.469 -4.598 -4.664 1 86.62 292 ARG B N 1
ATOM 4841 C CA . ARG B 1 292 ? -26.781 -3.994 -5.957 1 86.62 292 ARG B CA 1
ATOM 4842 C C . ARG B 1 292 ? -27.969 -3.047 -5.848 1 86.62 292 ARG B C 1
ATOM 4844 O O . ARG B 1 292 ? -28.016 -2.023 -6.531 1 86.62 292 ARG B O 1
ATOM 4851 N N . LYS B 1 293 ? -28.938 -3.334 -4.984 1 79.81 293 LYS B N 1
ATOM 4852 C CA . LYS B 1 293 ? -30.141 -2.531 -4.816 1 79.81 293 LYS B CA 1
ATOM 4853 C C . LYS B 1 293 ? -29.828 -1.198 -4.145 1 79.81 293 LYS B C 1
ATOM 4855 O O . LYS B 1 293 ? -30.453 -0.182 -4.441 1 79.81 293 LYS B O 1
ATOM 4860 N N . LYS B 1 294 ? -28.875 -1.129 -3.299 1 68.56 294 LYS B N 1
ATOM 4861 C CA . LYS B 1 294 ? -28.547 0.079 -2.543 1 68.56 294 LYS B CA 1
ATOM 4862 C C . LYS B 1 294 ? -27.703 1.043 -3.377 1 68.56 294 LYS B C 1
ATOM 4864 O O . LYS B 1 294 ? -27.547 2.211 -3.016 1 68.56 294 LYS B O 1
ATOM 4869 N N . ARG B 1 295 ? -27.156 0.673 -4.395 1 64.75 295 ARG B N 1
ATOM 4870 C CA . ARG B 1 295 ? -26.266 1.5 -5.207 1 64.75 295 ARG B CA 1
ATOM 4871 C C . ARG B 1 295 ? -26.922 1.868 -6.531 1 64.75 295 ARG B C 1
ATOM 4873 O O . ARG B 1 295 ? -26.312 2.523 -7.375 1 64.75 295 ARG B O 1
ATOM 4880 N N . THR B 1 296 ? -28.109 1.304 -6.805 1 48.91 296 THR B N 1
ATOM 4881 C CA . THR B 1 296 ? -28.938 1.746 -7.918 1 48.91 296 THR B CA 1
ATOM 4882 C C . THR B 1 296 ? -29.984 2.748 -7.449 1 48.91 296 THR B C 1
ATOM 4884 O O . THR B 1 296 ? -30.531 2.611 -6.355 1 48.91 296 THR B O 1
#

Foldseek 3Di:
DEEAEAEQQDLPDDDQLLQLVCQVQVVVVYHYAHDDLPPDAGQEYEYEDAALPRDGDPRDYPHHYHYDYVNVVDLPDDDPPVSLLAAGNCVRSVDQAWEHEQWAADPDDDPLDCRCVRTNYIDGDDAPVSHRVPGQEYEYAYQELLVDPSSLVNLQVNLVVNRAYHDDNAYELQSCLVDLVVLLSVLSHHYPAAREHEDAAPVCVVSNVSSLVSNVVNPDQQLRHEYEYEDEPDNVRSLVVLVVSVVSNHQYAYDYRDDSVDHDDGDPSSVLSRVCRHPVVSVVPDDSVRVVVVVD/DEEAEAEQQDLPDDDQLLQLVCQVQVVVVYHYAHDDLPPDAGQEYEYEDAALPRDGDPRDYPHHYHYDYVNVVDLPDDDPPVSLLAAGNCVRSVDQAWEHEQWAADPDDDPLDCRCVRTNYIDGDDAPVSHRVPGQEYEYAYQELLVDPSSLVNLQVNLVVNRAYHDDNAYELQSCLVDLVVLLSVLSHHYPAAREHEDAAPVCVVSNVSNLVSNVVNPDQQLRHEYEYEDEPDVVRSLVVLVVSVVSNHQYQYDYRDDSVDPDDGDPSSVLSNVCRHPVVSVVPDDSVRVVVVVD